Protein AF-A0A060T518-F1 (afdb_monomer)

Sequence (506 aa):
MVNSALVDRIVYPSQTVDPSTRLPIVIVDSTALPPPQAVGYEELVKAAIKRLPQTNYALLFFACGAPNKPSWSWVAQTYAMLERPVRKRVRKIYVVHESWWVRTITQMLRGVVSAKFKSKIVHVSSLSQLAQLIDMTVINVRPKVYVHNLKIESSITIPRHPTPVFGMRIDHRDGLFDVPSLWTDCLDFLRVTAPVTRGVFCRTDRTDLLAILRDCYDRSQVVDLDDYGAILTACLVKLYLYELPEPVLPTSKLPLPMKDSVDYTVAVFQGLPSWAQYLLYSLTEILASVVVHGSRTLHNATTIAQQVAPGLCGRASREQLAIGVRYTRNLVENWPSVSKAVRVRLPHTYSHSRHSSVNDNLMVSKQRQPNPPPSPLRNLSKKNVSSPELRKDPFADPIAPEQLQTRATSDPSLPFEEPKVMGPPPVPPKATVLKPIENTSRPEVKPKPKVKPLKPEKPEPRRFGPRAKSVSSTRRGKMVAELAKLYEDKSHAAQVLVDLERSRRA

Foldseek 3Di:
DDDLVLLCVQKDWFPWAFPPPRFTEIEGEPQSDDAPPPDPVVVSLVSNLVRDDLAAHEYEYEQFQDPRRPDVVRVLVSLVPDDPSSLVSHQAYEYEQDDPVVVVVLVVPVPSADPNSSVRYDYHNAQLSVLVRIPQQRPADFLSSVVSRCVVDVARDHPDQDAFLFLDAFDADPLATDHQVLLVVLLVQLLPALLQAAQQLHDDPPVVSLVVVSRSVSRNHDYDCVSVGRNSSSVNLLRRLQSHPDALQALVPQDPPDDLDLVSLLVSLVPTRLVSNVSLLSVLSSVLSNQVSCVRHVDHLLRNLLSRQCSRNHPDDPVSSVSSSSSSSSCNVCVVVSVVSDDGDDHDDPPPPDDDDDPPPPDDDDDDDDDDDDDDDDDDDDDDDDDDDDDDDDDDDDDDDDDDDDDDDDDDDDDDDDDDDDDDDDDDDDDDDDDDDDDDDDDDDDDDDDDDDDDDDDDDDDDDDDDDDDDDDDPVNVVVVVVVVVVVVVVVVVVVVVVVVVVVVD

Secondary structure (DSSP, 8-state):
---HHHHHHHEEEEEEE-TTT-PEEEEEEGGGPPPTTTS-HHHHHHHHHHTS-SS-EEEEEE----TTPPPHHHHHHHHHHS-HHHHHHEEEEEEES--HHHHHHHHH-BTTB-HHHHTTEEEE-SHHHHHHHS--TTS---HHHHHHHTTT-SS---SS-PPPSTT----EETTEE---HHHHHHHHHHHHHGGGSTTTTSPPS-HHHHHHHHHHHHTT----GGGT-HHHHHHHHHHHHHH-SS-SS-GGGS-SS---SHHHHHHHHHHS-HHHHHHHHHHHHHHHHHHHTHHHH---HHHHHHHHHHHHH-S--HHHHHHHHHHHHHHHHTHHHHHHH---PPPP------SS--SSSSS------PPPPP-----------------------------------------PPPP---PPPPPPPPPPPPPPPPP---------------PPPPPPPPPPPPPPPPPPPPHHHHHHHHHHHHHHHHHHHHHHHHHHHHHTT-

pLDDT: mean 74.65, std 24.81, range [25.52, 98.44]

Organism: Blastobotrys adeninivorans (NCBI:txid409370)

Mean predicted aligned error: 17.62 Å

Nearest PDB structures (foldseek):
  2ngr-assembly1_B  TM=8.377E-01  e=9.742E-09  Homo sapiens
  1ow3-assembly1_A  TM=8.704E-01  e=1.409E-08  Homo sapiens
  7qtm-assembly1_H  TM=8.760E-01  e=2.039E-08  Homo sapiens
  5m6x-assembly1_A  TM=8.441E-01  e=3.278E-08  Homo sapiens
  3eap-assembly3_C  TM=7.233E-01  e=5.465E-06  Homo sapiens

Radius of gyration: 37.11 Å; Cα contacts (8 Å, |Δi|>4): 510; chains: 1; bounding box: 89×82×119 Å

InterPro domains:
  IPR000198 Rho GTPase-activating protein domain [PF00620] (180-313)
  IPR000198 Rho GTPase-activating protein domain [PS50238] (168-339)
  IPR000198 Rho GTPase-activating protein domain [SM00324] (177-336)
  IPR001251 CRAL-TRIO lipid binding domain [PF13716] (24-136)
  IPR001251 CRAL-TRIO lipid binding domain [cd00170] (26-139)
  IPR008936 Rho GTPase activation protein [G3DSA:1.10.555.10] (159-338)
  IPR008936 Rho GTPase activation protein [SSF48350] (163-335)
  IPR036865 CRAL-TRIO lipid binding domain superfamily [G3DSA:3.40.525.10] (7-139)
  IPR036865 CRAL-TRIO lipid binding domain superfamily [SSF52087] (68-139)

Solvent-accessible surface area (backbone atoms only — not comparable to full-atom values): 31790 Å² total; per-residue (Å²): 132,80,58,63,70,54,38,53,61,25,40,39,76,47,86,45,52,39,76,89,77,69,24,48,27,36,37,36,37,45,58,59,59,69,55,85,90,76,55,68,58,69,59,48,49,54,53,37,58,69,68,53,75,95,54,65,27,27,37,39,32,41,58,36,63,38,101,54,62,76,49,68,70,51,55,53,48,53,54,68,69,51,51,72,69,61,64,65,28,51,65,35,31,41,37,34,43,60,59,76,66,53,64,54,42,69,64,66,44,72,83,82,58,54,72,80,56,58,75,26,58,43,83,26,71,44,65,33,57,42,30,73,66,37,75,50,40,62,38,75,74,57,68,56,52,54,64,48,35,54,78,78,43,92,72,77,57,53,89,71,80,58,77,55,58,68,56,43,71,70,61,66,58,99,88,43,31,55,75,61,66,69,59,55,57,44,47,61,52,36,63,70,40,34,39,72,29,64,51,47,45,43,89,76,90,57,56,69,59,48,50,51,52,53,52,36,49,26,56,67,31,47,76,66,61,83,82,65,34,53,44,48,47,37,41,48,54,36,48,47,38,35,39,27,76,65,37,61,42,55,50,90,75,56,75,80,81,80,61,97,43,67,68,53,49,45,54,54,49,69,71,43,57,57,68,35,37,33,53,50,52,65,48,41,57,43,52,33,47,24,35,76,29,20,93,58,14,73,26,45,45,62,60,47,14,64,53,44,26,57,15,34,33,26,94,51,53,76,69,42,43,52,53,36,23,53,50,43,17,49,48,38,70,40,33,84,61,41,63,74,74,55,85,72,62,78,60,60,78,76,80,73,84,74,90,77,88,87,79,83,88,81,79,86,91,78,82,90,80,86,84,83,87,90,87,80,90,84,89,87,85,91,84,89,90,84,87,84,87,88,90,79,88,91,86,86,88,88,85,85,90,84,87,88,83,89,87,85,89,82,87,90,83,89,84,86,82,81,82,82,82,82,76,83,83,85,82,82,85,88,79,87,86,83,79,86,86,84,88,85,84,86,84,91,83,87,87,88,84,91,83,85,93,82,84,91,79,85,83,77,88,81,81,84,75,84,83,82,77,84,80,76,79,52,76,67,55,53,53,51,52,51,52,51,50,56,50,51,54,51,52,50,54,52,50,52,51,54,53,50,54,49,65,74,73,107

Structure (mmCIF, N/CA/C/O backbone):
data_AF-A0A060T518-F1
#
_entry.id   AF-A0A060T518-F1
#
loop_
_atom_site.group_PDB
_atom_site.id
_atom_site.type_symbol
_atom_site.label_atom_id
_atom_site.label_alt_id
_atom_site.label_comp_id
_atom_site.label_asym_id
_atom_site.label_entity_id
_atom_site.label_seq_id
_atom_site.pdbx_PDB_ins_code
_atom_site.Cartn_x
_atom_site.Cartn_y
_atom_site.Cartn_z
_atom_site.occupancy
_atom_site.B_iso_or_equiv
_atom_site.auth_seq_id
_atom_site.auth_comp_id
_atom_site.auth_asym_id
_atom_site.auth_atom_id
_atom_site.pdbx_PDB_model_num
ATOM 1 N N . MET A 1 1 ? -3.568 25.411 18.974 1.00 51.72 1 MET A N 1
ATOM 2 C CA . MET A 1 1 ? -4.644 24.858 18.121 1.00 51.72 1 MET A CA 1
ATOM 3 C C . MET A 1 1 ? -4.277 23.440 17.725 1.00 51.72 1 MET A C 1
ATOM 5 O O . MET A 1 1 ? -3.223 23.235 17.136 1.00 51.72 1 MET A O 1
ATOM 9 N N . VAL A 1 2 ? -5.115 22.465 18.074 1.00 64.62 2 VAL A N 1
ATOM 10 C CA . VAL A 1 2 ? -4.930 21.066 17.663 1.00 64.62 2 VAL A CA 1
ATOM 11 C C . VAL A 1 2 ? -5.116 20.951 16.149 1.00 64.62 2 VAL A C 1
ATOM 13 O O . VAL A 1 2 ? -6.122 21.407 15.612 1.00 64.62 2 VAL A O 1
ATOM 16 N N . ASN A 1 3 ? -4.148 20.339 15.465 1.00 78.06 3 ASN A N 1
ATOM 17 C CA . ASN A 1 3 ? -4.206 20.100 14.025 1.00 78.06 3 ASN A CA 1
ATOM 18 C C . ASN A 1 3 ? -5.385 19.164 13.691 1.00 78.06 3 ASN A C 1
ATOM 20 O O . ASN A 1 3 ? -5.411 18.024 14.157 1.00 78.06 3 ASN A O 1
ATOM 24 N N . SER A 1 4 ? -6.345 19.624 12.879 1.00 82.62 4 SER A N 1
ATOM 25 C CA . SER A 1 4 ? -7.504 18.812 12.474 1.00 82.62 4 SER A CA 1
ATOM 26 C C . SER A 1 4 ? -7.082 17.496 11.821 1.00 82.62 4 SER A C 1
ATOM 28 O O . SER A 1 4 ? -7.637 16.456 12.161 1.00 82.62 4 SER A O 1
ATOM 30 N N . ALA A 1 5 ? -6.039 17.515 10.984 1.00 84.75 5 ALA A N 1
ATOM 31 C CA . ALA A 1 5 ? -5.540 16.321 10.305 1.00 84.75 5 ALA A CA 1
ATOM 32 C C . ALA A 1 5 ? -5.037 15.253 11.293 1.00 84.75 5 ALA A C 1
ATOM 34 O O . ALA A 1 5 ? -5.175 14.057 11.049 1.00 84.75 5 ALA A O 1
ATOM 35 N N . LEU A 1 6 ? -4.496 15.663 12.447 1.00 86.38 6 LEU A N 1
ATOM 36 C CA . LEU A 1 6 ? -4.106 14.727 13.505 1.00 86.38 6 LEU A CA 1
ATOM 37 C C . LEU A 1 6 ? -5.335 14.056 14.132 1.00 86.38 6 LEU A C 1
ATOM 39 O O . LEU A 1 6 ? -5.316 12.857 14.398 1.00 86.38 6 LEU A O 1
ATOM 43 N N . VAL A 1 7 ? -6.409 14.816 14.355 1.00 87.88 7 VAL A N 1
ATOM 44 C CA . VAL A 1 7 ? -7.662 14.292 14.920 1.00 87.88 7 VAL A CA 1
ATOM 45 C C . VAL A 1 7 ? -8.324 13.321 13.949 1.00 87.88 7 VAL A C 1
ATOM 47 O O . VAL A 1 7 ? -8.746 12.252 14.382 1.00 87.88 7 VAL A O 1
ATOM 50 N N . ASP A 1 8 ? -8.344 13.653 12.657 1.00 89.44 8 ASP A N 1
ATOM 51 C CA . ASP A 1 8 ? -8.868 12.795 11.585 1.00 89.44 8 ASP A CA 1
ATOM 52 C C . ASP A 1 8 ? -8.092 11.476 11.487 1.00 89.44 8 ASP A C 1
ATOM 54 O O . ASP A 1 8 ? -8.661 10.414 11.247 1.00 89.44 8 ASP A O 1
ATOM 58 N N . ARG A 1 9 ? -6.787 11.511 11.778 1.00 88.44 9 ARG A N 1
ATOM 59 C CA . ARG A 1 9 ? -5.977 10.300 11.900 1.00 88.44 9 ARG A CA 1
ATOM 60 C C . ARG A 1 9 ? -6.334 9.490 13.144 1.00 88.44 9 ARG A C 1
ATOM 62 O O . ARG A 1 9 ? -6.252 8.271 13.075 1.00 88.44 9 ARG A O 1
ATOM 69 N N . ILE A 1 10 ? -6.689 10.100 14.271 1.00 88.75 10 ILE A N 1
ATOM 70 C CA . ILE A 1 10 ? -6.976 9.369 15.519 1.00 88.75 10 ILE A CA 1
ATOM 71 C C . ILE A 1 10 ? -8.388 8.785 15.516 1.00 88.75 10 ILE A C 1
ATOM 73 O O . ILE A 1 10 ? -8.549 7.647 15.948 1.00 88.75 10 ILE A O 1
ATOM 77 N N . VAL A 1 11 ? -9.391 9.547 15.068 1.00 91.44 11 VAL A N 1
ATOM 78 C CA . VAL A 1 11 ? -10.804 9.149 15.075 1.00 91.44 11 VAL A CA 1
ATOM 79 C C . VAL A 1 11 ? -11.408 9.322 13.693 1.00 91.44 11 VAL A C 1
ATOM 81 O O . VAL A 1 11 ? -11.557 10.445 13.218 1.00 91.44 11 VAL A O 1
ATOM 84 N N . TYR A 1 12 ? -11.827 8.215 13.088 1.00 92.25 12 TYR A N 1
ATOM 85 C CA . TYR A 1 12 ? -12.433 8.211 11.760 1.00 92.25 12 TYR A CA 1
ATOM 86 C C . TYR A 1 12 ? -13.545 7.159 11.656 1.00 92.25 12 TYR A C 1
ATOM 88 O O . TYR A 1 12 ? -13.513 6.138 12.354 1.00 92.25 12 TYR A O 1
ATOM 96 N N . PRO A 1 13 ? -14.575 7.398 10.828 1.00 91.31 13 PRO A N 1
ATOM 97 C CA . PRO A 1 13 ? -15.615 6.409 10.584 1.00 91.31 13 PRO A CA 1
ATOM 98 C C . PRO A 1 13 ? -15.068 5.246 9.747 1.00 91.31 13 PRO A C 1
ATOM 100 O O . PRO A 1 13 ? -14.247 5.434 8.852 1.00 91.31 13 PRO A O 1
ATOM 103 N N . SER A 1 14 ? -15.553 4.038 10.020 1.00 90.12 14 SER A N 1
ATOM 104 C CA . SER A 1 14 ? -15.388 2.899 9.120 1.00 90.12 14 SER A CA 1
ATOM 105 C C . SER A 1 14 ? -16.509 2.873 8.080 1.00 90.12 14 SER A C 1
ATOM 107 O O . SER A 1 14 ? -17.609 3.364 8.330 1.00 90.12 14 SER A O 1
ATOM 109 N N . GLN A 1 15 ? -16.251 2.233 6.939 1.00 86.75 15 GLN A N 1
ATOM 110 C CA . GLN A 1 15 ? -17.276 1.920 5.939 1.00 86.75 15 GLN A CA 1
ATOM 111 C C . GLN A 1 15 ? -18.125 0.693 6.322 1.00 86.75 15 GLN A C 1
ATOM 113 O O . GLN A 1 15 ? -19.103 0.386 5.646 1.00 86.75 15 GLN A O 1
ATOM 118 N N . THR A 1 16 ? -17.770 -0.012 7.403 1.00 90.62 16 THR A N 1
ATOM 119 C CA . THR A 1 16 ? -18.489 -1.204 7.862 1.00 90.62 16 THR A CA 1
ATOM 120 C C . THR A 1 16 ? -19.400 -0.938 9.055 1.00 90.62 16 THR A C 1
ATOM 122 O O . THR A 1 16 ? -19.310 0.076 9.757 1.00 90.62 16 THR A O 1
ATOM 125 N N . VAL A 1 17 ? -20.274 -1.907 9.308 1.00 93.88 17 VAL A N 1
ATOM 126 C CA . VAL A 1 17 ? -21.175 -1.934 10.459 1.00 93.88 17 VAL A CA 1
ATOM 127 C C . VAL A 1 17 ? -20.876 -3.142 11.331 1.00 93.88 17 VAL A C 1
ATOM 129 O O . VAL A 1 17 ? -20.439 -4.189 10.860 1.00 93.88 17 VAL A O 1
ATOM 132 N N . ASP A 1 18 ? -21.154 -3.017 12.622 1.00 94.62 18 ASP A N 1
ATOM 133 C CA . ASP A 1 18 ? -21.064 -4.143 13.540 1.00 94.62 18 ASP A CA 1
ATOM 134 C C . ASP A 1 18 ? -22.129 -5.201 13.186 1.00 94.62 18 ASP A C 1
ATOM 136 O O . ASP A 1 18 ? -23.322 -4.878 13.201 1.00 94.62 18 ASP A O 1
ATOM 140 N N . PRO A 1 19 ? -21.760 -6.470 12.922 1.00 93.38 19 PRO A N 1
ATOM 141 C CA . PRO A 1 19 ? -22.724 -7.481 12.484 1.00 93.38 19 PRO A CA 1
ATOM 142 C C . PRO A 1 19 ? -23.840 -7.748 13.499 1.00 93.38 19 PRO A C 1
ATOM 144 O O . PRO A 1 19 ? -24.978 -8.010 13.113 1.00 93.38 19 PRO A O 1
ATOM 147 N N . SER A 1 20 ? -23.528 -7.655 14.796 1.00 92.88 20 SER A N 1
ATOM 148 C CA . SER A 1 20 ? -24.474 -7.976 15.871 1.00 92.88 20 SER A CA 1
ATOM 149 C C . SER A 1 20 ? -25.479 -6.863 16.169 1.00 92.88 20 SER A C 1
ATOM 151 O O . SER A 1 20 ? -26.636 -7.137 16.462 1.00 92.88 20 SER A O 1
ATOM 153 N N . THR A 1 21 ? -25.049 -5.605 16.106 1.00 93.12 21 THR A N 1
ATOM 154 C CA . THR A 1 21 ? -25.857 -4.435 16.479 1.00 93.12 21 THR A CA 1
ATOM 155 C C . THR A 1 21 ? -26.348 -3.646 15.271 1.00 93.12 21 THR A C 1
ATOM 157 O O . THR A 1 21 ? -27.233 -2.811 15.430 1.00 93.12 21 THR A O 1
ATOM 160 N N . ARG A 1 22 ? -25.791 -3.903 14.077 1.00 94.75 22 ARG A N 1
ATOM 161 C CA . ARG A 1 22 ? -26.035 -3.158 12.828 1.00 94.75 22 ARG A CA 1
ATOM 162 C C . ARG A 1 22 ? -25.724 -1.662 12.935 1.00 94.75 22 ARG A C 1
ATOM 164 O O . ARG A 1 22 ? -26.256 -0.857 12.178 1.00 94.75 22 ARG A O 1
ATOM 171 N N . LEU A 1 23 ? -24.868 -1.284 13.883 1.00 95.12 23 LEU A N 1
ATOM 172 C CA . LEU A 1 23 ? -24.464 0.100 14.105 1.00 95.12 23 LEU A CA 1
ATOM 173 C C . LEU A 1 23 ? -23.178 0.426 13.341 1.00 95.12 23 LEU A C 1
ATOM 175 O O . LEU A 1 23 ? -22.331 -0.459 13.191 1.00 95.12 23 LEU A O 1
ATOM 179 N N . PRO A 1 24 ? -22.990 1.688 12.914 1.00 95.00 24 PRO A N 1
ATOM 180 C CA . PRO A 1 24 ? -21.739 2.119 12.301 1.00 95.00 24 PRO A CA 1
ATOM 181 C C . PRO A 1 24 ? -20.570 1.920 13.268 1.00 95.00 24 PRO A C 1
ATOM 183 O O . PRO A 1 24 ? -20.709 2.135 14.481 1.00 95.00 24 PRO A O 1
ATOM 186 N N . ILE A 1 25 ? -19.423 1.517 12.722 1.00 95.69 25 ILE A N 1
ATOM 187 C CA . ILE A 1 25 ? -18.184 1.390 13.486 1.00 95.69 25 ILE A CA 1
ATOM 188 C C . ILE A 1 25 ? -17.381 2.684 13.364 1.00 95.69 25 ILE A C 1
ATOM 190 O O . ILE A 1 25 ? -17.117 3.174 12.270 1.00 95.69 25 ILE A O 1
ATOM 194 N N . VAL A 1 26 ? -16.963 3.222 14.504 1.00 95.25 26 VAL A N 1
ATOM 195 C CA . VAL A 1 26 ? -16.012 4.333 14.589 1.00 95.25 26 VAL A CA 1
ATOM 196 C C . VAL A 1 26 ? -14.684 3.781 15.056 1.00 95.25 26 VAL A C 1
ATOM 198 O O . VAL A 1 26 ? -14.639 3.027 16.028 1.00 95.25 26 VAL A O 1
ATOM 201 N N . ILE A 1 27 ? -13.611 4.166 14.383 1.00 93.75 27 ILE A N 1
ATOM 202 C CA . ILE A 1 27 ? -12.269 3.698 14.686 1.00 93.75 27 ILE A CA 1
ATOM 203 C C . ILE A 1 27 ? -11.565 4.747 15.533 1.00 93.75 27 ILE A C 1
ATOM 205 O O . ILE A 1 27 ? -11.636 5.940 15.248 1.00 93.75 27 ILE A O 1
ATOM 209 N N . VAL A 1 28 ? -10.897 4.286 16.584 1.00 90.06 28 VAL A N 1
ATOM 210 C CA . VAL A 1 28 ? -9.959 5.066 17.381 1.00 90.06 28 VAL A CA 1
ATOM 211 C C . VAL A 1 28 ? -8.616 4.358 17.323 1.00 90.06 28 VAL A C 1
ATOM 213 O O . VAL A 1 28 ? -8.480 3.226 17.785 1.00 90.06 28 VAL A O 1
ATOM 216 N N . ASP A 1 29 ? -7.618 5.015 16.754 1.00 88.81 29 ASP A N 1
ATOM 217 C CA . ASP A 1 29 ? -6.303 4.424 16.548 1.00 88.81 29 ASP A CA 1
ATOM 218 C C . ASP A 1 29 ? -5.252 5.105 17.429 1.00 88.81 29 ASP A C 1
ATOM 220 O O . ASP A 1 29 ? -4.886 6.266 17.219 1.00 88.81 29 ASP A O 1
ATOM 224 N N . SER A 1 30 ? -4.738 4.365 18.420 1.00 84.38 30 SER A N 1
ATOM 225 C CA . SER A 1 30 ? -3.727 4.890 19.340 1.00 84.38 30 SER A CA 1
ATOM 226 C C . SER A 1 30 ? -2.365 5.124 18.688 1.00 84.38 30 SER A C 1
ATOM 228 O O . SER A 1 30 ? -1.542 5.845 19.247 1.00 84.38 30 SER A O 1
ATOM 230 N N . THR A 1 31 ? -2.095 4.537 17.518 1.00 83.56 31 THR A N 1
ATOM 231 C CA . THR A 1 31 ? -0.791 4.642 16.841 1.00 83.56 31 THR A CA 1
ATOM 232 C C . THR A 1 31 ? -0.501 6.041 16.278 1.00 83.56 31 THR A C 1
ATOM 234 O O . THR A 1 31 ? 0.662 6.354 15.984 1.00 83.56 31 THR A O 1
ATOM 237 N N . ALA A 1 32 ? -1.539 6.877 16.151 1.00 83.75 32 ALA A N 1
ATOM 238 C CA . ALA A 1 32 ? -1.448 8.285 15.765 1.00 83.75 32 ALA A CA 1
ATOM 239 C C . ALA A 1 32 ? -1.436 9.256 16.955 1.00 83.75 32 ALA A C 1
ATOM 241 O O . ALA A 1 32 ? -1.374 10.465 16.740 1.00 83.75 32 ALA A O 1
ATOM 242 N N . LEU A 1 33 ? -1.483 8.769 18.201 1.00 79.50 33 LEU A N 1
ATOM 243 C CA . LEU A 1 33 ? -1.380 9.657 19.357 1.00 79.50 33 LEU A CA 1
ATOM 244 C C . LEU A 1 33 ? 0.033 10.276 19.440 1.00 79.50 33 LEU A C 1
ATOM 246 O O . LEU A 1 33 ? 1.028 9.551 19.315 1.00 79.50 33 LEU A O 1
ATOM 250 N N . PRO A 1 34 ? 0.145 11.601 19.663 1.00 77.88 34 PRO A N 1
ATOM 251 C CA . PRO A 1 34 ? 1.432 12.271 19.856 1.00 77.88 34 PRO A CA 1
ATOM 252 C C . PRO A 1 34 ? 2.093 11.828 21.174 1.00 77.88 34 PRO A C 1
ATOM 254 O O . PRO A 1 34 ? 1.447 11.180 21.988 1.00 77.88 34 PRO A O 1
ATOM 257 N N . PRO A 1 35 ? 3.363 12.160 21.449 1.00 71.81 35 PRO A N 1
ATOM 258 C CA . PRO A 1 35 ? 3.966 11.913 22.761 1.00 71.81 35 PRO A CA 1
ATOM 259 C C . PRO A 1 35 ? 3.286 12.694 23.895 1.00 71.81 35 PRO A C 1
ATOM 261 O O . PRO A 1 35 ? 2.908 13.839 23.643 1.00 71.81 35 PRO A O 1
ATOM 264 N N . PRO A 1 36 ? 3.188 12.147 25.133 1.00 65.31 36 PRO A N 1
ATOM 265 C CA . PRO A 1 36 ? 2.505 12.749 26.290 1.00 65.31 36 PRO A CA 1
ATOM 266 C C . PRO A 1 36 ? 2.910 14.196 26.571 1.00 65.31 36 PRO A C 1
ATOM 268 O O . PRO A 1 36 ? 2.099 14.991 27.029 1.00 65.31 36 PRO A O 1
ATOM 271 N N . GLN A 1 37 ? 4.165 14.532 26.269 1.00 63.50 37 GLN A N 1
ATOM 272 C CA . GLN A 1 37 ? 4.773 15.828 26.565 1.00 63.50 37 GLN A CA 1
ATOM 273 C C . GLN A 1 37 ? 4.623 16.868 25.437 1.00 63.50 37 GLN A C 1
ATOM 275 O O . GLN A 1 37 ? 5.005 18.014 25.633 1.00 63.50 37 GLN A O 1
ATOM 280 N N . ALA A 1 38 ? 4.109 16.496 24.256 1.00 62.06 38 ALA A N 1
ATOM 281 C CA . ALA A 1 38 ? 4.218 17.321 23.046 1.00 62.06 38 ALA A CA 1
ATOM 282 C C . ALA A 1 38 ? 2.959 18.134 22.683 1.00 62.06 38 ALA A C 1
ATOM 284 O O . ALA A 1 38 ? 3.042 19.045 21.864 1.00 62.06 38 ALA A O 1
ATOM 285 N N . VAL A 1 39 ? 1.782 17.806 23.230 1.00 63.34 39 VAL A N 1
ATOM 286 C CA . VAL A 1 39 ? 0.498 18.427 22.844 1.00 63.34 39 VAL A CA 1
ATOM 287 C C . VAL A 1 39 ? -0.394 18.594 24.073 1.00 63.34 39 VAL A C 1
ATOM 289 O O . VAL A 1 39 ? -0.374 17.755 24.969 1.00 63.34 39 VAL A O 1
ATOM 292 N N . GLY A 1 40 ? -1.233 19.636 24.095 1.00 72.50 40 GLY A N 1
ATOM 293 C CA . GLY A 1 40 ? -2.363 19.741 25.022 1.00 72.50 40 GLY A CA 1
ATOM 294 C C . GLY A 1 40 ? -3.352 18.590 24.811 1.00 72.50 40 GLY A C 1
ATOM 295 O O . GLY A 1 40 ? -4.313 18.706 24.054 1.00 72.50 40 GLY A O 1
ATOM 296 N N . TYR A 1 41 ? -3.102 17.451 25.456 1.00 74.19 41 TYR A N 1
ATOM 297 C CA . TYR A 1 41 ? -3.883 16.220 25.298 1.00 74.19 41 TYR A CA 1
ATOM 298 C C . TYR A 1 41 ? -5.362 16.392 25.604 1.00 74.19 41 TYR A C 1
ATOM 300 O O . TYR A 1 41 ? -6.201 15.748 24.980 1.00 74.19 41 TYR A O 1
ATOM 308 N N . GLU A 1 42 ? -5.688 17.266 26.547 1.00 77.38 42 GLU A N 1
ATOM 309 C CA . GLU A 1 42 ? -7.068 17.602 26.858 1.00 77.38 42 GLU A CA 1
ATOM 310 C C . GLU A 1 42 ? -7.789 18.213 25.646 1.00 77.38 42 GLU A C 1
ATOM 312 O O . GLU A 1 42 ? -8.915 17.819 25.337 1.00 77.38 42 GLU A O 1
ATOM 317 N N . GLU A 1 43 ? -7.140 19.121 24.911 1.00 82.06 43 GLU A N 1
ATOM 318 C CA . GLU A 1 43 ? -7.696 19.688 23.679 1.00 82.06 43 GLU A CA 1
ATOM 319 C C . GLU A 1 43 ? -7.839 18.622 22.590 1.00 82.06 43 GLU A C 1
ATOM 321 O O . GLU A 1 43 ? -8.850 18.592 21.888 1.00 82.06 43 GLU A O 1
ATOM 326 N N . LEU A 1 44 ? -6.861 17.716 22.480 1.00 82.00 44 LEU A N 1
ATOM 327 C CA . LEU A 1 44 ? -6.887 16.607 21.525 1.00 82.00 44 LEU A CA 1
ATOM 328 C C . LEU A 1 44 ? -8.062 15.663 21.796 1.00 82.00 44 LEU A C 1
ATOM 330 O O . LEU A 1 44 ? -8.801 15.315 20.878 1.00 82.00 44 LEU A O 1
ATOM 334 N N . VAL A 1 45 ? -8.269 15.288 23.060 1.00 80.25 45 VAL A N 1
ATOM 335 C CA . VAL A 1 45 ? -9.397 14.456 23.493 1.00 80.25 45 VAL A CA 1
ATOM 336 C C . VAL A 1 45 ? -10.719 15.179 23.239 1.00 80.25 45 VAL A C 1
ATOM 338 O O . VAL A 1 45 ? -11.631 14.582 22.673 1.00 80.25 45 VAL A O 1
ATOM 341 N N . LYS A 1 46 ? -10.830 16.473 23.572 1.00 84.38 46 LYS A N 1
ATOM 342 C CA . LYS A 1 46 ? -12.029 17.275 23.269 1.00 84.38 46 LYS A CA 1
ATOM 343 C C . LYS A 1 46 ? -12.317 17.312 21.765 1.00 84.38 46 LYS A C 1
ATOM 345 O O . LYS A 1 46 ? -13.468 17.148 21.363 1.00 84.38 46 LYS A O 1
ATOM 350 N N . ALA A 1 47 ? -11.295 17.488 20.931 1.00 87.62 47 ALA A N 1
ATOM 351 C CA . ALA A 1 47 ? -11.438 17.485 19.479 1.00 87.62 47 ALA A CA 1
ATOM 352 C C . ALA A 1 47 ? -11.845 16.102 18.939 1.00 87.62 47 ALA A C 1
ATOM 354 O O . ALA A 1 47 ? -12.760 16.014 18.123 1.00 87.62 47 ALA A O 1
ATOM 355 N N . ALA A 1 48 ? -11.246 15.024 19.449 1.00 87.31 48 ALA A N 1
ATOM 356 C CA . ALA A 1 48 ? -11.597 13.646 19.108 1.00 87.31 48 ALA A CA 1
ATOM 357 C C . ALA A 1 48 ? -13.047 13.303 19.492 1.00 87.31 48 ALA A C 1
ATOM 359 O O . ALA A 1 48 ? -13.779 12.720 18.696 1.00 87.31 48 ALA A O 1
ATOM 360 N N . ILE A 1 49 ? -13.502 13.729 20.677 1.00 86.44 49 ILE A N 1
ATOM 361 C CA . ILE A 1 49 ? -14.888 13.535 21.131 1.00 86.44 49 ILE A CA 1
ATOM 362 C C . ILE A 1 49 ? -15.877 14.240 20.199 1.00 86.44 49 ILE A C 1
ATOM 364 O O . ILE A 1 49 ? -16.928 13.677 19.896 1.00 86.44 49 ILE A O 1
ATOM 368 N N . LYS A 1 50 ? -15.541 15.439 19.703 1.00 88.62 50 LYS A N 1
ATOM 369 C CA . LYS A 1 50 ? -16.378 16.169 18.736 1.00 88.62 50 LYS A CA 1
ATOM 370 C C . LYS A 1 50 ? -16.539 15.434 17.401 1.00 88.62 50 LYS A C 1
ATOM 372 O O . LYS A 1 50 ? -17.527 15.680 16.716 1.00 88.62 50 LYS A O 1
ATOM 377 N N . ARG A 1 51 ? -15.615 14.535 17.036 1.00 89.38 51 ARG A N 1
ATOM 378 C CA . ARG A 1 51 ? -15.721 13.695 15.829 1.00 89.38 51 ARG A CA 1
ATOM 379 C C . ARG A 1 51 ? -16.562 12.432 16.031 1.00 89.38 51 ARG A C 1
ATOM 381 O O . ARG A 1 51 ? -16.873 11.752 15.058 1.00 89.38 51 ARG A O 1
ATOM 388 N N . LEU A 1 52 ? -16.955 12.110 17.265 1.00 90.44 52 LEU A N 1
ATOM 389 C CA . LEU A 1 52 ? -17.801 10.949 17.531 1.00 90.44 52 LEU A CA 1
ATOM 390 C C . LEU A 1 52 ? -19.242 11.193 17.043 1.00 90.44 52 LEU A C 1
ATOM 392 O O . LEU A 1 52 ? -19.774 12.293 17.222 1.00 90.44 52 LEU A O 1
ATOM 396 N N . PRO A 1 53 ? -19.924 10.166 16.505 1.00 90.31 53 PRO A N 1
ATOM 397 C CA . PRO A 1 53 ? -21.304 10.287 16.062 1.00 90.31 53 PRO A CA 1
ATOM 398 C C . PRO A 1 53 ? -22.260 10.731 17.174 1.00 90.31 53 PRO A C 1
ATOM 400 O O . PRO A 1 53 ? -22.134 10.361 18.350 1.00 90.31 53 PRO A O 1
ATOM 403 N N . GLN A 1 54 ? -23.286 11.482 16.769 1.00 91.00 54 GLN A N 1
ATOM 404 C CA . GLN A 1 54 ? -24.412 11.847 17.636 1.00 91.00 54 GLN A CA 1
ATOM 405 C C . GLN A 1 54 ? -25.475 10.738 17.728 1.00 91.00 54 GLN A C 1
ATOM 407 O O . GLN A 1 54 ? -26.382 10.818 18.555 1.00 91.00 54 GLN A O 1
ATOM 412 N N . THR A 1 55 ? -25.341 9.674 16.933 1.00 92.94 55 THR A N 1
ATOM 413 C CA . THR A 1 55 ? -26.185 8.470 16.940 1.00 92.94 55 THR A CA 1
ATOM 414 C C . THR A 1 55 ? -25.547 7.338 17.754 1.00 92.94 55 THR A C 1
ATOM 416 O O . THR A 1 55 ? -24.455 7.491 18.293 1.00 92.94 55 THR A O 1
ATOM 419 N N . ASN A 1 56 ? -26.231 6.198 17.911 1.00 95.56 56 ASN A N 1
ATOM 420 C CA . ASN A 1 56 ? -25.615 5.016 18.525 1.00 95.56 56 ASN A CA 1
ATOM 421 C C . ASN A 1 56 ? -24.547 4.428 17.586 1.00 95.56 56 ASN A C 1
ATOM 423 O O . ASN A 1 56 ? -24.783 4.330 16.386 1.00 95.56 56 ASN A O 1
ATOM 427 N N . TYR A 1 57 ? -23.414 3.991 18.134 1.00 95.31 57 TYR A N 1
ATOM 428 C CA . TYR A 1 57 ? -22.311 3.423 17.350 1.00 95.31 57 TYR A CA 1
ATOM 429 C C . TYR A 1 57 ? -21.585 2.302 18.102 1.00 95.31 57 TYR A C 1
ATOM 431 O O . TYR A 1 57 ? -21.686 2.171 19.332 1.00 95.31 57 TYR A O 1
ATOM 439 N N . ALA A 1 58 ? -20.843 1.495 17.348 1.00 95.75 58 ALA A N 1
ATOM 440 C CA . ALA A 1 58 ? -19.821 0.599 17.869 1.00 95.75 58 ALA A CA 1
ATOM 441 C C . ALA A 1 58 ? -18.440 1.260 17.731 1.00 95.75 58 ALA A C 1
ATOM 443 O O . ALA A 1 58 ? -18.191 2.021 16.800 1.00 95.75 58 ALA A O 1
ATOM 444 N N . LEU A 1 59 ? -17.548 1.001 18.680 1.00 94.00 59 LEU A N 1
ATOM 445 C CA . LEU A 1 59 ? -16.196 1.550 18.708 1.00 94.00 59 LEU A CA 1
ATOM 446 C C . LEU A 1 59 ? -15.192 0.437 18.411 1.00 94.00 59 LEU A C 1
ATOM 448 O O . LEU A 1 59 ? -15.256 -0.616 19.039 1.00 94.00 59 LEU A O 1
ATOM 452 N N . LEU A 1 60 ? -14.248 0.674 17.510 1.00 93.88 60 LEU A N 1
ATOM 453 C CA . LEU A 1 60 ? -13.075 -0.166 17.302 1.00 93.88 60 LEU A CA 1
ATOM 454 C C . LEU A 1 60 ? -11.842 0.600 17.772 1.00 93.88 60 LEU A C 1
ATOM 456 O O . LEU A 1 60 ? -11.501 1.629 17.204 1.00 93.88 60 LEU A O 1
ATOM 460 N N . PHE A 1 61 ? -11.187 0.116 18.820 1.00 90.62 61 PHE A N 1
ATOM 461 C CA . PHE A 1 61 ? -10.004 0.736 19.399 1.00 90.62 61 PHE A CA 1
ATOM 462 C C . PHE A 1 61 ? -8.766 -0.121 19.132 1.00 90.62 61 PHE A C 1
ATOM 464 O O . PHE A 1 61 ? -8.626 -1.207 19.700 1.00 90.62 61 PHE A O 1
ATOM 471 N N . PHE A 1 62 ? -7.852 0.372 18.295 1.00 90.12 62 PHE A N 1
ATOM 472 C CA . PHE A 1 62 ? -6.540 -0.245 18.107 1.00 90.12 62 PHE A CA 1
ATOM 473 C C . PHE A 1 62 ? -5.615 0.205 19.235 1.00 90.12 62 PHE A C 1
ATOM 475 O O . PHE A 1 62 ? -5.177 1.352 19.246 1.00 90.12 62 PHE A O 1
ATOM 482 N N . ALA A 1 63 ? -5.319 -0.694 20.177 1.00 81.06 63 ALA A N 1
ATOM 483 C CA . ALA A 1 63 ? -4.567 -0.407 21.401 1.00 81.06 63 ALA A CA 1
ATOM 484 C C . ALA A 1 63 ? -3.071 -0.756 21.280 1.00 81.06 63 ALA A C 1
ATOM 486 O O . ALA A 1 63 ? -2.459 -1.280 22.212 1.00 81.06 63 ALA A O 1
ATOM 487 N N . CYS A 1 64 ? -2.470 -0.498 20.119 1.00 75.38 64 CYS A N 1
ATOM 488 C CA . CYS A 1 64 ? -1.111 -0.929 19.802 1.00 75.38 64 CYS A CA 1
ATOM 489 C C . CYS A 1 64 ? -0.186 0.229 19.406 1.00 75.38 64 CYS A C 1
ATOM 491 O O . CYS A 1 64 ? -0.610 1.348 19.121 1.00 75.38 64 CYS A O 1
ATOM 493 N N . GLY A 1 65 ? 1.117 -0.068 19.387 1.00 57.50 65 GLY A N 1
ATOM 494 C CA . GLY A 1 65 ? 2.073 0.650 18.538 1.00 57.50 65 GLY A CA 1
ATOM 495 C C . GLY A 1 65 ? 2.484 2.069 18.942 1.00 57.50 65 GLY A C 1
ATOM 496 O O . GLY A 1 65 ? 3.080 2.758 18.118 1.00 57.50 65 GLY A O 1
ATOM 497 N N . ALA A 1 66 ? 2.251 2.509 20.178 1.00 52.41 66 ALA A N 1
ATOM 498 C CA . ALA A 1 66 ? 2.858 3.741 20.674 1.00 52.41 66 ALA A CA 1
ATOM 499 C C . ALA A 1 66 ? 4.082 3.417 21.566 1.00 52.41 66 ALA A C 1
ATOM 501 O O . ALA A 1 66 ? 3.923 2.657 22.523 1.00 52.41 66 ALA A O 1
ATOM 502 N N . PRO A 1 67 ? 5.279 4.012 21.346 1.00 50.12 67 PRO A N 1
ATOM 503 C CA . PRO A 1 67 ? 6.254 4.174 22.442 1.00 50.12 67 PRO A CA 1
ATOM 504 C C . PRO A 1 67 ? 5.624 4.962 23.609 1.00 50.12 67 PRO A C 1
ATOM 506 O O . PRO A 1 67 ? 6.011 4.825 24.762 1.00 50.12 67 PRO A O 1
ATOM 509 N N . ASN A 1 68 ? 4.563 5.702 23.283 1.00 54.38 68 ASN A N 1
ATOM 510 C CA . ASN A 1 68 ? 3.698 6.505 24.125 1.00 54.38 68 ASN A CA 1
ATOM 511 C C . ASN A 1 68 ? 2.377 5.787 24.416 1.00 54.38 68 ASN A C 1
ATOM 513 O O . ASN A 1 68 ? 1.310 6.329 24.124 1.00 54.38 68 ASN A O 1
ATOM 517 N N . LYS A 1 69 ? 2.413 4.535 24.894 1.00 56.59 69 LYS A N 1
ATOM 518 C CA . LYS A 1 69 ? 1.171 3.877 25.327 1.00 56.59 69 LYS A CA 1
ATOM 519 C C . LYS A 1 69 ? 0.473 4.834 26.295 1.00 56.59 69 LYS A C 1
ATOM 521 O O . LYS A 1 69 ? 1.113 5.209 27.281 1.00 56.59 69 LYS A O 1
ATOM 526 N N . PRO A 1 70 ? -0.776 5.260 26.034 1.00 54.97 70 PRO A N 1
ATOM 527 C CA . PRO A 1 70 ? -1.459 6.101 26.993 1.00 54.97 70 PRO A CA 1
ATOM 528 C C . PRO A 1 70 ? -1.464 5.370 28.333 1.00 54.97 70 PRO A C 1
ATOM 530 O O . PRO A 1 70 ? -1.853 4.200 28.410 1.00 54.97 70 PRO A O 1
ATOM 533 N N . SER A 1 71 ? -0.970 6.030 29.379 1.00 61.09 71 SER A N 1
ATOM 534 C CA . SER A 1 71 ? -1.020 5.472 30.725 1.00 61.09 71 SER A CA 1
ATOM 535 C C . SER A 1 71 ? -2.480 5.192 31.093 1.00 61.09 71 SER A C 1
ATOM 537 O O . SER A 1 71 ? -3.403 5.844 30.602 1.00 61.09 71 SER A O 1
ATOM 539 N N . TRP A 1 72 ? -2.743 4.248 31.997 1.00 61.50 72 TRP A N 1
ATOM 540 C CA . TRP A 1 72 ? -4.123 4.068 32.466 1.00 61.50 72 TRP A CA 1
ATOM 541 C C . TRP A 1 72 ? -4.651 5.324 33.166 1.00 61.50 72 TRP A C 1
ATOM 543 O O . TRP A 1 72 ? -5.838 5.609 33.072 1.00 61.50 72 TRP A O 1
ATOM 553 N N . SER A 1 73 ? -3.794 6.135 33.796 1.00 61.91 73 SER A N 1
ATOM 554 C CA . SER A 1 73 ? -4.219 7.451 34.289 1.00 61.91 73 SER A CA 1
ATOM 555 C C . SER A 1 73 ? -4.823 8.296 33.165 1.00 61.91 73 SER A C 1
ATOM 557 O O . SER A 1 73 ? -5.900 8.856 33.344 1.00 61.91 73 SER A O 1
ATOM 559 N N . TRP A 1 74 ? -4.224 8.276 31.974 1.00 67.12 74 TRP A N 1
ATOM 560 C CA . TRP A 1 74 ? -4.752 8.955 30.797 1.00 67.12 74 TRP A CA 1
ATOM 561 C C . TRP A 1 74 ? -6.060 8.349 30.283 1.00 67.12 74 TRP A C 1
ATOM 563 O O . TRP A 1 74 ? -6.992 9.085 29.969 1.00 67.12 74 TRP A O 1
ATOM 573 N N . VAL A 1 75 ? -6.178 7.020 30.206 1.00 67.81 75 VAL A N 1
ATOM 574 C CA . VAL A 1 75 ? -7.419 6.385 29.719 1.00 67.81 75 VAL A CA 1
ATOM 575 C C . VAL A 1 75 ? -8.565 6.626 30.711 1.00 67.81 75 VAL A C 1
ATOM 577 O O . VAL A 1 75 ? -9.692 6.904 30.300 1.00 67.81 75 VAL A O 1
ATOM 580 N N . ALA A 1 76 ? -8.287 6.587 32.018 1.00 65.25 76 ALA A N 1
ATOM 581 C CA . ALA A 1 76 ? -9.254 6.915 33.061 1.00 65.25 76 ALA A CA 1
ATOM 582 C C . ALA A 1 76 ? -9.650 8.399 33.023 1.00 65.25 76 ALA A C 1
ATOM 584 O O . ALA A 1 76 ? -10.839 8.704 33.107 1.00 65.25 76 ALA A O 1
ATOM 585 N N . GLN A 1 77 ? -8.686 9.306 32.829 1.00 67.25 77 GLN A N 1
ATOM 586 C CA . GLN A 1 77 ? -8.923 10.743 32.675 1.00 67.25 77 GLN A CA 1
ATOM 587 C C . GLN A 1 77 ? -9.753 11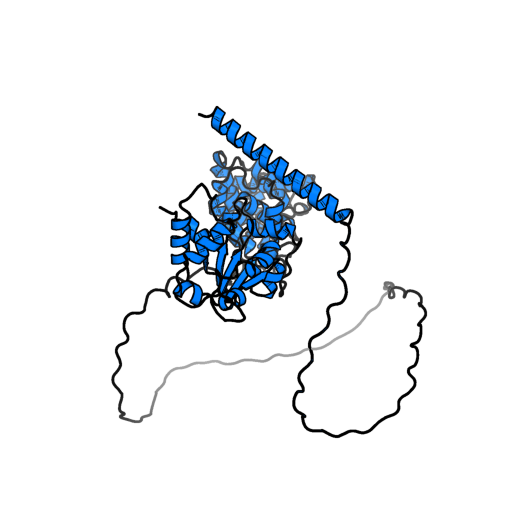.038 31.421 1.00 67.25 77 GLN A C 1
ATOM 589 O O . GLN A 1 77 ? -10.766 11.726 31.496 1.00 67.25 77 GLN A O 1
ATOM 594 N N . THR A 1 78 ? -9.411 10.424 30.290 1.00 72.12 78 THR A N 1
ATOM 595 C CA . THR A 1 78 ? -10.161 10.535 29.033 1.00 72.12 78 THR A CA 1
ATOM 596 C C . THR A 1 78 ? -11.583 10.007 29.196 1.00 72.12 78 THR A C 1
ATOM 598 O O . THR A 1 78 ? -12.541 10.665 28.797 1.00 72.12 78 THR A O 1
ATOM 601 N N . TYR A 1 79 ? -11.756 8.855 29.851 1.00 72.62 79 TYR A N 1
ATOM 602 C CA . TYR A 1 79 ? -13.084 8.341 30.167 1.00 72.62 79 TYR A CA 1
ATOM 603 C C . TYR A 1 79 ? -13.860 9.303 31.073 1.00 72.62 79 TYR A C 1
ATOM 605 O O . TYR A 1 79 ? -15.037 9.548 30.809 1.00 72.62 79 TYR A O 1
ATOM 613 N N . ALA A 1 80 ? -13.222 9.879 32.098 1.00 74.38 80 ALA A N 1
ATOM 614 C CA . ALA A 1 80 ? -13.833 10.865 32.986 1.00 74.38 80 ALA A CA 1
ATOM 615 C C . ALA A 1 80 ? -14.300 12.119 32.226 1.00 74.38 80 ALA A C 1
ATOM 617 O O . ALA A 1 80 ? -15.394 12.605 32.505 1.00 74.38 80 ALA A O 1
ATOM 618 N N . MET A 1 81 ? -13.546 12.552 31.210 1.00 76.25 81 MET A N 1
ATOM 619 C CA . MET A 1 81 ? -13.897 13.668 30.323 1.00 76.25 81 MET A CA 1
ATOM 620 C C . MET A 1 81 ? -15.057 13.365 29.363 1.00 76.25 81 MET A C 1
ATOM 622 O O . MET A 1 81 ? -15.713 14.291 28.891 1.00 76.25 81 MET A O 1
ATOM 626 N N . LEU A 1 82 ? -15.345 12.093 29.058 1.00 80.81 82 LEU A N 1
ATOM 627 C CA . LEU A 1 82 ? -16.496 11.743 28.220 1.00 80.81 82 LEU A CA 1
ATOM 628 C C . LEU A 1 82 ? -17.800 12.080 28.944 1.00 80.81 82 LEU A C 1
ATOM 630 O O . LEU A 1 82 ? -18.115 11.479 29.971 1.00 80.81 82 LEU A O 1
ATOM 634 N N . GLU A 1 83 ? -18.616 12.957 28.373 1.00 83.00 83 GLU A N 1
ATOM 635 C CA . GLU A 1 83 ? -19.933 13.254 28.929 1.00 83.00 83 GLU A CA 1
ATOM 636 C C . GLU A 1 83 ? -20.854 12.017 28.932 1.00 83.00 83 GLU A C 1
ATOM 638 O O . GLU A 1 83 ? -20.734 11.093 28.114 1.00 83.00 83 GLU A O 1
ATOM 643 N N . ARG A 1 84 ? -21.841 12.004 29.841 1.00 82.62 84 ARG A N 1
ATOM 644 C CA . ARG A 1 84 ? -22.817 10.904 29.957 1.00 82.62 84 ARG A CA 1
ATOM 645 C C . ARG A 1 84 ? -23.513 10.546 28.628 1.00 82.62 84 ARG A C 1
ATOM 647 O O . ARG A 1 84 ? -23.677 9.344 28.397 1.00 82.62 84 ARG A O 1
ATOM 654 N N . PRO A 1 85 ? -23.915 11.498 27.757 1.00 86.56 85 PRO A N 1
ATOM 655 C CA . PRO A 1 85 ? -24.518 11.174 26.464 1.00 86.56 85 PRO A CA 1
ATOM 656 C C . PRO A 1 85 ? -23.585 10.357 25.564 1.00 86.56 85 PRO A C 1
ATOM 658 O O . PRO A 1 85 ? -24.008 9.329 25.039 1.00 86.56 85 PRO A O 1
ATOM 661 N N . VAL A 1 86 ? -22.303 10.730 25.472 1.00 85.69 86 VAL A N 1
ATOM 662 C CA . VAL A 1 86 ? -21.302 10.027 24.648 1.00 85.69 86 VAL A CA 1
ATOM 663 C C . VAL A 1 86 ? -21.168 8.569 25.098 1.00 85.69 86 VAL A C 1
ATOM 665 O O . VAL A 1 86 ? -21.301 7.643 24.299 1.00 85.69 86 VAL A O 1
ATOM 668 N N . ARG A 1 87 ? -21.027 8.335 26.411 1.00 86.00 87 ARG A N 1
ATOM 669 C CA . ARG A 1 87 ? -20.907 6.976 26.981 1.00 86.00 87 ARG A CA 1
ATOM 670 C C . ARG A 1 87 ? -22.157 6.108 26.759 1.00 86.00 87 ARG A C 1
ATOM 672 O O . ARG A 1 87 ? -22.056 4.877 26.714 1.00 86.00 87 ARG A O 1
ATOM 679 N N . LYS A 1 88 ? -23.344 6.723 26.663 1.00 88.19 88 LYS A N 1
ATOM 680 C CA . LYS A 1 88 ? -24.611 6.023 26.380 1.00 88.19 88 LYS A CA 1
ATOM 681 C C . LYS A 1 88 ? -24.756 5.648 24.901 1.00 88.19 88 LYS A C 1
ATOM 683 O O . LYS A 1 88 ? -25.348 4.603 24.632 1.00 88.19 88 LYS A O 1
ATOM 688 N N . ARG A 1 89 ? -24.212 6.453 23.980 1.00 92.75 89 ARG A N 1
ATOM 689 C CA . ARG A 1 89 ? -24.249 6.204 22.527 1.00 92.75 89 ARG A CA 1
ATOM 690 C C . ARG A 1 89 ? -23.375 5.029 22.094 1.00 92.75 89 ARG A C 1
ATOM 692 O O . ARG A 1 89 ? -23.766 4.288 21.198 1.00 92.75 89 ARG A O 1
ATOM 699 N N . VAL A 1 90 ? -22.252 4.802 22.776 1.00 92.44 90 VAL A N 1
ATOM 700 C CA . VAL A 1 90 ? -21.415 3.614 22.555 1.00 92.44 90 VAL A CA 1
ATOM 701 C C . VAL A 1 90 ? -22.179 2.359 22.975 1.00 92.44 90 VAL A C 1
ATOM 703 O O . VAL A 1 90 ? -22.530 2.212 24.152 1.00 92.44 90 VAL A O 1
ATOM 706 N N . ARG A 1 91 ? -22.430 1.434 22.045 1.00 94.00 91 ARG A N 1
ATOM 707 C CA . ARG A 1 91 ? -23.138 0.170 22.330 1.00 94.00 91 ARG A CA 1
ATOM 708 C C . ARG A 1 91 ? -22.223 -1.039 22.430 1.00 94.00 91 ARG A C 1
ATOM 710 O O . ARG A 1 91 ? -22.531 -1.937 23.206 1.00 94.00 91 ARG A O 1
ATOM 717 N N . LYS A 1 92 ? -21.091 -1.018 21.732 1.00 94.06 92 LYS A N 1
ATOM 718 C CA . LYS A 1 92 ? -20.087 -2.086 21.722 1.00 94.06 92 LYS A CA 1
ATOM 719 C C . LYS A 1 92 ? -18.698 -1.486 21.525 1.00 94.06 92 LYS A C 1
ATOM 721 O O . LYS A 1 92 ? -18.589 -0.446 20.881 1.00 94.06 92 LYS A O 1
ATOM 726 N N . ILE A 1 93 ? -17.667 -2.098 22.101 1.00 91.88 93 ILE A N 1
ATOM 727 C CA . ILE A 1 93 ? -16.274 -1.653 21.982 1.00 91.88 93 ILE A CA 1
ATOM 728 C C . ILE A 1 93 ? -15.398 -2.863 21.689 1.00 91.88 93 ILE A C 1
ATOM 730 O O . ILE A 1 93 ? -15.286 -3.731 22.541 1.00 91.88 93 ILE A O 1
ATOM 734 N N . TYR A 1 94 ? -14.753 -2.905 20.534 1.00 93.06 94 TYR A N 1
ATOM 735 C CA . TYR A 1 94 ? -13.684 -3.850 20.237 1.00 93.06 94 TYR A CA 1
ATOM 736 C C . TYR A 1 94 ? -12.353 -3.231 20.648 1.00 93.06 94 TYR A C 1
ATOM 738 O O . TYR A 1 94 ? -12.025 -2.142 20.189 1.00 93.06 94 TYR A O 1
ATOM 746 N N . VAL A 1 95 ? -11.594 -3.896 21.514 1.00 90.12 95 VAL A N 1
ATOM 747 C CA . VAL A 1 95 ? -10.240 -3.474 21.896 1.00 90.12 95 VAL A CA 1
ATOM 748 C C . VAL A 1 95 ? -9.256 -4.461 21.290 1.00 90.12 95 VAL A C 1
ATOM 750 O O . VAL A 1 95 ? -9.242 -5.621 21.681 1.00 90.12 95 VAL A O 1
ATOM 753 N N . VAL A 1 96 ? -8.464 -4.004 20.324 1.00 90.56 96 VAL A N 1
ATOM 754 C CA . VAL A 1 96 ? -7.541 -4.846 19.551 1.00 90.56 96 VAL A CA 1
ATOM 755 C C . VAL A 1 96 ? -6.121 -4.711 20.085 1.00 90.56 96 VAL A C 1
ATOM 757 O O . VAL A 1 96 ? -5.658 -3.594 20.325 1.00 90.56 96 VAL A O 1
ATOM 760 N N . HIS A 1 97 ? -5.426 -5.842 20.227 1.00 85.31 97 HIS A N 1
ATOM 761 C CA . HIS A 1 97 ? -4.064 -5.961 20.767 1.00 85.31 97 HIS A CA 1
ATOM 762 C C . HIS A 1 97 ? -3.920 -5.471 22.208 1.00 85.31 97 HIS A C 1
ATOM 764 O O . HIS A 1 97 ? -2.924 -4.859 22.600 1.00 85.31 97 HIS A O 1
ATOM 770 N N . GLU A 1 98 ? -4.923 -5.740 23.033 1.00 73.38 98 GLU A N 1
ATOM 771 C CA . GLU A 1 98 ? -4.809 -5.475 24.460 1.00 73.38 98 GLU A CA 1
ATOM 772 C C . GLU A 1 98 ? -3.642 -6.257 25.098 1.00 73.38 98 GLU A C 1
ATOM 774 O O . GLU A 1 98 ? -3.401 -7.430 24.811 1.00 73.38 98 GLU A O 1
ATOM 779 N N . SER A 1 99 ? -2.923 -5.629 26.029 1.00 66.31 99 SER A N 1
ATOM 780 C CA . SER A 1 99 ? -2.022 -6.380 26.910 1.00 66.31 99 SER A CA 1
ATOM 781 C C . SER A 1 99 ? -2.834 -7.161 27.949 1.00 66.31 99 SER A C 1
ATOM 783 O O . SER A 1 99 ? -3.864 -6.676 28.412 1.00 66.31 99 SER A O 1
ATOM 785 N N . TRP A 1 100 ? -2.337 -8.324 28.389 1.00 57.81 100 TRP A N 1
ATOM 786 C CA . TRP A 1 100 ? -2.945 -9.151 29.451 1.00 57.81 100 TRP A CA 1
ATOM 787 C C . TRP A 1 100 ? -3.352 -8.337 30.700 1.00 57.81 100 TRP A C 1
ATOM 789 O O . TRP A 1 100 ? -4.427 -8.537 31.261 1.00 57.81 100 TRP A O 1
ATOM 799 N N . TRP A 1 101 ? -2.566 -7.314 31.051 1.00 50.09 101 TRP A N 1
ATOM 800 C CA . TRP A 1 101 ? -2.849 -6.364 32.132 1.00 50.09 101 TRP A CA 1
ATOM 801 C C . TRP A 1 101 ? -4.153 -5.549 31.971 1.00 50.09 101 TRP A C 1
ATOM 803 O O . TRP A 1 101 ? -4.738 -5.127 32.966 1.00 50.09 101 TRP A O 1
ATOM 813 N N . VAL A 1 102 ? -4.669 -5.354 30.751 1.00 56.53 102 VAL A N 1
ATOM 814 C CA . VAL A 1 102 ? -5.937 -4.641 30.476 1.00 56.53 102 VAL A CA 1
ATOM 815 C C . VAL A 1 102 ? -7.151 -5.442 30.963 1.00 56.53 102 VAL A C 1
ATOM 817 O O . VAL A 1 102 ? -8.111 -4.855 31.472 1.00 56.53 102 VAL A O 1
ATOM 820 N N . ARG A 1 103 ? -7.097 -6.780 30.890 1.00 57.97 103 ARG A N 1
ATOM 821 C CA . ARG A 1 103 ? -8.135 -7.666 31.454 1.00 57.97 103 ARG A CA 1
ATOM 822 C C . ARG A 1 103 ? -8.165 -7.579 32.977 1.00 57.97 103 ARG A C 1
ATOM 824 O O . ARG A 1 103 ? -9.233 -7.515 33.578 1.00 57.97 103 ARG A O 1
ATOM 831 N N . THR A 1 104 ? -6.993 -7.481 33.594 1.00 53.69 104 THR A N 1
ATOM 832 C CA . THR A 1 104 ? -6.853 -7.317 35.044 1.00 53.69 104 THR A CA 1
ATOM 833 C C . THR A 1 104 ? -7.357 -5.943 35.503 1.00 53.69 104 THR A C 1
ATOM 835 O O . THR A 1 104 ? -8.063 -5.838 36.502 1.00 53.69 104 THR A O 1
ATOM 838 N N . ILE A 1 105 ? -7.097 -4.872 34.745 1.00 51.72 105 ILE A N 1
ATOM 839 C CA . ILE A 1 105 ? -7.470 -3.509 35.159 1.00 51.72 105 ILE A CA 1
ATOM 840 C C . ILE A 1 105 ? -8.935 -3.162 34.860 1.00 51.72 105 ILE A C 1
ATOM 842 O O . ILE A 1 105 ? -9.571 -2.471 35.654 1.00 51.72 105 ILE A O 1
ATOM 846 N N . THR A 1 106 ? -9.543 -3.693 33.796 1.00 56.81 106 THR A N 1
ATOM 847 C CA . THR A 1 106 ? -11.010 -3.601 33.631 1.00 56.81 106 THR A CA 1
ATOM 848 C C . THR A 1 106 ? -11.745 -4.253 34.805 1.00 56.81 106 THR A C 1
ATOM 850 O O . THR A 1 106 ? -12.805 -3.766 35.209 1.00 56.81 106 THR A O 1
ATOM 853 N N . GLN A 1 107 ? -11.162 -5.278 35.431 1.00 56.66 107 GLN A N 1
ATOM 854 C CA . GLN A 1 107 ? -11.660 -5.842 36.686 1.00 56.66 107 GLN A CA 1
ATOM 855 C C . GLN A 1 107 ? -11.352 -4.939 37.898 1.00 56.66 107 GLN A C 1
ATOM 857 O O . GLN A 1 107 ? -12.251 -4.723 38.713 1.00 56.66 107 GLN A O 1
ATOM 862 N N . MET A 1 108 ? -10.152 -4.342 37.980 1.00 48.00 108 MET A N 1
ATOM 863 C CA . MET A 1 108 ? -9.705 -3.508 39.115 1.00 48.00 108 MET A CA 1
ATOM 864 C C . MET A 1 108 ? -10.255 -2.071 39.148 1.00 48.00 108 MET A C 1
ATOM 866 O O . MET A 1 108 ? -10.401 -1.517 40.232 1.00 48.00 108 MET A O 1
ATOM 870 N N . LEU A 1 109 ? -10.665 -1.474 38.021 1.00 52.72 109 LEU A N 1
ATOM 871 C CA . LEU A 1 109 ? -11.387 -0.188 37.971 1.00 52.72 109 LEU A CA 1
ATOM 872 C C . LEU A 1 109 ? -12.848 -0.355 38.433 1.00 52.72 109 LEU A C 1
ATOM 874 O O . LEU A 1 109 ? -13.802 -0.026 37.716 1.00 52.72 109 LEU A O 1
ATOM 878 N N . ARG A 1 110 ? -13.069 -0.953 39.607 1.00 53.91 110 ARG A N 1
ATOM 879 C CA . ARG A 1 110 ? -14.359 -0.899 40.306 1.00 53.91 110 ARG A CA 1
ATOM 880 C C . ARG A 1 110 ? -14.560 0.544 40.780 1.00 53.91 110 ARG A C 1
ATOM 882 O O . ARG A 1 110 ? -13.787 1.031 41.587 1.00 53.91 110 ARG A O 1
ATOM 889 N N . GLY A 1 111 ? -15.568 1.233 40.239 1.00 60.44 111 GLY A N 1
ATOM 890 C CA . GLY A 1 111 ? -15.953 2.594 40.648 1.00 60.44 111 GLY A CA 1
ATOM 891 C C . GLY A 1 111 ? -15.881 3.646 39.537 1.00 60.44 111 GLY A C 1
ATOM 892 O O . GLY A 1 111 ? -16.769 4.485 39.447 1.00 60.44 111 GLY A O 1
ATOM 893 N N . VA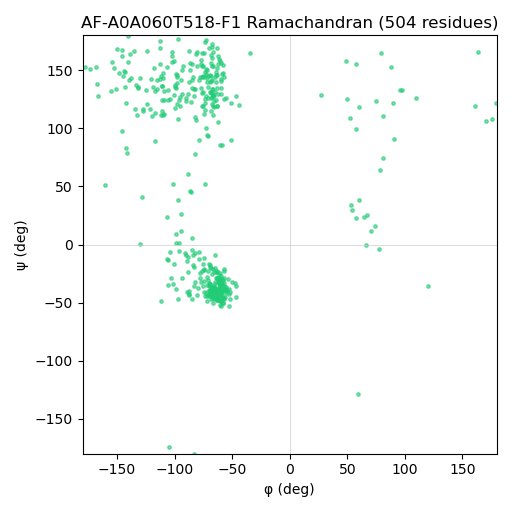L A 1 112 ? -14.905 3.560 38.626 1.00 62.19 112 VAL A N 1
ATOM 894 C CA . VAL A 1 112 ? -14.768 4.520 37.508 1.00 62.19 112 VAL A CA 1
ATOM 895 C C . VAL A 1 112 ? -15.648 4.119 36.320 1.00 62.19 112 VAL A C 1
ATOM 897 O O . VAL A 1 112 ? -16.399 4.928 35.776 1.00 62.19 112 VAL A O 1
ATOM 900 N N . VAL A 1 113 ? -15.610 2.841 35.932 1.00 68.06 113 VAL A N 1
ATOM 901 C CA . VAL A 1 113 ? -16.367 2.317 34.787 1.00 68.06 113 VAL A CA 1
ATOM 902 C C . VAL A 1 113 ? -17.553 1.493 35.284 1.00 68.06 113 VAL A C 1
ATOM 904 O O . VAL A 1 113 ? -17.384 0.533 36.037 1.00 68.06 113 VAL A O 1
ATOM 907 N N . SER A 1 114 ? -18.767 1.846 34.852 1.00 74.38 114 SER A N 1
ATOM 908 C CA . SER A 1 114 ? -19.983 1.119 35.247 1.00 74.38 114 SER A CA 1
ATOM 909 C C . SER A 1 114 ? -19.971 -0.328 34.738 1.00 74.38 114 SER A C 1
ATOM 911 O O . SER A 1 114 ? -19.476 -0.592 33.641 1.00 74.38 114 SER A O 1
ATOM 913 N N . ALA A 1 115 ? -20.583 -1.261 35.477 1.00 78.50 115 ALA A N 1
ATOM 914 C CA . ALA A 1 115 ? -20.713 -2.659 35.044 1.00 78.50 115 ALA A CA 1
ATOM 915 C C . ALA A 1 115 ? -21.373 -2.782 33.654 1.00 78.50 115 ALA A C 1
ATOM 917 O O . ALA A 1 115 ? -20.896 -3.531 32.807 1.00 78.50 115 ALA A O 1
ATOM 918 N N . LYS A 1 116 ? -22.389 -1.948 33.383 1.00 81.44 116 LYS A N 1
ATOM 919 C CA . LYS A 1 116 ? -23.076 -1.848 32.081 1.00 81.44 116 LYS A CA 1
ATOM 920 C C . LYS A 1 116 ? -22.182 -1.359 30.940 1.00 81.44 116 LYS A C 1
ATOM 922 O O . LYS A 1 116 ? -22.527 -1.548 29.782 1.00 81.44 116 LYS A O 1
ATOM 927 N N . PHE A 1 117 ? -21.099 -0.643 31.238 1.00 80.56 117 PHE A N 1
ATOM 928 C CA . PHE A 1 117 ? -20.131 -0.216 30.228 1.00 80.56 117 PHE A CA 1
ATOM 929 C C . PHE A 1 117 ? -19.067 -1.290 30.012 1.00 80.56 117 PHE A C 1
ATOM 931 O O . PHE A 1 117 ? -18.728 -1.572 28.870 1.00 80.56 117 PHE A O 1
ATOM 938 N N . LYS A 1 118 ? -18.606 -1.950 31.085 1.00 79.56 118 LYS A N 1
ATOM 939 C CA . LYS A 1 118 ? -17.682 -3.093 30.987 1.00 79.56 118 LYS A CA 1
ATOM 940 C C . LYS A 1 118 ? -18.263 -4.219 30.133 1.00 79.56 118 LYS A C 1
ATOM 942 O O . LYS A 1 118 ? -17.555 -4.760 29.297 1.00 79.56 118 LYS A O 1
ATOM 947 N N . SER A 1 119 ? -19.563 -4.497 30.259 1.00 85.38 119 SER A N 1
ATOM 948 C CA . SER A 1 119 ? -20.252 -5.510 29.446 1.00 85.38 119 SER A CA 1
ATOM 949 C C . SER A 1 119 ? -20.318 -5.191 27.945 1.00 85.38 119 SER A C 1
ATOM 951 O O . SER A 1 119 ? -20.755 -6.037 27.175 1.00 85.38 119 SER A O 1
ATOM 953 N N . LYS A 1 120 ? -19.928 -3.982 27.516 1.00 89.12 120 LYS A N 1
ATOM 954 C CA . LYS A 1 120 ? -19.861 -3.595 26.096 1.00 89.12 120 LYS A CA 1
ATOM 955 C C . LYS A 1 120 ? -18.507 -3.911 25.460 1.00 89.12 120 LYS A C 1
ATOM 957 O O . LY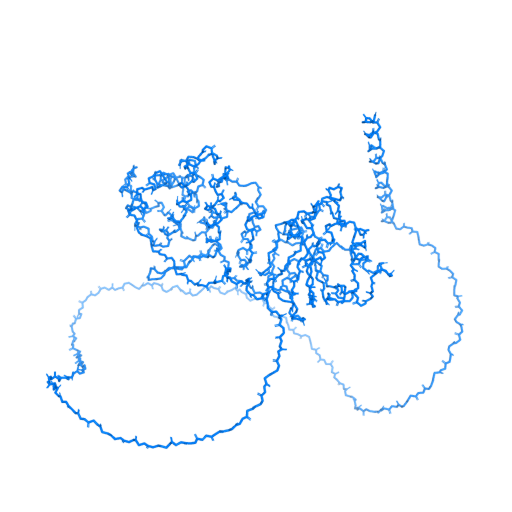S A 1 120 ? -18.392 -3.807 24.241 1.00 89.12 120 LYS A O 1
ATOM 962 N N . ILE A 1 121 ? -17.487 -4.203 26.269 1.00 88.06 121 ILE A N 1
ATOM 963 C CA . ILE A 1 121 ? -16.106 -4.366 25.817 1.00 88.06 121 ILE A CA 1
ATOM 964 C C . ILE A 1 121 ? -15.895 -5.808 25.358 1.00 88.06 121 ILE A C 1
ATOM 966 O O . ILE A 1 121 ? -16.096 -6.754 26.115 1.00 88.06 121 ILE A O 1
ATOM 970 N N . VAL A 1 122 ? -15.474 -5.948 24.108 1.00 90.31 122 VAL A N 1
ATOM 971 C CA . VAL A 1 122 ? -15.024 -7.179 23.476 1.00 90.31 122 VAL A CA 1
ATOM 972 C C . VAL A 1 122 ? -13.526 -7.067 23.265 1.00 90.31 122 VAL A C 1
ATOM 974 O O . VAL A 1 122 ? -13.014 -6.123 22.667 1.00 90.31 122 VAL A O 1
ATOM 977 N N . HIS A 1 123 ? -12.843 -8.055 23.802 1.00 88.50 123 HIS A N 1
ATOM 978 C CA . HIS A 1 123 ? -11.407 -8.119 23.939 1.00 88.50 123 HIS A CA 1
ATOM 979 C C . HIS A 1 123 ? -10.820 -8.954 22.795 1.00 88.50 123 HIS A C 1
ATOM 981 O O . HIS A 1 123 ? -11.217 -10.109 22.627 1.00 88.50 123 HIS A O 1
ATOM 987 N N . VAL A 1 124 ? -9.930 -8.368 21.990 1.00 91.94 124 VAL A N 1
ATOM 988 C CA . VAL A 1 124 ? -9.439 -8.945 20.729 1.00 91.94 124 VAL A CA 1
ATOM 989 C C . VAL A 1 124 ? -7.909 -8.968 20.727 1.00 91.94 124 VAL A C 1
ATOM 991 O O . VAL A 1 124 ? -7.254 -7.928 20.746 1.00 91.94 124 VAL A O 1
ATOM 994 N N . SER A 1 125 ? -7.307 -10.156 20.715 1.00 88.94 125 SER A N 1
ATOM 995 C CA . SER A 1 125 ? -5.853 -10.315 20.830 1.00 88.94 125 SER A CA 1
ATOM 996 C C . SER A 1 125 ? -5.108 -10.147 19.507 1.00 88.94 125 SER A C 1
ATOM 998 O O . SER A 1 125 ? -4.012 -9.588 19.511 1.00 88.94 125 SER A O 1
ATOM 1000 N N . SER A 1 126 ? -5.683 -10.589 18.386 1.00 93.25 126 SER A N 1
ATOM 1001 C CA . SER A 1 126 ? -5.037 -10.559 17.065 1.00 93.25 126 SER A CA 1
ATOM 1002 C C . SER A 1 126 ? -5.968 -10.054 15.962 1.00 93.25 126 SER A C 1
ATOM 1004 O O . SER A 1 126 ? -7.185 -9.959 16.157 1.00 93.25 126 SER A O 1
ATOM 1006 N N . LEU A 1 127 ? -5.405 -9.722 14.798 1.00 95.31 127 LEU A N 1
ATOM 1007 C CA . LEU A 1 127 ? -6.195 -9.283 13.647 1.00 95.31 127 LEU A CA 1
ATOM 1008 C C . LEU A 1 127 ? -7.000 -10.435 13.031 1.00 95.31 127 LEU A C 1
ATOM 1010 O O . LEU A 1 127 ? -8.122 -10.195 12.591 1.00 95.31 127 LEU A O 1
ATOM 1014 N N . SER A 1 128 ? -6.525 -11.685 13.102 1.00 95.75 128 SER A N 1
ATOM 1015 C CA . SER A 1 128 ? -7.347 -12.851 12.729 1.00 95.75 128 SER A CA 1
ATOM 1016 C C . SER A 1 128 ? -8.614 -12.953 13.583 1.00 95.75 128 SER A C 1
ATOM 1018 O O . SER A 1 128 ? -9.705 -13.196 13.070 1.00 95.75 128 SER A O 1
ATOM 1020 N N . GLN A 1 129 ? -8.502 -12.718 14.896 1.00 94.94 129 GLN A N 1
ATOM 1021 C CA . GLN A 1 129 ? -9.673 -12.717 15.775 1.00 94.94 129 GLN A CA 1
ATOM 1022 C C . GLN A 1 129 ? -10.611 -11.544 15.459 1.00 94.94 129 GLN A C 1
ATOM 1024 O O . GLN A 1 129 ? -11.829 -11.708 15.495 1.00 94.94 129 GLN A O 1
ATOM 1029 N N . LEU A 1 130 ? -10.068 -10.370 15.118 1.00 95.19 130 LEU A N 1
ATOM 1030 C CA . LEU A 1 130 ? -10.882 -9.235 14.680 1.00 95.19 130 LEU A CA 1
ATOM 1031 C C . LEU A 1 130 ? -11.677 -9.574 13.415 1.00 95.19 130 LEU A C 1
ATOM 1033 O O . LEU A 1 130 ? -12.875 -9.302 13.362 1.00 95.19 130 LEU A O 1
ATOM 1037 N N . ALA A 1 131 ? -11.027 -10.210 12.438 1.00 95.12 131 ALA A N 1
ATOM 1038 C CA . ALA A 1 131 ? -11.631 -10.594 11.168 1.00 95.12 131 ALA A CA 1
ATOM 1039 C C . ALA A 1 131 ? -12.777 -11.612 11.312 1.00 95.12 131 ALA A C 1
ATOM 1041 O O . ALA A 1 131 ? -13.642 -11.689 10.444 1.00 95.12 131 ALA A O 1
ATOM 1042 N N . GLN A 1 132 ? -12.819 -12.378 12.407 1.00 94.75 132 GLN A N 1
ATOM 1043 C CA . GLN A 1 132 ? -13.952 -13.255 12.730 1.00 94.75 132 GLN A CA 1
ATOM 1044 C C . GLN A 1 132 ? -15.168 -12.490 13.275 1.00 94.75 132 GLN A C 1
ATOM 1046 O O . GLN A 1 132 ? -16.288 -12.995 13.226 1.00 94.75 132 GLN A O 1
ATOM 1051 N N . LEU A 1 133 ? -14.957 -11.293 13.829 1.00 94.56 133 LEU A N 1
ATOM 1052 C CA . LEU A 1 133 ? -15.988 -10.511 14.515 1.00 94.56 133 LEU A CA 1
ATOM 1053 C C . LEU A 1 133 ? -16.585 -9.419 13.625 1.00 94.56 133 LEU A C 1
ATOM 1055 O O . LEU A 1 133 ? -17.783 -9.148 13.717 1.00 94.56 133 LEU A O 1
ATOM 1059 N N . ILE A 1 134 ? -15.755 -8.780 12.801 1.00 94.50 134 ILE A N 1
ATOM 1060 C CA . ILE A 1 134 ? -16.137 -7.709 11.877 1.00 94.50 134 ILE A CA 1
ATOM 1061 C C . ILE A 1 134 ? -15.384 -7.869 10.555 1.00 94.50 134 ILE A C 1
ATOM 1063 O O . ILE A 1 134 ? -14.306 -8.460 10.514 1.00 94.50 134 ILE A O 1
ATOM 1067 N N . ASP A 1 135 ? -15.924 -7.297 9.480 1.00 91.75 135 ASP A N 1
ATOM 1068 C CA . ASP A 1 135 ? -15.226 -7.274 8.197 1.00 91.75 135 ASP A CA 1
ATOM 1069 C C . ASP A 1 135 ? -14.050 -6.287 8.239 1.00 91.75 135 ASP A C 1
ATOM 1071 O O . ASP A 1 135 ? -14.224 -5.072 8.126 1.00 91.75 135 ASP A O 1
ATOM 1075 N N . MET A 1 136 ? -12.844 -6.825 8.433 1.00 91.88 136 MET A N 1
ATOM 1076 C CA . MET A 1 136 ? -11.605 -6.047 8.455 1.00 91.88 136 MET A CA 1
ATOM 1077 C C . MET A 1 136 ? -11.164 -5.600 7.054 1.00 91.88 136 MET A C 1
ATOM 1079 O O . MET A 1 136 ? -10.422 -4.628 6.944 1.00 91.88 136 MET A O 1
ATOM 1083 N N . THR A 1 137 ? -11.625 -6.255 5.981 1.00 91.38 137 THR A N 1
ATOM 1084 C CA . THR A 1 137 ? -11.156 -5.973 4.610 1.00 91.38 137 THR A CA 1
ATOM 1085 C C . THR A 1 137 ? -11.546 -4.570 4.133 1.00 91.38 137 THR A C 1
ATOM 1087 O O . THR A 1 137 ? -10.857 -3.966 3.319 1.00 91.38 137 THR A O 1
ATOM 1090 N N . VAL A 1 138 ? -12.598 -3.991 4.706 1.00 91.81 138 VAL A N 1
ATOM 1091 C CA . VAL A 1 138 ? -13.067 -2.626 4.413 1.00 91.81 138 VAL A CA 1
ATOM 1092 C C . VAL A 1 138 ? -12.599 -1.588 5.445 1.00 91.81 138 VAL A C 1
ATOM 1094 O O . VAL A 1 138 ? -13.055 -0.444 5.445 1.00 91.81 138 VAL A O 1
ATOM 1097 N N . ILE A 1 139 ? -11.704 -1.978 6.356 1.00 92.25 139 ILE A N 1
ATOM 1098 C CA . ILE A 1 139 ? -11.114 -1.101 7.368 1.00 92.25 139 ILE A CA 1
ATOM 1099 C C . ILE A 1 139 ? -9.686 -0.746 6.952 1.00 92.25 139 ILE A C 1
ATOM 1101 O O . ILE A 1 139 ? -8.849 -1.634 6.779 1.00 92.25 139 ILE A O 1
ATOM 1105 N N . ASN A 1 140 ? -9.394 0.557 6.879 1.00 90.69 140 ASN A N 1
ATOM 1106 C CA . ASN A 1 140 ? -8.027 1.052 6.743 1.00 90.69 140 ASN A CA 1
ATOM 1107 C C . ASN A 1 140 ? -7.266 0.833 8.062 1.00 90.69 140 ASN A C 1
ATOM 1109 O O . ASN A 1 140 ? -7.358 1.631 8.994 1.00 90.69 140 ASN A O 1
ATOM 1113 N N . VAL A 1 141 ? -6.562 -0.291 8.166 1.00 92.94 141 VAL A N 1
ATOM 1114 C CA . VAL A 1 141 ? -5.702 -0.608 9.310 1.00 92.94 141 VAL A CA 1
ATOM 1115 C C . VAL A 1 141 ? -4.303 -0.078 9.019 1.00 92.94 141 VAL A C 1
ATOM 1117 O O . VAL A 1 141 ? -3.702 -0.426 8.008 1.00 92.94 141 VAL A O 1
ATOM 1120 N N . ARG A 1 142 ? -3.747 0.731 9.922 1.00 91.81 142 ARG A N 1
ATOM 1121 C CA . ARG A 1 142 ? -2.442 1.358 9.688 1.00 91.81 142 ARG A CA 1
ATOM 1122 C C . ARG A 1 142 ? -1.257 0.405 9.860 1.00 91.81 142 ARG A C 1
ATOM 1124 O O . ARG A 1 142 ? -1.317 -0.500 10.700 1.00 91.81 142 ARG A O 1
ATOM 1131 N N . PRO A 1 143 ? -0.114 0.661 9.189 1.00 93.56 143 PRO A N 1
ATOM 1132 C CA . PRO A 1 143 ? 1.059 -0.219 9.214 1.00 93.56 143 PRO A CA 1
ATOM 1133 C C . PRO A 1 143 ? 1.555 -0.569 10.620 1.00 93.56 143 PRO A C 1
ATOM 1135 O O . PRO A 1 143 ? 1.931 -1.705 10.897 1.00 93.56 143 PRO A O 1
ATOM 1138 N N . LYS A 1 144 ? 1.517 0.391 11.553 1.00 91.44 144 LYS A N 1
ATOM 1139 C CA . LYS A 1 144 ? 1.953 0.181 12.943 1.00 91.44 144 LYS A CA 1
ATOM 1140 C C . LYS A 1 144 ? 1.134 -0.887 13.677 1.00 91.44 144 LYS A C 1
ATOM 1142 O O . LYS A 1 144 ? 1.681 -1.559 14.552 1.00 91.44 144 LYS A O 1
ATOM 1147 N N . VAL A 1 145 ? -0.145 -1.044 13.330 1.00 92.50 145 VAL A N 1
ATOM 1148 C CA . VAL A 1 145 ? -1.016 -2.086 13.888 1.00 92.50 145 VAL A CA 1
ATOM 1149 C C . VAL A 1 145 ? -0.556 -3.455 13.397 1.00 92.50 145 VAL A C 1
ATOM 1151 O O . VAL A 1 145 ? -0.326 -4.346 14.209 1.00 92.50 145 VAL A O 1
ATOM 1154 N N . TYR A 1 146 ? -0.301 -3.595 12.095 1.00 94.44 146 TYR A N 1
ATOM 1155 C CA . TYR A 1 146 ? 0.231 -4.829 11.515 1.00 94.44 146 TYR A CA 1
ATOM 1156 C C . TYR A 1 146 ? 1.596 -5.214 12.077 1.00 94.44 146 TYR A C 1
ATOM 1158 O O . TYR A 1 146 ? 1.789 -6.355 12.481 1.00 94.44 146 TYR A O 1
ATOM 1166 N N . VAL A 1 147 ? 2.523 -4.258 12.186 1.00 93.25 147 VAL A N 1
ATOM 1167 C CA . VAL A 1 147 ? 3.848 -4.492 12.786 1.00 93.25 147 VAL A CA 1
ATOM 1168 C C . VAL A 1 147 ? 3.727 -4.977 14.233 1.00 93.25 147 VAL A C 1
ATOM 1170 O O . VAL A 1 147 ? 4.540 -5.774 14.701 1.00 93.25 147 VAL A O 1
ATOM 1173 N N . HIS A 1 148 ? 2.718 -4.509 14.970 1.00 90.69 148 HIS A N 1
ATOM 1174 C CA . HIS A 1 148 ? 2.440 -5.035 16.300 1.00 90.69 148 HIS A CA 1
ATOM 1175 C C . HIS A 1 148 ? 1.850 -6.447 16.246 1.00 90.69 148 HIS A C 1
ATOM 1177 O O . HIS A 1 148 ? 2.298 -7.311 16.998 1.00 90.69 148 HIS A O 1
ATOM 1183 N N . ASN A 1 149 ? 0.894 -6.687 15.348 1.00 93.38 149 ASN A N 1
ATOM 1184 C CA . ASN A 1 149 ? 0.269 -7.991 15.157 1.00 93.38 149 ASN A CA 1
ATOM 1185 C C . ASN A 1 149 ? 1.280 -9.078 14.768 1.00 93.38 149 ASN A C 1
ATOM 1187 O O . ASN A 1 149 ? 1.165 -10.188 15.269 1.00 93.38 149 ASN A O 1
ATOM 1191 N N . LEU A 1 150 ? 2.318 -8.749 13.988 1.00 92.69 150 LEU A N 1
ATOM 1192 C CA . LEU A 1 150 ? 3.413 -9.670 13.641 1.00 92.69 150 LEU A CA 1
ATOM 1193 C C . LEU A 1 150 ? 4.141 -10.253 14.865 1.00 92.69 150 LEU A C 1
ATOM 1195 O O . LEU A 1 150 ? 4.758 -11.310 14.777 1.00 92.69 150 LEU A O 1
ATOM 1199 N N . LYS A 1 151 ? 4.076 -9.583 16.024 1.00 90.69 151 LYS A N 1
ATOM 1200 C CA . LYS A 1 151 ? 4.636 -10.091 17.290 1.00 90.69 151 LYS A CA 1
ATOM 1201 C C . LYS A 1 151 ? 3.739 -11.139 17.958 1.00 90.69 151 LYS A C 1
ATOM 1203 O O . LYS A 1 151 ? 4.157 -11.749 18.937 1.00 90.69 151 LYS A O 1
ATOM 1208 N N . ILE A 1 152 ? 2.502 -11.279 17.485 1.00 90.69 152 ILE A N 1
ATOM 1209 C CA . ILE A 1 152 ? 1.436 -12.110 18.055 1.00 90.69 152 ILE A CA 1
ATOM 1210 C C . ILE A 1 152 ? 1.127 -13.281 17.116 1.00 90.69 152 ILE A C 1
ATOM 1212 O O . ILE A 1 152 ? 1.074 -14.420 17.568 1.00 90.69 152 ILE A O 1
ATOM 1216 N N . GLU A 1 153 ? 0.944 -13.010 15.823 1.00 93.25 153 GLU A N 1
ATOM 1217 C CA . GLU A 1 153 ? 0.692 -14.006 14.778 1.00 93.25 153 GLU A CA 1
ATOM 1218 C C . GLU A 1 153 ? 1.498 -13.674 13.513 1.00 93.25 153 GLU A C 1
ATOM 1220 O O . GLU A 1 153 ? 1.673 -12.508 13.166 1.00 93.25 153 GLU A O 1
ATOM 1225 N N . SER A 1 154 ? 1.992 -14.699 12.814 1.00 91.06 154 SER A N 1
ATOM 1226 C CA . SER A 1 154 ? 2.790 -14.535 11.588 1.00 91.06 154 SER A CA 1
ATOM 1227 C C . SER A 1 154 ? 1.949 -14.338 10.326 1.00 91.06 154 SER A C 1
ATOM 1229 O O . SER A 1 154 ? 2.463 -13.846 9.328 1.00 91.06 154 SER A O 1
ATOM 1231 N N . SER A 1 155 ? 0.672 -14.722 10.354 1.00 92.25 155 SER A N 1
ATOM 1232 C CA . SER A 1 155 ? -0.256 -14.596 9.231 1.00 92.25 155 SER A CA 1
ATOM 1233 C C . SER A 1 155 ? -1.662 -14.290 9.738 1.00 92.25 155 SER A C 1
ATOM 1235 O O . SER A 1 155 ? -2.062 -14.762 10.804 1.00 92.25 155 SER A O 1
ATOM 1237 N N . ILE A 1 156 ? -2.404 -13.487 8.973 1.00 94.50 156 ILE A N 1
ATOM 1238 C CA . ILE A 1 156 ? -3.766 -13.063 9.304 1.00 94.50 156 ILE A CA 1
ATOM 1239 C C . ILE A 1 156 ? -4.752 -13.920 8.520 1.00 94.50 156 ILE A C 1
ATOM 1241 O O . ILE A 1 156 ? -4.799 -13.865 7.291 1.00 94.50 156 ILE A O 1
ATOM 1245 N N . THR A 1 157 ? -5.579 -14.672 9.240 1.00 92.12 157 THR A N 1
ATOM 1246 C CA . THR A 1 157 ? -6.632 -15.508 8.654 1.00 92.12 157 THR A CA 1
ATOM 1247 C C . THR A 1 157 ? -7.952 -14.747 8.650 1.00 92.12 157 THR A C 1
ATOM 1249 O O . THR A 1 157 ? -8.400 -14.268 9.692 1.00 92.12 157 THR A O 1
ATOM 1252 N N . ILE A 1 158 ? -8.593 -14.659 7.485 1.00 93.06 158 ILE A N 1
ATOM 1253 C CA . ILE A 1 158 ? -9.911 -14.039 7.317 1.00 93.06 158 ILE A CA 1
ATOM 1254 C C . ILE A 1 158 ? -10.958 -15.110 6.969 1.00 93.06 158 ILE A C 1
ATOM 1256 O O . ILE A 1 158 ? -10.624 -16.052 6.257 1.00 93.06 158 ILE A O 1
ATOM 1260 N N . PRO A 1 159 ? -12.222 -15.001 7.430 1.00 89.44 159 PRO A N 1
ATOM 1261 C CA . PRO A 1 159 ? -13.227 -16.052 7.217 1.00 89.44 159 PRO A CA 1
ATOM 1262 C C . PRO A 1 159 ? -13.527 -16.375 5.748 1.00 89.44 159 PRO A C 1
ATOM 1264 O O . PRO A 1 159 ? -13.965 -17.478 5.432 1.00 89.44 159 PRO A O 1
ATOM 1267 N N . ARG A 1 160 ? -13.332 -15.405 4.851 1.00 86.12 160 ARG A N 1
ATOM 1268 C CA . ARG A 1 160 ? -13.445 -15.576 3.402 1.00 86.12 160 ARG A CA 1
ATOM 1269 C C . ARG A 1 160 ? -12.099 -15.250 2.788 1.00 86.12 160 ARG A C 1
ATOM 1271 O O . ARG A 1 160 ? -11.708 -14.090 2.808 1.00 86.12 160 ARG A O 1
ATOM 1278 N N . HIS A 1 161 ? -11.416 -16.256 2.261 1.00 82.19 161 HIS A N 1
ATOM 1279 C CA . HIS A 1 161 ? -10.143 -16.072 1.577 1.00 82.19 161 HIS A CA 1
ATOM 1280 C C . HIS A 1 161 ? -10.408 -15.646 0.126 1.00 82.19 161 HIS A C 1
ATOM 1282 O O . HIS A 1 161 ? -10.924 -16.462 -0.640 1.00 82.19 161 HIS A O 1
ATOM 1288 N N . PRO A 1 162 ? -10.127 -14.386 -0.256 1.00 87.00 162 PRO A N 1
ATOM 1289 C CA . PRO A 1 162 ? -10.155 -13.994 -1.654 1.00 87.00 162 PRO A CA 1
ATOM 1290 C C . PRO A 1 162 ? -9.005 -14.676 -2.397 1.00 87.00 162 PRO A C 1
ATOM 1292 O O . PRO A 1 162 ? -8.042 -15.158 -1.794 1.00 87.00 162 PRO A O 1
ATOM 1295 N N . THR A 1 163 ? -9.109 -14.699 -3.721 1.00 88.56 163 THR A N 1
ATOM 1296 C CA . THR A 1 163 ? -7.990 -15.097 -4.569 1.00 88.56 163 THR A CA 1
ATOM 1297 C C . THR A 1 163 ? -6.849 -14.095 -4.355 1.00 88.56 163 THR A C 1
ATOM 1299 O O . THR A 1 163 ? -7.110 -12.890 -4.421 1.00 88.56 163 THR A O 1
ATOM 1302 N N . PRO A 1 164 ? -5.613 -14.554 -4.082 1.00 91.62 164 PRO A N 1
ATOM 1303 C CA . PRO A 1 164 ? -4.472 -13.657 -3.940 1.00 91.62 164 PRO A CA 1
ATOM 1304 C C . PRO A 1 164 ? -4.261 -12.859 -5.231 1.00 91.62 164 PRO A C 1
ATOM 1306 O O . PRO A 1 164 ? -4.669 -13.283 -6.307 1.00 91.62 164 PRO A O 1
ATOM 1309 N N . VAL A 1 165 ? -3.628 -11.696 -5.131 1.00 93.81 165 VAL A N 1
ATOM 1310 C CA . VAL A 1 165 ? -3.300 -10.854 -6.289 1.00 93.81 165 VAL A CA 1
ATOM 1311 C C . VAL A 1 165 ? -1.937 -11.249 -6.845 1.00 93.81 165 VAL A C 1
ATOM 1313 O O . VAL A 1 165 ? -1.729 -11.312 -8.056 1.00 93.81 165 VAL A O 1
ATOM 1316 N N . PHE A 1 166 ? -0.995 -11.518 -5.949 1.00 96.12 166 PHE A N 1
ATOM 1317 C CA . PHE A 1 166 ? 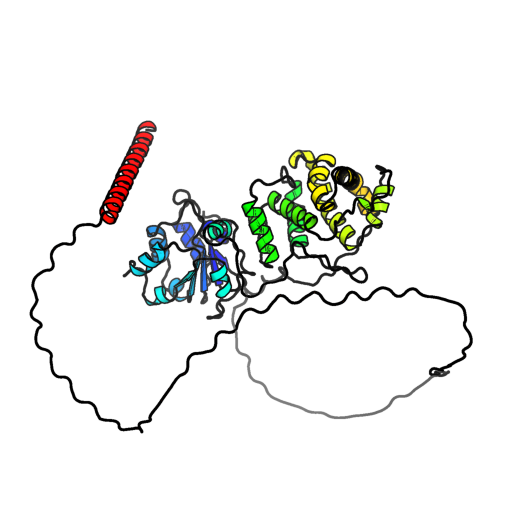0.373 -11.850 -6.298 1.00 96.12 166 PHE A CA 1
ATOM 1318 C C . PHE A 1 166 ? 0.507 -13.304 -6.756 1.00 96.12 166 PHE A C 1
ATOM 1320 O O . PHE A 1 166 ? -0.127 -14.205 -6.209 1.00 96.12 166 PHE A O 1
ATOM 1327 N N . GLY A 1 167 ? 1.348 -13.542 -7.765 1.00 94.88 167 GLY A N 1
ATOM 1328 C CA . GLY A 1 167 ? 1.536 -14.878 -8.341 1.00 94.88 167 GLY A CA 1
ATOM 1329 C C . GLY A 1 167 ? 0.419 -15.328 -9.286 1.00 94.88 167 GLY A C 1
ATOM 1330 O O . GLY A 1 167 ? 0.526 -16.396 -9.887 1.00 94.88 167 GLY A O 1
ATOM 1331 N N . MET A 1 168 ? -0.641 -14.532 -9.444 1.00 93.44 168 MET A N 1
ATOM 1332 C CA . MET A 1 168 ? -1.743 -14.859 -10.340 1.00 93.44 168 MET A CA 1
ATOM 1333 C C . MET A 1 168 ? -1.443 -14.442 -11.775 1.00 93.44 168 MET A C 1
ATOM 1335 O O . MET A 1 168 ? -0.823 -13.413 -12.046 1.00 93.44 168 MET A O 1
ATOM 1339 N N . ARG A 1 169 ? -1.913 -15.257 -12.718 1.00 91.56 169 ARG A N 1
ATOM 1340 C CA . ARG A 1 169 ? -1.885 -14.918 -14.138 1.00 91.56 169 ARG A CA 1
ATOM 1341 C C . ARG A 1 169 ? -2.922 -13.830 -14.417 1.00 91.56 169 ARG A C 1
ATOM 1343 O O . ARG A 1 169 ? -4.035 -13.892 -13.906 1.00 91.56 169 ARG A O 1
ATOM 1350 N N . ILE A 1 170 ? -2.567 -12.874 -15.272 1.00 90.31 170 ILE A N 1
ATOM 1351 C CA . ILE A 1 170 ? -3.536 -11.933 -15.838 1.00 90.31 170 ILE A CA 1
ATOM 1352 C C . ILE A 1 170 ? -4.354 -12.685 -16.882 1.00 90.31 170 ILE A C 1
ATOM 1354 O O . ILE A 1 170 ? -3.823 -13.093 -17.925 1.00 90.31 170 ILE A O 1
ATOM 1358 N N . ASP A 1 171 ? -5.633 -12.884 -16.584 1.00 84.94 171 ASP A N 1
ATOM 1359 C CA . ASP A 1 171 ? -6.568 -13.488 -17.518 1.00 84.94 171 ASP A CA 1
ATOM 1360 C C . ASP A 1 171 ? -6.711 -12.584 -18.737 1.00 84.94 171 ASP A C 1
ATOM 1362 O O . ASP A 1 171 ? -7.095 -11.419 -18.645 1.00 84.94 171 ASP A O 1
ATOM 1366 N N . HIS A 1 172 ? -6.347 -13.135 -19.890 1.00 83.12 172 HIS A N 1
ATOM 1367 C CA . HIS A 1 172 ? -6.457 -12.466 -21.170 1.00 83.12 172 HIS A CA 1
ATOM 1368 C C . HIS A 1 172 ? -7.110 -13.417 -22.173 1.00 83.12 172 HIS A C 1
ATOM 1370 O O . HIS A 1 172 ? -6.528 -14.437 -22.545 1.00 83.12 172 HIS A O 1
ATOM 1376 N N . ARG A 1 173 ? -8.339 -13.114 -22.594 1.00 79.31 173 ARG A N 1
ATOM 1377 C CA . ARG A 1 173 ? -9.085 -13.893 -23.596 1.00 79.31 173 ARG A CA 1
ATOM 1378 C C . ARG A 1 173 ? -9.654 -12.947 -24.635 1.00 79.31 173 ARG A C 1
ATOM 1380 O O . ARG A 1 173 ? -10.121 -11.872 -24.286 1.00 79.31 173 ARG A O 1
ATOM 1387 N N . ASP A 1 174 ? -9.539 -13.303 -25.911 1.00 73.94 174 ASP A N 1
ATOM 1388 C CA . ASP A 1 174 ? -10.056 -12.504 -27.037 1.00 73.94 174 ASP A CA 1
ATOM 1389 C C . ASP A 1 174 ? -9.557 -11.038 -27.042 1.00 73.94 174 ASP A C 1
ATOM 1391 O O . ASP A 1 174 ? -10.200 -10.090 -27.501 1.00 73.94 174 ASP A O 1
ATOM 1395 N N . GLY A 1 175 ? -8.345 -10.849 -26.505 1.00 70.50 175 GLY A N 1
ATOM 1396 C CA . GLY A 1 175 ? -7.676 -9.560 -26.339 1.00 70.50 175 GLY A CA 1
ATOM 1397 C C . GLY A 1 175 ? -8.286 -8.651 -25.264 1.00 70.50 175 GLY A C 1
ATOM 1398 O O . GLY A 1 175 ? -7.939 -7.471 -25.209 1.00 70.50 175 GLY A O 1
ATOM 1399 N N . LEU A 1 176 ? -9.182 -9.177 -24.441 1.00 83.06 176 LEU A N 1
ATOM 1400 C CA . LEU A 1 176 ? -9.734 -8.557 -23.246 1.00 83.06 176 LEU A CA 1
ATOM 1401 C C . LEU A 1 176 ? -8.919 -9.011 -22.038 1.00 83.06 176 LEU A C 1
ATOM 1403 O O . LEU A 1 176 ? -8.495 -10.164 -22.007 1.00 83.06 176 LEU A O 1
ATOM 1407 N N . PHE A 1 177 ? -8.670 -8.124 -21.076 1.00 87.62 177 PHE A N 1
ATOM 1408 C CA . PHE A 1 177 ? -7.915 -8.451 -19.867 1.00 87.62 177 PHE A CA 1
ATOM 1409 C C . PHE A 1 177 ? -8.316 -7.553 -18.697 1.00 87.62 177 PHE A C 1
ATOM 1411 O O . PHE A 1 177 ? -8.690 -6.394 -18.902 1.00 87.62 177 PHE A O 1
ATOM 1418 N N . ASP A 1 178 ? -8.173 -8.087 -17.486 1.00 87.00 178 ASP A N 1
ATOM 1419 C CA . ASP A 1 178 ? -8.433 -7.384 -16.231 1.00 87.00 178 ASP A CA 1
ATOM 1420 C C . ASP A 1 178 ? -7.128 -7.171 -15.460 1.00 87.00 178 ASP A C 1
ATOM 1422 O O . ASP A 1 178 ? -6.242 -8.027 -15.444 1.00 87.00 178 ASP A O 1
ATOM 1426 N N . VAL A 1 179 ? -7.000 -6.019 -14.804 1.00 90.12 179 VAL A N 1
ATOM 1427 C CA . VAL A 1 179 ? -5.875 -5.719 -13.909 1.00 90.12 179 VAL A CA 1
ATOM 1428 C C . VAL A 1 179 ? -6.384 -5.561 -12.477 1.00 90.12 179 VAL A C 1
ATOM 1430 O O . VAL A 1 179 ? -7.465 -5.005 -12.274 1.00 90.12 179 VAL A O 1
ATOM 1433 N N . PRO A 1 180 ? -5.638 -6.039 -11.466 1.00 92.31 180 PRO A N 1
ATOM 1434 C CA . PRO A 1 180 ? -6.059 -5.913 -10.077 1.00 92.31 180 PRO A CA 1
ATOM 1435 C C . PRO A 1 180 ? -6.070 -4.444 -9.645 1.00 92.31 180 PRO A C 1
ATOM 1437 O O . PRO A 1 180 ? -5.264 -3.648 -10.134 1.00 92.31 180 PRO A O 1
ATOM 1440 N N . SER A 1 181 ? -6.905 -4.099 -8.657 1.00 91.19 181 SER A N 1
ATOM 1441 C CA . SER A 1 181 ? -6.949 -2.734 -8.102 1.00 91.19 181 SER A CA 1
ATOM 1442 C C . SER A 1 181 ? -5.590 -2.279 -7.563 1.00 91.19 181 SER A C 1
ATOM 1444 O O . SER A 1 181 ? -5.258 -1.105 -7.649 1.00 91.19 181 SER A O 1
ATOM 1446 N N . LEU A 1 182 ? -4.748 -3.221 -7.109 1.00 95.31 182 LEU A N 1
ATOM 1447 C CA . LEU A 1 182 ? -3.345 -2.963 -6.772 1.00 95.31 182 LEU A CA 1
ATOM 1448 C C . LEU A 1 182 ? -2.637 -2.145 -7.853 1.00 95.31 182 LEU A C 1
ATOM 1450 O O . LEU A 1 182 ? -1.911 -1.208 -7.531 1.00 95.31 182 LEU A O 1
ATOM 1454 N N . TRP A 1 183 ? -2.833 -2.502 -9.124 1.00 95.75 183 TRP A N 1
ATOM 1455 C CA . TRP A 1 183 ? -2.150 -1.857 -10.236 1.00 95.75 183 TRP A CA 1
ATOM 1456 C C . TRP A 1 183 ? -2.599 -0.404 -10.398 1.00 95.75 183 TRP A C 1
ATOM 1458 O O . TRP A 1 183 ? -1.757 0.487 -10.502 1.00 95.75 183 TRP A O 1
ATOM 1468 N N . THR A 1 184 ? -3.910 -0.159 -10.373 1.00 94.00 184 THR A N 1
ATOM 1469 C CA . THR A 1 184 ? -4.479 1.187 -10.510 1.00 94.00 184 THR A CA 1
ATOM 1470 C C . THR A 1 184 ? -4.129 2.061 -9.312 1.00 94.00 184 THR A C 1
ATOM 1472 O O . THR A 1 184 ? -3.550 3.128 -9.498 1.00 94.00 184 THR A O 1
ATOM 1475 N N . ASP A 1 185 ? -4.356 1.565 -8.094 1.00 95.69 185 ASP A N 1
ATOM 1476 C CA . ASP A 1 185 ? -4.115 2.301 -6.850 1.00 95.69 185 ASP A CA 1
ATOM 1477 C C . ASP A 1 185 ? -2.643 2.735 -6.749 1.00 95.69 185 ASP A C 1
ATOM 1479 O O . ASP A 1 185 ? -2.330 3.893 -6.460 1.00 95.69 185 ASP A O 1
ATOM 1483 N N . CYS A 1 186 ? -1.718 1.811 -7.038 1.00 98.00 186 CYS A N 1
ATOM 1484 C CA . CYS A 1 186 ? -0.289 2.089 -6.959 1.00 98.00 186 CYS A CA 1
ATOM 1485 C C . CYS A 1 186 ? 0.176 3.064 -8.041 1.00 98.00 186 CYS A C 1
ATOM 1487 O O . CYS A 1 186 ? 0.987 3.942 -7.748 1.00 98.00 186 CYS A O 1
ATOM 1489 N N . LEU A 1 187 ? -0.291 2.921 -9.286 1.00 97.19 187 LEU A N 1
ATOM 1490 C CA . LEU A 1 187 ? 0.113 3.825 -10.362 1.00 97.19 187 LEU A CA 1
ATOM 1491 C C . LEU A 1 187 ? -0.451 5.229 -10.166 1.00 97.19 187 LEU A C 1
ATOM 1493 O O . LEU A 1 187 ? 0.291 6.189 -10.355 1.00 97.19 187 LEU A O 1
ATOM 1497 N N . ASP A 1 188 ? -1.708 5.367 -9.749 1.00 97.06 188 ASP A N 1
ATOM 1498 C CA . ASP A 1 188 ? -2.312 6.676 -9.486 1.00 97.06 188 ASP A CA 1
ATOM 1499 C C . ASP A 1 188 ? -1.566 7.410 -8.371 1.00 97.06 188 ASP A C 1
ATOM 1501 O O . ASP A 1 188 ? -1.216 8.585 -8.514 1.00 97.06 188 ASP A O 1
ATOM 1505 N N . PHE A 1 189 ? -1.192 6.690 -7.314 1.00 98.12 189 PHE A N 1
ATOM 1506 C CA . PHE A 1 189 ? -0.344 7.231 -6.261 1.00 98.12 189 PHE A CA 1
ATOM 1507 C C . PHE A 1 189 ? 1.061 7.611 -6.762 1.00 98.12 189 PHE A C 1
ATOM 1509 O O . PHE A 1 189 ? 1.577 8.691 -6.454 1.00 98.12 189 PHE A O 1
ATOM 1516 N N . LEU A 1 190 ? 1.708 6.746 -7.549 1.00 98.38 190 LEU A N 1
ATOM 1517 C CA . LEU A 1 190 ? 3.068 6.973 -8.047 1.00 98.38 190 LEU A CA 1
ATOM 1518 C C . LEU A 1 190 ? 3.138 8.065 -9.118 1.00 98.38 190 LEU A C 1
ATOM 1520 O O . LEU A 1 190 ? 4.156 8.749 -9.191 1.00 98.38 190 LEU A O 1
ATOM 1524 N N . ARG A 1 191 ? 2.078 8.297 -9.900 1.00 97.62 191 ARG A N 1
ATOM 1525 C CA . ARG A 1 191 ? 2.009 9.408 -10.866 1.00 97.62 191 ARG A CA 1
ATOM 1526 C C . ARG A 1 191 ? 2.271 10.753 -10.197 1.00 97.62 191 ARG A C 1
ATOM 1528 O O . ARG A 1 191 ? 2.972 11.590 -10.760 1.00 97.62 191 ARG A O 1
ATOM 1535 N N . VAL A 1 192 ? 1.752 10.935 -8.983 1.00 97.38 192 VAL A N 1
ATOM 1536 C CA . VAL A 1 192 ? 1.922 12.168 -8.206 1.00 97.38 192 VAL A CA 1
ATOM 1537 C C . VAL A 1 192 ? 3.206 12.142 -7.373 1.00 97.38 192 VAL A C 1
ATOM 1539 O O . VAL A 1 192 ? 3.927 13.136 -7.303 1.00 97.38 192 VAL A O 1
ATOM 1542 N N . THR A 1 193 ? 3.514 11.010 -6.736 1.00 97.88 193 THR A N 1
ATOM 1543 C CA . THR A 1 193 ? 4.557 10.947 -5.699 1.00 97.88 193 THR A CA 1
ATOM 1544 C C . THR A 1 193 ? 5.939 10.542 -6.212 1.00 97.88 193 THR A C 1
ATOM 1546 O O . THR A 1 193 ? 6.949 10.967 -5.646 1.00 97.88 193 THR A O 1
ATOM 1549 N N . ALA A 1 194 ? 6.037 9.761 -7.291 1.00 97.38 194 ALA A N 1
ATOM 1550 C CA . ALA A 1 194 ? 7.322 9.291 -7.810 1.00 97.38 194 ALA A CA 1
ATOM 1551 C C . ALA A 1 194 ? 8.240 10.424 -8.314 1.00 97.38 194 ALA A C 1
ATOM 1553 O O . ALA A 1 194 ? 9.419 10.400 -7.956 1.00 97.38 194 ALA A O 1
ATOM 1554 N N . PRO A 1 195 ? 7.763 11.454 -9.049 1.00 96.81 195 PRO A N 1
ATOM 1555 C CA . PRO A 1 195 ? 8.635 12.516 -9.574 1.00 96.81 195 PRO A CA 1
ATOM 1556 C C . PRO A 1 195 ? 9.292 13.385 -8.491 1.00 96.81 195 PRO A C 1
ATOM 1558 O O . PRO A 1 195 ? 10.295 14.053 -8.742 1.00 96.81 195 PRO A O 1
ATOM 1561 N N . VAL A 1 196 ? 8.733 13.389 -7.278 1.00 97.00 196 VAL A N 1
ATOM 1562 C CA . VAL A 1 196 ? 9.237 14.169 -6.136 1.00 97.00 196 VAL A CA 1
ATOM 1563 C C . VAL A 1 196 ? 9.982 13.318 -5.107 1.00 97.00 196 VAL A C 1
ATOM 1565 O O . VAL A 1 196 ? 10.577 13.863 -4.179 1.00 97.00 196 VAL A O 1
ATOM 1568 N N . THR A 1 197 ? 9.986 11.992 -5.263 1.00 97.25 197 THR A N 1
ATOM 1569 C CA . THR A 1 197 ? 10.585 11.072 -4.292 1.00 97.25 197 THR A CA 1
ATOM 1570 C C . THR A 1 197 ? 12.009 10.702 -4.692 1.00 97.25 197 THR A C 1
ATOM 1572 O O . THR A 1 197 ? 12.255 10.082 -5.727 1.00 97.25 197 THR A O 1
ATOM 1575 N N . ARG A 1 198 ? 12.968 11.028 -3.823 1.00 96.94 198 ARG A N 1
ATOM 1576 C CA . ARG A 1 198 ? 14.372 10.628 -3.970 1.00 96.94 198 ARG A CA 1
ATOM 1577 C C . ARG A 1 198 ? 14.517 9.108 -3.855 1.00 96.94 198 ARG A C 1
ATOM 1579 O O . ARG A 1 198 ? 14.084 8.526 -2.865 1.00 96.94 198 ARG A O 1
ATOM 1586 N N . GLY A 1 199 ? 15.173 8.476 -4.829 1.00 94.94 199 GLY A N 1
ATOM 1587 C CA . GLY A 1 199 ? 15.430 7.033 -4.826 1.00 94.94 199 GLY A CA 1
ATOM 1588 C C . GLY A 1 199 ? 14.173 6.170 -4.973 1.00 94.94 199 GLY A C 1
ATOM 1589 O O . GLY A 1 199 ? 14.151 5.032 -4.503 1.00 94.94 199 GLY A O 1
ATOM 1590 N N . VAL A 1 200 ? 13.104 6.695 -5.579 1.00 96.94 200 VAL A N 1
ATOM 1591 C CA . VAL A 1 200 ? 11.925 5.890 -5.927 1.00 96.94 200 VAL A CA 1
ATOM 1592 C C . VAL A 1 200 ? 12.325 4.714 -6.831 1.00 96.94 200 VAL A C 1
ATOM 1594 O O . VAL A 1 200 ? 13.218 4.838 -7.653 1.00 96.94 200 VAL A O 1
ATOM 1597 N N . PHE A 1 201 ? 11.690 3.551 -6.678 1.00 97.44 201 PHE A N 1
ATOM 1598 C CA . PHE A 1 201 ? 12.098 2.279 -7.303 1.00 97.44 201 PHE A CA 1
ATOM 1599 C C . PHE A 1 201 ? 13.440 1.692 -6.835 1.00 97.44 201 PHE A C 1
ATOM 1601 O O . PHE A 1 201 ? 13.759 0.581 -7.256 1.00 97.44 201 PHE A O 1
ATOM 1608 N N . CYS A 1 202 ? 14.198 2.310 -5.926 1.00 95.06 202 CYS A N 1
ATOM 1609 C CA . CYS A 1 202 ? 15.317 1.623 -5.267 1.00 95.06 202 CYS A CA 1
ATOM 1610 C C . CYS A 1 202 ? 14.827 0.488 -4.348 1.00 95.06 202 CYS A C 1
ATOM 1612 O O . CYS A 1 202 ? 13.629 0.281 -4.150 1.00 95.06 202 CYS A O 1
ATOM 1614 N N . ARG A 1 203 ? 15.755 -0.309 -3.808 1.00 92.44 203 ARG A N 1
ATOM 1615 C CA . ARG A 1 203 ? 15.436 -1.318 -2.784 1.00 92.44 203 ARG A CA 1
ATOM 1616 C C . ARG A 1 203 ? 15.055 -0.644 -1.463 1.00 92.44 203 ARG A C 1
ATOM 1618 O O . ARG A 1 203 ? 15.624 0.383 -1.110 1.00 92.44 203 ARG A O 1
ATOM 1625 N N . THR A 1 204 ? 14.129 -1.261 -0.734 1.00 93.25 204 THR A N 1
ATOM 1626 C CA . THR A 1 204 ? 13.757 -0.868 0.631 1.00 93.25 204 THR A CA 1
ATOM 1627 C C . THR A 1 204 ? 14.455 -1.757 1.660 1.00 93.25 204 THR A C 1
ATOM 1629 O O . THR A 1 204 ? 14.669 -2.945 1.421 1.00 93.25 204 THR A O 1
ATOM 1632 N N . ASP A 1 205 ? 14.790 -1.180 2.807 1.00 92.44 205 ASP A N 1
ATOM 1633 C CA . ASP A 1 205 ? 15.228 -1.862 4.027 1.00 92.44 205 ASP A CA 1
ATOM 1634 C C . ASP A 1 205 ? 14.043 -2.353 4.884 1.00 92.44 205 ASP A C 1
ATOM 1636 O O . ASP A 1 205 ? 14.194 -3.249 5.714 1.00 92.44 205 ASP A O 1
ATOM 1640 N N . ARG A 1 206 ? 12.840 -1.814 4.653 1.00 94.31 206 ARG A N 1
ATOM 1641 C CA . ARG A 1 206 ? 11.595 -2.153 5.357 1.00 94.31 206 ARG A CA 1
ATOM 1642 C C . ARG A 1 206 ? 10.856 -3.312 4.693 1.00 94.31 206 ARG A C 1
ATOM 1644 O O . ARG A 1 206 ? 9.718 -3.180 4.238 1.00 94.31 206 ARG A O 1
ATOM 1651 N N . THR A 1 207 ? 11.520 -4.465 4.631 1.00 94.75 207 THR A N 1
ATOM 1652 C CA . THR A 1 207 ? 10.952 -5.703 4.066 1.00 94.75 207 THR A CA 1
ATOM 1653 C C . THR A 1 207 ? 9.721 -6.185 4.836 1.00 94.75 207 THR A C 1
ATOM 1655 O O . THR A 1 207 ? 8.812 -6.753 4.235 1.00 94.75 207 THR A O 1
ATOM 1658 N N . ASP A 1 208 ? 9.651 -5.882 6.135 1.00 94.44 208 ASP A N 1
ATOM 1659 C CA . ASP A 1 208 ? 8.491 -6.101 7.000 1.00 94.44 208 ASP A CA 1
ATOM 1660 C C . ASP A 1 208 ? 7.242 -5.381 6.473 1.00 94.44 208 ASP A C 1
ATOM 1662 O O . ASP A 1 208 ? 6.184 -5.990 6.312 1.00 94.44 208 ASP A O 1
ATOM 1666 N N . LEU A 1 209 ? 7.368 -4.090 6.155 1.00 96.38 209 LEU A N 1
ATOM 1667 C CA . LEU A 1 209 ? 6.255 -3.286 5.652 1.00 96.38 209 LEU A CA 1
ATOM 1668 C C . LEU A 1 209 ? 5.868 -3.656 4.223 1.00 96.38 209 LEU A C 1
ATOM 1670 O O . LEU A 1 209 ? 4.681 -3.631 3.904 1.00 96.38 209 LEU A O 1
ATOM 1674 N N . LEU A 1 210 ? 6.840 -4.018 3.382 1.00 97.56 210 LEU A N 1
ATOM 1675 C CA . LEU A 1 210 ? 6.563 -4.503 2.031 1.00 97.56 210 LEU A CA 1
ATOM 1676 C C . LEU A 1 210 ? 5.753 -5.808 2.065 1.00 97.56 210 LEU A C 1
ATOM 1678 O O . LEU A 1 210 ? 4.777 -5.931 1.328 1.00 97.56 210 LEU A O 1
ATOM 1682 N N . ALA A 1 211 ?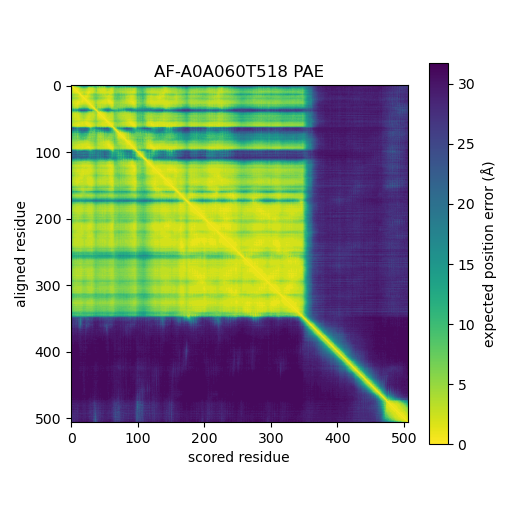 6.116 -6.746 2.946 1.00 96.75 211 ALA A N 1
ATOM 1683 C CA . ALA A 1 211 ? 5.371 -7.988 3.139 1.00 96.75 211 ALA A CA 1
ATOM 1684 C C . ALA A 1 211 ? 3.952 -7.720 3.661 1.00 96.75 211 ALA A C 1
ATOM 1686 O O . ALA A 1 211 ? 2.995 -8.242 3.102 1.00 96.75 211 ALA A O 1
ATOM 1687 N N . ILE A 1 212 ? 3.796 -6.836 4.657 1.00 96.50 212 ILE A N 1
ATOM 1688 C CA . ILE A 1 212 ? 2.474 -6.416 5.152 1.00 96.50 212 ILE A CA 1
ATOM 1689 C C . ILE A 1 212 ? 1.619 -5.830 4.021 1.00 96.50 212 ILE A C 1
ATOM 1691 O O . ILE A 1 212 ? 0.441 -6.160 3.910 1.00 96.50 212 ILE A O 1
ATOM 1695 N N . LEU A 1 213 ? 2.193 -4.943 3.205 1.00 97.25 213 LEU A N 1
ATOM 1696 C CA . LEU A 1 213 ? 1.482 -4.274 2.118 1.00 97.25 213 LEU A CA 1
ATOM 1697 C C . LEU A 1 213 ? 1.026 -5.269 1.041 1.00 97.25 213 LEU A C 1
ATOM 1699 O O . LEU A 1 213 ? -0.135 -5.235 0.637 1.00 97.25 213 LEU A O 1
ATOM 1703 N N . ARG A 1 214 ? 1.913 -6.189 0.634 1.00 96.88 214 ARG A N 1
ATOM 1704 C CA . ARG A 1 214 ? 1.600 -7.322 -0.257 1.00 96.88 214 ARG A CA 1
ATOM 1705 C C . ARG A 1 214 ? 0.413 -8.121 0.276 1.00 96.88 214 ARG A C 1
ATOM 1707 O O . ARG A 1 214 ? -0.590 -8.293 -0.409 1.00 96.88 214 ARG A O 1
ATOM 1714 N N . ASP A 1 215 ? 0.513 -8.524 1.532 1.00 95.75 215 ASP A N 1
ATOM 1715 C CA . ASP A 1 215 ? -0.485 -9.310 2.242 1.00 95.75 215 ASP A CA 1
ATOM 1716 C C . ASP A 1 215 ? -1.851 -8.605 2.348 1.00 95.75 215 ASP A C 1
ATOM 1718 O O . ASP A 1 215 ? -2.893 -9.259 2.310 1.00 95.75 215 ASP A O 1
ATOM 1722 N N . CYS A 1 216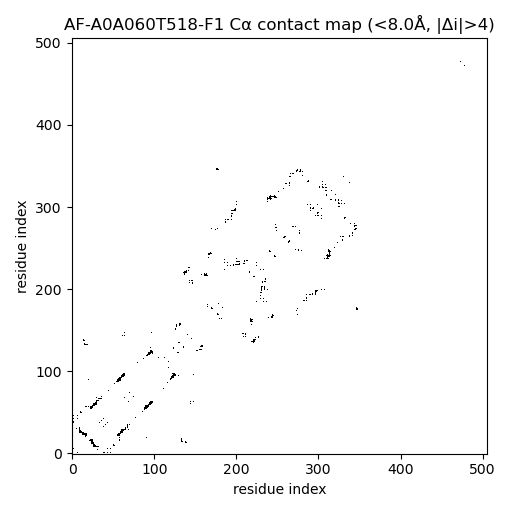 ? -1.880 -7.275 2.488 1.00 95.50 216 CYS A N 1
ATOM 1723 C CA . CYS A 1 216 ? -3.127 -6.506 2.481 1.00 95.50 216 CYS A CA 1
ATOM 1724 C C . CYS A 1 216 ? -3.847 -6.603 1.131 1.00 95.50 216 CYS A C 1
ATOM 1726 O O . CYS A 1 216 ? -5.058 -6.834 1.106 1.00 95.50 216 CYS A O 1
ATOM 1728 N N . TYR A 1 217 ? -3.116 -6.479 0.023 1.00 96.00 217 TYR A N 1
ATOM 1729 C CA . TYR A 1 217 ? -3.697 -6.619 -1.311 1.00 96.00 217 TYR A CA 1
ATOM 1730 C C . TYR A 1 217 ? -4.125 -8.056 -1.616 1.00 96.00 217 TYR A C 1
ATOM 1732 O O . TYR A 1 217 ? -5.215 -8.248 -2.148 1.00 96.00 217 TYR A O 1
ATOM 1740 N N . ASP A 1 218 ? -3.352 -9.062 -1.193 1.00 95.25 218 ASP A N 1
ATOM 1741 C CA . ASP A 1 218 ? -3.767 -10.471 -1.295 1.00 95.25 218 ASP A CA 1
ATOM 1742 C C . ASP A 1 218 ? -5.060 -10.752 -0.518 1.00 95.25 218 ASP A C 1
ATOM 1744 O O . ASP A 1 218 ? -5.853 -11.593 -0.926 1.00 95.25 218 ASP A O 1
ATOM 1748 N N . ARG A 1 219 ? -5.326 -10.017 0.570 1.00 93.38 219 ARG A N 1
ATOM 1749 C CA . ARG A 1 219 ? -6.593 -10.070 1.321 1.00 93.38 219 ARG A CA 1
ATOM 1750 C C . ARG A 1 219 ? -7.698 -9.168 0.759 1.00 93.38 219 ARG A C 1
ATOM 1752 O O . ARG A 1 219 ? -8.751 -9.064 1.387 1.00 93.38 219 ARG A O 1
ATOM 1759 N N . SER A 1 220 ? -7.492 -8.521 -0.391 1.00 92.44 220 SER A N 1
ATOM 1760 C CA . SER A 1 220 ? -8.434 -7.550 -0.980 1.00 92.44 220 SER A CA 1
ATOM 1761 C C . SER A 1 220 ? -8.837 -6.427 -0.013 1.00 92.44 220 SER A C 1
ATOM 1763 O O . SER A 1 220 ? -9.979 -5.954 -0.015 1.00 92.44 220 SER A O 1
ATOM 1765 N N . GLN A 1 221 ? -7.902 -6.024 0.849 1.00 91.94 221 GLN A N 1
ATOM 1766 C CA . GLN A 1 221 ? -8.145 -5.049 1.897 1.00 91.94 221 GLN A CA 1
ATOM 1767 C C . GLN A 1 221 ? -7.959 -3.611 1.397 1.00 91.94 221 GLN A C 1
ATOM 1769 O O . GLN A 1 221 ? -7.149 -3.347 0.513 1.00 91.94 221 GLN A O 1
ATOM 1774 N N . VAL A 1 222 ? -8.695 -2.668 1.989 1.00 91.25 222 VAL A N 1
ATOM 1775 C CA . VAL A 1 222 ? -8.489 -1.232 1.773 1.00 91.25 222 VAL A CA 1
ATOM 1776 C C . VAL A 1 222 ? -7.147 -0.808 2.367 1.00 91.25 222 VAL A C 1
ATOM 1778 O O . VAL A 1 222 ? -6.877 -1.042 3.547 1.00 91.25 222 VAL A O 1
ATOM 1781 N N . VAL A 1 223 ? -6.329 -0.157 1.544 1.00 93.94 223 VAL A N 1
ATOM 1782 C CA . VAL A 1 223 ? -4.990 0.314 1.895 1.00 93.94 223 VAL A CA 1
ATOM 1783 C C . VAL A 1 223 ? -4.892 1.804 1.609 1.00 93.94 223 VAL A C 1
ATOM 1785 O O . VAL A 1 223 ? -5.265 2.260 0.533 1.00 93.94 223 VAL A O 1
ATOM 1788 N N . ASP A 1 224 ? -4.350 2.549 2.566 1.00 93.62 224 ASP A N 1
ATOM 1789 C CA . ASP A 1 224 ? -3.936 3.934 2.370 1.00 93.62 224 ASP A CA 1
ATOM 1790 C C . ASP A 1 224 ? -2.431 3.987 2.073 1.00 93.62 224 ASP A C 1
ATOM 1792 O O . ASP A 1 224 ? -1.598 3.722 2.945 1.00 93.62 224 ASP A O 1
ATOM 1796 N N . LEU A 1 225 ? -2.078 4.289 0.821 1.00 96.25 225 LEU A N 1
ATOM 1797 C CA . LEU A 1 225 ? -0.690 4.307 0.356 1.00 96.25 225 LEU A CA 1
ATOM 1798 C C . LEU A 1 225 ? 0.125 5.466 0.953 1.00 96.25 225 LEU A C 1
ATOM 1800 O O . LEU A 1 225 ? 1.353 5.352 1.014 1.00 96.25 225 LEU A O 1
ATOM 1804 N N . ASP A 1 226 ? -0.514 6.520 1.475 1.00 94.06 226 ASP A N 1
ATOM 1805 C CA . ASP A 1 226 ? 0.186 7.609 2.171 1.00 94.06 226 ASP A CA 1
ATOM 1806 C C . ASP A 1 226 ? 0.883 7.116 3.448 1.00 94.06 226 ASP A C 1
ATOM 1808 O O . ASP A 1 226 ? 1.930 7.637 3.839 1.00 94.06 226 ASP A O 1
ATOM 1812 N N . ASP A 1 227 ? 0.354 6.069 4.089 1.00 92.62 227 ASP A N 1
ATOM 1813 C CA . ASP A 1 227 ? 0.960 5.482 5.286 1.00 92.62 227 ASP A CA 1
ATOM 1814 C C . ASP A 1 227 ? 2.214 4.633 4.985 1.00 92.62 227 ASP A C 1
ATOM 1816 O O . ASP A 1 227 ? 2.999 4.359 5.899 1.00 92.62 227 ASP A O 1
ATOM 1820 N N . TYR A 1 228 ? 2.420 4.230 3.726 1.00 95.56 228 TYR A N 1
ATOM 1821 C CA . TYR A 1 228 ? 3.566 3.423 3.277 1.00 95.56 228 TYR A CA 1
ATOM 1822 C C . TYR A 1 228 ? 4.591 4.251 2.485 1.00 95.56 228 TYR A C 1
ATOM 1824 O O . TYR A 1 228 ? 5.798 4.030 2.605 1.00 95.56 228 TYR A O 1
ATOM 1832 N N . GLY A 1 229 ? 4.131 5.230 1.706 1.00 95.38 229 GLY A N 1
ATOM 1833 C CA . GLY A 1 229 ? 4.969 6.121 0.912 1.00 95.38 229 GLY A CA 1
ATOM 1834 C C . GLY A 1 229 ? 5.474 5.518 -0.406 1.00 95.38 229 GLY A C 1
ATOM 1835 O O . GLY A 1 229 ? 5.467 4.309 -0.638 1.00 95.38 229 GLY A O 1
ATOM 1836 N N . ALA A 1 230 ? 5.964 6.394 -1.287 1.00 97.12 230 ALA A N 1
ATOM 1837 C CA . ALA A 1 230 ? 6.271 6.074 -2.685 1.00 97.12 230 ALA A CA 1
ATOM 1838 C C . ALA A 1 230 ? 7.330 4.982 -2.887 1.00 97.12 230 ALA A C 1
ATOM 1840 O O . ALA A 1 230 ? 7.225 4.202 -3.830 1.00 97.12 230 ALA A O 1
ATOM 1841 N N . ILE A 1 231 ? 8.338 4.884 -2.013 1.00 97.56 231 ILE A N 1
ATOM 1842 C CA . ILE A 1 231 ? 9.391 3.863 -2.147 1.00 97.56 231 ILE A CA 1
ATOM 1843 C C . ILE A 1 231 ? 8.811 2.455 -1.951 1.00 97.56 231 ILE A C 1
ATOM 1845 O O . ILE A 1 231 ? 9.107 1.560 -2.746 1.00 97.56 231 ILE A O 1
ATOM 1849 N N . LEU A 1 232 ? 7.971 2.256 -0.926 1.00 97.88 232 LEU A N 1
ATOM 1850 C CA . LEU A 1 232 ? 7.332 0.964 -0.667 1.00 97.88 232 LEU A CA 1
ATOM 1851 C C . LEU A 1 232 ? 6.323 0.618 -1.762 1.00 97.88 232 LEU A C 1
ATOM 1853 O O . LEU A 1 232 ? 6.359 -0.504 -2.264 1.00 97.88 232 LEU A O 1
ATOM 1857 N N . THR A 1 233 ? 5.512 1.581 -2.205 1.00 98.25 233 THR A N 1
ATOM 1858 C CA . THR A 1 233 ? 4.573 1.389 -3.322 1.00 98.25 233 THR A CA 1
ATOM 1859 C C . THR A 1 233 ? 5.301 1.013 -4.617 1.00 98.25 233 THR A C 1
ATOM 1861 O O . THR A 1 233 ? 4.923 0.059 -5.293 1.00 98.25 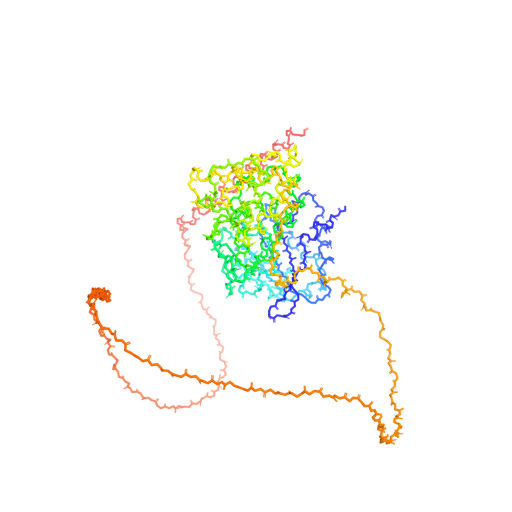233 THR A O 1
ATOM 1864 N N . ALA A 1 234 ? 6.411 1.682 -4.945 1.00 98.38 234 ALA A N 1
ATOM 1865 C CA . ALA A 1 234 ? 7.229 1.339 -6.108 1.00 98.38 234 ALA A CA 1
ATOM 1866 C C . ALA A 1 234 ? 7.859 -0.061 -5.988 1.00 98.38 234 ALA A C 1
ATOM 1868 O O . ALA A 1 234 ? 7.925 -0.805 -6.968 1.00 98.38 234 ALA A O 1
ATOM 1869 N N . CYS A 1 235 ? 8.305 -0.454 -4.789 1.00 98.38 235 CYS A N 1
ATOM 1870 C CA . CYS A 1 235 ? 8.775 -1.817 -4.534 1.00 98.38 235 CYS A CA 1
ATOM 1871 C C . CYS A 1 235 ? 7.663 -2.855 -4.707 1.00 98.38 235 CYS A C 1
ATOM 1873 O O . CYS A 1 235 ? 7.927 -3.916 -5.268 1.00 98.38 235 CYS A O 1
ATOM 1875 N N . LEU A 1 236 ? 6.440 -2.541 -4.277 1.00 98.44 236 LEU A N 1
ATOM 1876 C CA . LEU A 1 236 ? 5.273 -3.404 -4.429 1.00 98.44 236 LEU A CA 1
ATOM 1877 C C . LEU A 1 236 ? 4.937 -3.644 -5.905 1.00 98.44 236 LEU A C 1
ATOM 1879 O O . LEU A 1 236 ? 4.756 -4.788 -6.306 1.00 98.44 236 LEU A O 1
ATOM 1883 N N . VAL A 1 237 ? 4.938 -2.589 -6.727 1.00 98.31 237 VAL A N 1
ATOM 1884 C CA . VAL A 1 237 ? 4.722 -2.697 -8.182 1.00 98.31 237 VAL A CA 1
ATOM 1885 C C . VAL A 1 237 ? 5.789 -3.581 -8.829 1.00 98.31 237 VAL A C 1
ATOM 1887 O O . VAL A 1 237 ? 5.462 -4.475 -9.608 1.00 98.31 237 VAL A O 1
ATOM 1890 N N . LYS A 1 238 ? 7.069 -3.390 -8.478 1.00 97.94 238 LYS A N 1
ATOM 1891 C CA . LYS A 1 238 ? 8.153 -4.256 -8.971 1.00 97.94 238 LYS A CA 1
ATOM 1892 C C . LYS A 1 238 ? 7.966 -5.713 -8.551 1.00 97.94 238 LYS A C 1
ATOM 1894 O O . LYS A 1 238 ? 8.235 -6.601 -9.353 1.00 97.94 238 LYS A O 1
ATOM 1899 N N . LEU A 1 239 ? 7.541 -5.949 -7.309 1.00 98.00 239 LEU A N 1
ATOM 1900 C CA . LEU A 1 239 ? 7.288 -7.290 -6.790 1.00 98.00 239 LEU A CA 1
ATOM 1901 C C . LEU A 1 239 ? 6.123 -7.957 -7.525 1.00 98.00 239 LEU A C 1
ATOM 1903 O O . LEU A 1 239 ? 6.245 -9.109 -7.919 1.00 98.00 239 LEU A O 1
ATOM 1907 N N . TYR A 1 240 ? 5.038 -7.217 -7.764 1.00 98.06 240 TYR A N 1
ATOM 1908 C CA . TYR A 1 240 ? 3.886 -7.706 -8.515 1.00 98.06 240 TYR A CA 1
ATOM 1909 C C . TYR A 1 240 ? 4.307 -8.162 -9.913 1.00 98.06 240 TYR A C 1
ATOM 1911 O O . TYR A 1 240 ? 4.049 -9.301 -10.282 1.00 98.06 240 TYR A O 1
ATOM 1919 N N . LEU A 1 241 ? 5.044 -7.317 -10.643 1.00 97.88 241 LEU A N 1
ATOM 1920 C CA . LEU A 1 241 ? 5.561 -7.641 -11.978 1.00 97.88 241 LEU A CA 1
ATOM 1921 C C . LEU A 1 241 ? 6.481 -8.868 -11.966 1.00 97.88 241 LEU A C 1
ATOM 1923 O O . LEU A 1 241 ? 6.392 -9.710 -12.854 1.00 97.88 241 LEU A O 1
ATOM 1927 N N . TYR A 1 242 ? 7.335 -8.977 -10.945 1.00 97.44 242 TYR A N 1
ATOM 1928 C CA . TYR A 1 242 ? 8.273 -10.086 -10.791 1.00 97.44 242 TYR A CA 1
ATOM 1929 C C . TYR A 1 242 ? 7.591 -11.433 -10.522 1.00 97.44 242 TYR A C 1
ATOM 1931 O O . TYR A 1 242 ? 8.091 -12.471 -10.957 1.00 97.44 242 TYR A O 1
ATOM 1939 N N . GLU A 1 243 ? 6.491 -11.423 -9.765 1.00 96.88 243 GLU A N 1
ATOM 1940 C CA . GLU A 1 243 ? 5.743 -12.627 -9.392 1.00 96.88 243 GLU A CA 1
ATOM 1941 C C . GLU A 1 243 ? 4.728 -13.061 -10.459 1.00 96.88 243 GLU A C 1
ATOM 1943 O O . GLU A 1 243 ? 4.145 -14.133 -10.315 1.00 96.88 243 GLU A O 1
ATOM 1948 N N . LEU A 1 244 ? 4.533 -12.297 -11.543 1.00 96.06 244 LEU A N 1
ATOM 1949 C CA . LEU A 1 244 ? 3.675 -12.738 -12.644 1.00 96.06 244 LEU A CA 1
ATOM 1950 C C . LEU A 1 244 ? 4.199 -14.059 -13.241 1.00 96.06 244 LEU A C 1
ATOM 1952 O O . LEU A 1 244 ? 5.395 -14.167 -13.531 1.00 96.06 244 LEU A O 1
ATOM 1956 N N . PRO A 1 245 ? 3.321 -15.053 -13.490 1.00 94.69 245 PRO A N 1
ATOM 1957 C CA . PRO A 1 245 ? 3.721 -16.313 -14.120 1.00 94.69 245 PRO A CA 1
ATOM 1958 C C . PRO A 1 245 ? 4.358 -16.129 -15.502 1.00 94.69 245 PRO A C 1
ATOM 1960 O O . PRO A 1 245 ? 5.266 -16.869 -15.878 1.00 94.69 245 PRO A O 1
ATOM 1963 N N . GLU A 1 246 ? 3.888 -15.130 -16.252 1.00 93.06 246 GLU A N 1
ATOM 1964 C CA . GLU A 1 246 ? 4.442 -14.725 -17.540 1.00 93.06 246 GLU A CA 1
ATOM 1965 C C . GLU A 1 246 ? 5.101 -13.344 -17.388 1.00 93.06 246 GLU A C 1
ATOM 1967 O O . GLU A 1 246 ? 4.431 -12.402 -16.955 1.00 93.06 246 GLU A O 1
ATOM 1972 N N . PRO A 1 247 ? 6.394 -13.186 -17.734 1.00 95.88 247 PRO A N 1
ATOM 1973 C CA . PRO A 1 247 ? 7.062 -11.899 -17.617 1.00 95.88 247 PRO A CA 1
ATOM 1974 C C . PRO A 1 247 ? 6.476 -10.903 -18.617 1.00 95.88 247 PRO A C 1
ATOM 1976 O O . PRO A 1 247 ? 6.219 -11.239 -19.774 1.00 95.88 247 PRO A O 1
ATOM 1979 N N . VAL A 1 248 ? 6.337 -9.651 -18.185 1.00 96.06 248 VAL A N 1
ATOM 1980 C CA . VAL A 1 248 ? 5.857 -8.553 -19.038 1.00 96.06 248 VAL A CA 1
ATOM 1981 C C . VAL A 1 248 ? 6.780 -8.343 -20.241 1.00 96.06 248 VAL A C 1
ATOM 1983 O O . VAL A 1 248 ? 6.319 -8.065 -21.347 1.00 96.06 248 VAL A O 1
ATOM 1986 N N . LEU A 1 249 ? 8.088 -8.505 -20.029 1.00 96.12 249 LEU A N 1
ATOM 1987 C CA . LEU A 1 249 ? 9.115 -8.431 -21.059 1.00 96.12 249 LEU A CA 1
ATOM 1988 C C . LEU A 1 249 ? 9.829 -9.790 -21.194 1.00 96.12 249 LEU A C 1
ATOM 1990 O O . LEU A 1 249 ? 10.847 -10.021 -20.536 1.00 96.12 249 LEU A O 1
ATOM 1994 N N . PRO A 1 250 ? 9.330 -10.704 -22.045 1.00 94.38 250 PRO A N 1
ATO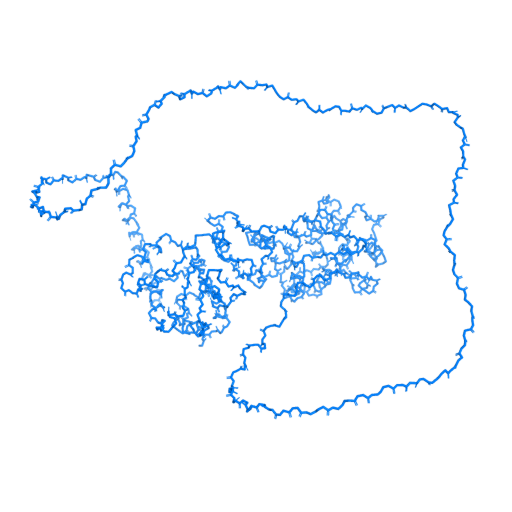M 1995 C CA . PRO A 1 250 ? 9.978 -11.984 -22.304 1.00 94.38 250 PRO A CA 1
ATOM 1996 C C . PRO A 1 250 ? 11.247 -11.779 -23.143 1.00 94.38 250 PRO A C 1
ATOM 1998 O O . PRO A 1 250 ? 11.211 -11.737 -24.371 1.00 94.38 250 PRO A O 1
ATOM 2001 N N . THR A 1 251 ? 12.393 -11.669 -22.475 1.00 91.44 251 THR A N 1
ATOM 2002 C CA . THR A 1 251 ? 13.698 -11.362 -23.090 1.00 91.44 251 THR A CA 1
ATOM 2003 C C . THR A 1 251 ? 14.164 -12.396 -24.114 1.00 91.44 251 THR A C 1
ATOM 2005 O O . THR A 1 251 ? 14.869 -12.042 -25.052 1.00 91.44 251 THR A O 1
ATOM 2008 N N . SER A 1 252 ? 13.725 -13.651 -23.991 1.00 88.44 252 SER A N 1
ATOM 2009 C CA . SER A 1 252 ? 13.984 -14.717 -24.969 1.00 88.44 252 SER A CA 1
ATOM 2010 C C . SER A 1 252 ? 13.277 -14.517 -26.312 1.00 88.44 252 SER A C 1
ATOM 2012 O O . SER A 1 252 ? 13.689 -15.110 -27.303 1.00 88.44 252 SER A O 1
ATOM 2014 N N . LYS A 1 253 ? 12.222 -13.694 -26.354 1.00 88.44 253 LYS A N 1
ATOM 2015 C CA . LYS A 1 253 ? 11.446 -13.393 -27.567 1.00 88.44 253 LYS A CA 1
ATOM 2016 C C . LYS A 1 253 ? 11.858 -12.071 -28.220 1.00 88.44 253 LYS A C 1
ATOM 2018 O O . LYS A 1 253 ? 11.251 -11.669 -29.209 1.00 88.44 253 LYS A O 1
ATOM 2023 N N . LEU A 1 254 ? 12.853 -11.374 -27.665 1.00 91.25 254 LEU A N 1
ATOM 2024 C CA . LEU A 1 254 ? 13.311 -10.102 -28.211 1.00 91.25 254 LEU A CA 1
ATOM 2025 C C . LEU A 1 254 ? 14.162 -10.328 -29.473 1.00 91.25 254 LEU A C 1
ATOM 2027 O O . LEU A 1 254 ? 15.092 -11.134 -29.433 1.00 91.25 254 LEU A O 1
ATOM 2031 N N . PRO A 1 255 ? 13.881 -9.619 -30.582 1.00 89.00 255 PRO A N 1
ATOM 2032 C CA . PRO A 1 255 ? 14.643 -9.756 -31.816 1.00 89.00 255 PRO A CA 1
ATOM 2033 C C . PRO A 1 255 ? 16.081 -9.252 -31.635 1.00 89.00 255 PRO A C 1
ATOM 2035 O O . PRO A 1 255 ? 16.313 -8.131 -31.195 1.00 89.00 255 PRO A O 1
ATOM 2038 N N . LEU A 1 256 ? 17.065 -10.071 -32.003 1.00 88.19 256 LEU A N 1
ATOM 2039 C CA . LEU A 1 256 ? 18.486 -9.719 -31.952 1.00 88.19 256 LEU A CA 1
ATOM 2040 C C . LEU A 1 256 ? 19.046 -9.552 -33.380 1.00 88.19 256 LEU A C 1
ATOM 2042 O O . LEU A 1 256 ? 18.593 -10.257 -34.281 1.00 88.19 256 LEU A O 1
ATOM 2046 N N . PRO A 1 257 ? 20.030 -8.659 -33.613 1.00 88.81 257 PRO A N 1
ATOM 2047 C CA . PRO A 1 257 ? 20.689 -7.785 -32.641 1.00 88.81 257 PRO A CA 1
ATOM 2048 C C . PRO A 1 257 ? 19.810 -6.601 -32.214 1.00 88.81 257 PRO A C 1
ATOM 2050 O O . PRO A 1 257 ? 19.092 -6.015 -33.024 1.00 88.81 257 PRO A O 1
ATOM 2053 N N . MET A 1 258 ? 19.908 -6.216 -30.937 1.00 90.75 258 MET A N 1
ATOM 2054 C CA . MET A 1 258 ? 19.188 -5.049 -30.425 1.00 90.75 258 MET A CA 1
ATOM 2055 C C . MET A 1 258 ? 19.656 -3.766 -31.113 1.00 90.75 258 MET A C 1
ATOM 2057 O O . MET A 1 258 ? 20.860 -3.509 -31.197 1.00 90.75 258 MET A O 1
ATOM 2061 N N . LYS A 1 259 ? 18.698 -2.929 -31.518 1.00 91.00 259 LYS A N 1
ATOM 2062 C CA . LYS A 1 259 ? 18.954 -1.581 -32.035 1.00 91.00 259 LYS A CA 1
ATOM 2063 C C . LYS A 1 259 ? 18.450 -0.542 -31.039 1.00 91.00 259 LYS A C 1
ATOM 2065 O O . LYS A 1 259 ? 17.343 -0.657 -30.521 1.00 91.00 259 LYS A O 1
ATOM 2070 N N . ASP A 1 260 ? 19.241 0.500 -30.811 1.00 89.88 260 ASP A N 1
ATOM 2071 C CA . ASP A 1 260 ? 18.864 1.629 -29.952 1.00 89.88 260 ASP A CA 1
ATOM 2072 C C . ASP A 1 260 ? 18.076 2.682 -30.761 1.00 89.88 260 ASP A C 1
ATOM 2074 O O . ASP A 1 260 ? 18.374 3.870 -30.717 1.00 89.88 260 ASP A O 1
ATOM 2078 N N . SER A 1 261 ? 17.098 2.231 -31.559 1.00 94.06 261 SER A N 1
ATOM 2079 C CA . SER A 1 261 ? 16.243 3.089 -32.388 1.00 94.06 261 SER A CA 1
ATOM 2080 C C . SER A 1 261 ? 14.794 3.092 -31.903 1.00 94.06 261 SER A C 1
ATOM 2082 O O . SER A 1 261 ? 14.313 2.133 -31.285 1.00 94.06 261 SER A O 1
ATOM 2084 N N . VAL A 1 262 ? 14.079 4.175 -32.220 1.00 94.81 262 VAL A N 1
ATOM 2085 C CA . VAL A 1 262 ? 12.643 4.302 -31.935 1.00 94.81 262 VAL A CA 1
ATOM 2086 C C . VAL A 1 262 ? 11.866 3.190 -32.639 1.00 94.81 262 VAL A C 1
ATOM 2088 O O . VAL A 1 262 ? 11.083 2.510 -31.986 1.00 94.81 262 VAL A O 1
ATOM 2091 N N . ASP A 1 263 ? 12.149 2.929 -33.918 1.00 95.44 263 ASP A N 1
ATOM 2092 C CA . ASP A 1 263 ? 11.437 1.917 -34.712 1.00 95.44 263 ASP A CA 1
ATOM 2093 C C . ASP A 1 263 ? 11.568 0.511 -34.128 1.00 95.44 263 ASP A C 1
ATOM 2095 O O . ASP A 1 263 ? 10.581 -0.213 -34.016 1.00 95.44 263 ASP A O 1
ATOM 2099 N N . TYR A 1 264 ? 12.776 0.131 -33.696 1.00 95.12 264 TYR A N 1
ATOM 2100 C CA . TYR A 1 264 ? 12.997 -1.153 -33.035 1.00 95.12 264 TYR A CA 1
ATOM 2101 C C . TYR A 1 264 ? 12.207 -1.232 -31.725 1.00 95.12 264 TYR A C 1
ATOM 2103 O O . TYR A 1 264 ? 11.552 -2.234 -31.447 1.00 95.12 264 TYR A O 1
ATOM 2111 N N . THR A 1 265 ? 12.237 -0.157 -30.935 1.00 95.94 265 THR A N 1
ATOM 2112 C CA . THR A 1 265 ? 11.536 -0.092 -29.649 1.00 95.94 265 THR A CA 1
ATOM 2113 C C . THR A 1 265 ? 10.020 -0.205 -29.833 1.00 95.94 265 THR A C 1
ATOM 2115 O O . THR A 1 265 ? 9.373 -0.972 -29.124 1.00 95.94 265 THR A O 1
ATOM 2118 N N . VAL A 1 266 ? 9.458 0.498 -30.821 1.00 96.25 266 VAL A N 1
ATOM 2119 C CA . VAL A 1 266 ? 8.033 0.440 -31.177 1.00 96.25 266 VAL A CA 1
ATOM 2120 C C . VAL A 1 266 ? 7.649 -0.948 -31.687 1.00 96.25 266 VAL A C 1
ATOM 2122 O O . VAL A 1 266 ? 6.649 -1.495 -31.229 1.00 96.25 266 VAL A O 1
ATOM 2125 N N . ALA A 1 267 ? 8.447 -1.546 -32.577 1.00 95.50 267 ALA A N 1
ATOM 2126 C CA . ALA A 1 267 ? 8.170 -2.872 -33.125 1.00 95.50 267 ALA A CA 1
ATOM 2127 C C . ALA A 1 267 ? 8.143 -3.952 -32.032 1.00 95.50 267 ALA A C 1
ATOM 2129 O O . ALA A 1 267 ? 7.225 -4.770 -31.987 1.00 95.50 267 ALA A O 1
ATOM 2130 N N . VAL A 1 268 ? 9.110 -3.923 -31.108 1.00 95.25 268 VAL A N 1
ATOM 2131 C CA . VAL A 1 268 ? 9.119 -4.828 -29.951 1.00 95.25 268 VAL A CA 1
ATOM 2132 C C . VAL A 1 268 ? 7.905 -4.584 -29.062 1.00 95.25 268 VAL A C 1
ATOM 2134 O O . VAL A 1 268 ? 7.235 -5.544 -28.691 1.00 95.25 268 VAL A O 1
ATOM 2137 N N . PHE A 1 269 ? 7.598 -3.324 -28.740 1.00 95.94 269 PHE A N 1
ATOM 2138 C CA . PHE A 1 269 ? 6.451 -2.978 -27.905 1.00 95.94 269 PHE A CA 1
ATOM 2139 C C . PHE A 1 269 ? 5.142 -3.508 -28.506 1.00 95.94 269 PHE A C 1
ATOM 2141 O O . PHE A 1 269 ? 4.360 -4.149 -27.810 1.00 95.94 269 PHE A O 1
ATOM 2148 N N . GLN A 1 270 ? 4.921 -3.295 -29.804 1.00 94.75 270 GLN A N 1
ATOM 2149 C CA . GLN A 1 270 ? 3.721 -3.746 -30.517 1.00 94.75 270 GLN A CA 1
ATOM 2150 C C . GLN A 1 270 ? 3.634 -5.274 -30.643 1.00 94.75 270 GLN A C 1
ATOM 2152 O O . GLN A 1 270 ? 2.533 -5.811 -30.735 1.00 94.75 270 GLN A O 1
ATOM 2157 N N . GLY A 1 271 ? 4.771 -5.976 -30.615 1.00 93.44 271 GLY A N 1
ATOM 2158 C CA . GLY A 1 271 ? 4.824 -7.439 -30.624 1.00 93.44 271 GLY A CA 1
ATOM 2159 C C . GLY A 1 271 ? 4.445 -8.102 -29.293 1.00 93.44 271 GLY A C 1
ATOM 2160 O O . GLY A 1 271 ? 4.251 -9.317 -29.252 1.00 93.44 271 GLY A O 1
ATOM 2161 N N . LEU A 1 272 ? 4.340 -7.342 -28.197 1.00 93.94 272 LEU A N 1
ATOM 2162 C CA . LEU A 1 272 ? 3.936 -7.866 -26.888 1.00 93.94 272 LEU A CA 1
ATOM 2163 C C . LEU A 1 272 ? 2.417 -8.096 -26.817 1.00 93.94 272 LEU A C 1
ATOM 2165 O O . LEU A 1 272 ? 1.662 -7.430 -27.522 1.00 93.94 272 LEU A O 1
ATOM 2169 N N . PRO A 1 273 ? 1.922 -8.993 -25.946 1.00 92.69 273 PRO A N 1
ATOM 2170 C CA . PRO A 1 273 ? 0.483 -9.148 -25.749 1.00 92.69 273 PRO A CA 1
ATOM 2171 C C . PRO A 1 273 ? -0.144 -7.867 -25.175 1.00 92.69 273 PRO A C 1
ATOM 2173 O O . PRO A 1 273 ? 0.506 -7.121 -24.441 1.00 92.69 273 PRO A O 1
ATOM 2176 N N . SER A 1 274 ? -1.427 -7.618 -25.467 1.00 92.75 274 SER A N 1
ATOM 2177 C CA . SER A 1 274 ? -2.106 -6.356 -25.117 1.00 92.75 274 SER A CA 1
ATOM 2178 C C . SER A 1 274 ? -2.053 -6.012 -23.625 1.00 92.75 274 SER A C 1
ATOM 2180 O O . SER A 1 274 ? -1.880 -4.846 -23.277 1.00 92.75 274 SER A O 1
ATOM 2182 N N . TRP A 1 275 ? -2.138 -7.015 -22.745 1.00 93.31 275 TRP A N 1
ATOM 2183 C CA . TRP A 1 275 ? -2.012 -6.805 -21.302 1.00 93.31 275 TRP A CA 1
ATOM 2184 C C . TRP A 1 275 ? -0.607 -6.301 -20.928 1.00 93.31 275 TRP A C 1
ATOM 2186 O O . TRP A 1 275 ? -0.480 -5.346 -20.168 1.00 93.31 275 TRP A O 1
ATOM 2196 N N . ALA A 1 276 ? 0.453 -6.869 -21.514 1.00 94.94 276 ALA A N 1
ATOM 2197 C CA . ALA A 1 276 ? 1.832 -6.465 -21.246 1.00 94.94 276 ALA A CA 1
ATOM 2198 C C . ALA A 1 276 ? 2.125 -5.071 -21.808 1.00 94.94 276 ALA A C 1
ATOM 2200 O O . ALA A 1 276 ? 2.768 -4.263 -21.137 1.00 94.94 276 ALA A O 1
ATOM 2201 N N . GLN A 1 277 ? 1.592 -4.760 -22.996 1.00 95.38 277 GLN A N 1
ATOM 2202 C CA . GLN A 1 277 ? 1.632 -3.409 -23.558 1.00 95.38 277 GLN A CA 1
ATOM 2203 C C . GLN A 1 277 ? 0.996 -2.394 -22.604 1.00 95.38 277 GLN A C 1
ATOM 2205 O O . GLN A 1 277 ? 1.577 -1.341 -22.358 1.00 95.38 277 GLN A O 1
ATOM 2210 N N . TYR A 1 278 ? -0.163 -2.714 -22.022 1.00 95.06 278 TYR A N 1
ATOM 2211 C CA . TYR A 1 278 ? -0.836 -1.830 -21.072 1.00 95.06 278 TYR A CA 1
ATOM 2212 C C . TYR A 1 278 ? -0.037 -1.597 -19.791 1.00 95.06 278 TYR A C 1
ATOM 2214 O O . TYR A 1 278 ? 0.132 -0.444 -19.376 1.00 95.06 278 TYR A O 1
ATOM 2222 N N . LEU A 1 279 ? 0.496 -2.664 -19.188 1.00 96.19 279 LEU A N 1
ATOM 2223 C CA . LEU A 1 279 ? 1.340 -2.534 -18.000 1.00 96.19 279 LEU A CA 1
ATOM 2224 C C . LEU A 1 279 ? 2.597 -1.706 -18.303 1.00 96.19 279 LEU A C 1
ATOM 2226 O O . LEU A 1 279 ? 2.912 -0.774 -17.562 1.00 96.19 279 LEU A O 1
ATOM 2230 N N . LEU A 1 280 ? 3.290 -1.995 -19.411 1.00 96.81 280 LEU A N 1
ATOM 2231 C CA . LEU A 1 280 ? 4.477 -1.240 -19.815 1.00 96.81 280 LEU A CA 1
ATOM 2232 C C . LEU A 1 280 ? 4.153 0.215 -20.102 1.00 96.81 280 LEU A C 1
ATOM 2234 O O . LEU A 1 280 ? 4.895 1.081 -19.656 1.00 96.81 280 LEU A O 1
ATOM 2238 N N . TYR A 1 281 ? 3.067 0.498 -20.815 1.00 97.12 281 TYR A N 1
ATOM 2239 C CA . TYR A 1 281 ? 2.691 1.865 -21.152 1.00 97.12 281 TYR A CA 1
ATOM 2240 C C . TYR A 1 281 ? 2.445 2.700 -19.901 1.00 97.12 281 TYR A C 1
ATOM 2242 O O . TYR A 1 281 ? 3.050 3.755 -19.714 1.00 97.12 281 TYR A O 1
ATOM 2250 N N . SER A 1 282 ? 1.599 2.175 -19.014 1.00 96.12 282 SER A N 1
ATOM 2251 C CA . SER A 1 282 ? 1.181 2.870 -17.798 1.00 96.12 282 SER A CA 1
ATOM 2252 C C . SER A 1 282 ? 2.351 3.078 -16.835 1.00 96.12 282 SER A C 1
ATOM 2254 O O . SER A 1 282 ? 2.456 4.121 -16.196 1.00 96.12 282 SER A O 1
ATOM 2256 N N . LEU A 1 283 ? 3.266 2.107 -16.749 1.00 98.06 283 LEU A N 1
ATOM 2257 C CA . LEU A 1 283 ? 4.466 2.238 -15.930 1.00 98.06 283 LEU A CA 1
ATOM 2258 C C . LEU A 1 283 ? 5.489 3.193 -16.560 1.00 98.06 283 LEU A C 1
ATOM 2260 O O . LEU A 1 283 ? 6.043 4.034 -15.855 1.00 98.06 283 LEU A O 1
ATOM 2264 N N . THR A 1 284 ? 5.743 3.090 -17.868 1.00 97.94 284 THR A N 1
ATOM 2265 C CA . THR A 1 284 ? 6.779 3.886 -18.553 1.00 97.94 284 THR A CA 1
ATOM 2266 C C . THR A 1 284 ? 6.458 5.374 -18.528 1.00 97.94 284 THR A C 1
ATOM 2268 O O . THR A 1 284 ? 7.373 6.178 -18.380 1.00 97.94 284 THR A O 1
ATOM 2271 N N . GLU A 1 285 ? 5.178 5.749 -18.561 1.00 96.69 285 GLU A N 1
ATOM 2272 C CA . GLU A 1 285 ? 4.734 7.126 -18.320 1.00 96.69 285 GLU A CA 1
ATOM 2273 C C . GLU A 1 285 ? 5.310 7.695 -17.009 1.00 96.69 285 GLU A C 1
ATOM 2275 O O . GLU A 1 285 ? 5.896 8.782 -16.989 1.00 96.69 285 GLU A O 1
ATOM 2280 N N . ILE A 1 286 ? 5.229 6.923 -15.922 1.00 98.12 286 ILE A N 1
ATOM 2281 C CA . ILE A 1 286 ? 5.776 7.308 -14.617 1.00 98.12 286 ILE A CA 1
ATOM 2282 C C . ILE A 1 286 ? 7.306 7.303 -14.649 1.00 98.12 286 ILE A C 1
ATOM 2284 O O . ILE A 1 286 ? 7.928 8.242 -14.154 1.00 98.12 286 ILE A O 1
ATOM 2288 N N . LEU A 1 287 ? 7.930 6.278 -15.241 1.00 98.38 287 LEU A N 1
ATOM 2289 C CA . LEU A 1 287 ? 9.395 6.186 -15.315 1.00 98.38 287 LEU A CA 1
ATOM 2290 C C . LEU A 1 287 ? 10.003 7.360 -16.092 1.00 98.38 287 LEU A C 1
ATOM 2292 O O . LEU A 1 287 ? 10.999 7.933 -15.653 1.00 98.38 287 LEU A O 1
ATOM 2296 N N . ALA A 1 288 ? 9.390 7.757 -17.207 1.00 97.62 288 ALA A N 1
ATOM 2297 C CA . ALA A 1 288 ? 9.804 8.918 -17.983 1.00 97.62 288 ALA A CA 1
ATOM 2298 C C . ALA A 1 288 ? 9.684 10.204 -17.153 1.00 97.62 288 ALA A C 1
ATOM 2300 O O . ALA A 1 288 ? 10.628 10.991 -17.104 1.00 97.62 288 ALA A O 1
ATOM 2301 N N . SER A 1 289 ? 8.577 10.381 -16.421 1.00 97.38 289 SER A N 1
ATOM 2302 C CA . SER A 1 289 ? 8.410 11.512 -15.498 1.00 97.38 289 SER A CA 1
ATOM 2303 C C . SER A 1 289 ? 9.483 11.533 -14.397 1.00 97.38 289 SER A C 1
ATOM 2305 O O . SER A 1 289 ? 10.050 12.586 -14.098 1.00 97.38 289 SER A O 1
ATOM 2307 N N . VAL A 1 290 ? 9.845 10.372 -13.842 1.00 97.81 290 VAL A N 1
ATOM 2308 C CA . VAL A 1 290 ? 10.922 10.232 -12.845 1.00 97.81 290 VAL A CA 1
ATOM 2309 C C . VAL A 1 290 ? 12.283 10.648 -13.411 1.00 97.81 290 VAL A C 1
ATOM 2311 O O . VAL A 1 290 ? 13.043 11.319 -12.709 1.00 97.81 290 VAL A O 1
ATOM 2314 N N . VAL A 1 291 ? 12.585 10.285 -14.662 1.00 97.38 291 VAL A N 1
ATOM 2315 C CA . VAL A 1 291 ? 13.845 10.639 -15.342 1.00 97.38 291 VAL A CA 1
ATOM 2316 C C . VAL A 1 291 ? 13.905 12.125 -15.691 1.00 97.38 291 VAL A C 1
ATOM 2318 O O . VAL A 1 291 ? 14.946 12.748 -15.494 1.00 97.38 291 VAL A O 1
ATOM 2321 N N . VAL A 1 292 ? 12.793 12.723 -16.133 1.00 97.12 292 VAL A N 1
ATOM 2322 C CA . VAL A 1 292 ? 12.693 14.179 -16.354 1.00 97.12 292 VAL A CA 1
ATOM 2323 C C . VAL A 1 292 ? 13.032 14.951 -15.073 1.00 97.12 292 VAL A C 1
ATOM 2325 O O . VAL A 1 292 ? 13.703 15.979 -15.121 1.00 97.12 292 VAL A O 1
ATOM 2328 N N . HIS A 1 293 ? 12.647 14.417 -13.912 1.00 97.06 293 HIS A N 1
ATOM 2329 C CA . HIS A 1 293 ? 12.946 14.988 -12.596 1.00 97.06 293 HIS A CA 1
ATOM 2330 C C . HIS A 1 293 ? 14.211 14.394 -11.946 1.00 97.06 293 HIS A C 1
ATOM 2332 O O . HIS A 1 293 ? 14.350 14.410 -10.719 1.00 97.06 293 HIS A O 1
ATOM 2338 N N . GLY A 1 294 ? 15.159 13.902 -12.753 1.00 95.25 294 GLY A N 1
ATOM 2339 C CA . GLY A 1 294 ? 16.361 13.187 -12.309 1.00 95.25 294 GLY A CA 1
ATOM 2340 C C . GLY A 1 294 ? 17.219 13.917 -11.270 1.00 95.25 294 GLY A C 1
ATOM 2341 O O . GLY A 1 294 ? 17.819 13.276 -10.408 1.00 95.25 294 GLY A O 1
ATOM 2342 N N . SER A 1 295 ? 17.227 15.254 -11.271 1.00 95.75 295 SER A N 1
ATOM 2343 C CA . SER A 1 295 ? 17.927 16.065 -10.260 1.00 95.75 295 SER A CA 1
ATOM 2344 C C . SER A 1 295 ? 17.377 15.878 -8.840 1.00 95.75 295 SER A C 1
ATOM 2346 O O . SER A 1 295 ? 18.121 16.004 -7.868 1.00 95.75 295 SER A O 1
ATOM 2348 N N . ARG A 1 296 ? 16.086 15.547 -8.708 1.00 95.50 296 ARG A N 1
ATOM 2349 C CA . ARG A 1 296 ? 15.411 15.281 -7.428 1.00 95.50 296 ARG A CA 1
ATOM 2350 C C . ARG A 1 296 ? 15.333 13.789 -7.127 1.00 95.50 296 ARG A C 1
ATOM 2352 O O . ARG A 1 296 ? 15.640 13.367 -6.012 1.00 95.50 296 ARG A O 1
ATOM 2359 N N . THR A 1 297 ? 14.930 12.993 -8.116 1.00 96.56 297 THR A N 1
ATOM 2360 C CA . THR A 1 297 ? 14.709 11.547 -7.955 1.00 96.56 297 THR A CA 1
ATOM 2361 C C . THR A 1 297 ? 16.016 10.760 -7.871 1.00 96.56 297 THR A C 1
ATOM 2363 O O . THR A 1 297 ? 16.025 9.674 -7.297 1.00 96.56 297 THR A O 1
ATOM 2366 N N . LEU A 1 298 ? 17.121 11.327 -8.374 1.00 96.00 298 LEU A N 1
ATOM 2367 C CA . LEU A 1 298 ? 18.425 10.683 -8.572 1.00 96.00 298 LEU A CA 1
ATOM 2368 C C . LEU A 1 298 ? 18.420 9.547 -9.598 1.00 96.00 298 LEU A C 1
ATOM 2370 O O . LEU A 1 298 ? 19.290 8.672 -9.579 1.00 96.00 298 LEU A O 1
ATOM 2374 N N . HIS A 1 299 ? 17.455 9.571 -10.513 1.00 97.69 299 HIS A N 1
ATOM 2375 C CA . HIS A 1 299 ? 17.365 8.607 -11.593 1.00 97.69 299 HIS A CA 1
ATOM 2376 C C . HIS A 1 299 ? 17.659 9.236 -12.952 1.00 97.69 299 HIS A C 1
ATOM 2378 O O . HIS A 1 299 ? 17.167 10.307 -13.286 1.00 97.69 299 HIS A O 1
ATOM 2384 N N . ASN A 1 300 ? 18.440 8.518 -13.754 1.00 97.31 300 ASN A N 1
ATOM 2385 C CA . ASN A 1 300 ? 18.486 8.681 -15.201 1.00 97.31 300 ASN A CA 1
ATOM 2386 C C . ASN A 1 300 ? 17.899 7.414 -15.843 1.00 97.31 300 ASN A C 1
ATOM 2388 O O . ASN A 1 300 ? 17.580 6.448 -15.141 1.00 97.31 300 ASN A O 1
ATOM 2392 N N . ALA A 1 301 ? 17.762 7.392 -17.168 1.00 97.50 301 ALA A N 1
ATOM 2393 C CA . ALA A 1 301 ? 17.154 6.255 -17.856 1.00 97.50 301 ALA A CA 1
ATOM 2394 C C . ALA A 1 301 ? 17.891 4.924 -17.620 1.00 97.50 301 ALA A C 1
ATOM 2396 O O . ALA A 1 301 ? 17.263 3.870 -17.538 1.00 97.50 301 ALA A O 1
ATOM 2397 N N . THR A 1 302 ? 19.213 4.959 -17.444 1.00 97.44 302 THR A N 1
ATOM 2398 C CA . THR A 1 302 ? 20.002 3.753 -17.164 1.00 97.44 302 THR A CA 1
ATOM 2399 C C . THR A 1 302 ? 19.758 3.248 -15.745 1.00 97.44 302 THR A C 1
ATOM 2401 O O . THR A 1 302 ? 19.481 2.063 -15.555 1.00 97.44 302 THR A O 1
ATOM 2404 N N . THR A 1 303 ? 19.819 4.125 -14.737 1.00 97.69 303 THR A N 1
ATOM 2405 C CA . THR A 1 303 ? 19.647 3.703 -13.341 1.00 97.69 303 THR A CA 1
ATOM 2406 C C . THR A 1 303 ? 18.223 3.236 -13.071 1.00 97.69 303 THR A C 1
ATOM 2408 O O . THR A 1 303 ? 18.045 2.234 -12.382 1.00 97.69 303 THR A O 1
ATOM 2411 N N . ILE A 1 304 ? 17.203 3.891 -13.641 1.00 97.81 304 ILE A N 1
ATOM 2412 C CA . ILE A 1 304 ? 15.812 3.446 -13.478 1.00 97.81 304 ILE A CA 1
ATOM 2413 C C . ILE A 1 304 ? 15.557 2.107 -14.182 1.00 97.81 304 ILE A C 1
ATOM 2415 O O . ILE A 1 304 ? 14.919 1.226 -13.604 1.00 97.81 304 ILE A O 1
ATOM 2419 N N . ALA A 1 305 ? 16.125 1.897 -15.375 1.00 98.12 305 ALA A N 1
ATOM 2420 C CA . ALA A 1 305 ? 16.018 0.626 -16.084 1.00 98.12 305 ALA A CA 1
ATOM 2421 C C . ALA A 1 305 ? 16.644 -0.522 -15.280 1.00 98.12 305 ALA A C 1
ATOM 2423 O O . ALA A 1 305 ? 16.038 -1.582 -15.157 1.00 98.12 305 ALA A O 1
ATOM 2424 N N . GLN A 1 306 ? 17.805 -0.301 -14.655 1.00 97.69 306 GLN A N 1
ATOM 2425 C CA . GLN A 1 306 ? 18.428 -1.282 -13.757 1.00 97.69 306 GLN A CA 1
ATOM 2426 C C . GLN A 1 306 ? 17.545 -1.633 -12.550 1.00 97.69 306 GLN A C 1
ATOM 2428 O O . GLN A 1 306 ? 17.549 -2.781 -12.108 1.00 97.69 306 GLN A O 1
ATOM 2433 N N . GLN A 1 307 ? 16.787 -0.668 -12.016 1.00 97.69 307 GLN A N 1
ATOM 2434 C CA . GLN A 1 307 ? 15.899 -0.911 -10.877 1.00 97.69 307 GLN A CA 1
ATOM 2435 C C . GLN A 1 307 ? 14.624 -1.678 -11.253 1.00 97.69 307 GLN A C 1
ATOM 2437 O O . GLN A 1 307 ? 14.139 -2.469 -10.442 1.00 97.69 307 GLN A O 1
ATOM 2442 N N . VAL A 1 308 ? 14.066 -1.436 -12.443 1.00 97.94 308 VAL A N 1
ATOM 2443 C CA . VAL A 1 308 ? 12.727 -1.919 -12.830 1.00 97.94 308 VAL A CA 1
ATOM 2444 C C . VAL A 1 308 ? 12.773 -3.157 -13.728 1.00 97.94 308 VAL A C 1
ATOM 2446 O O . VAL A 1 308 ? 11.922 -4.037 -13.587 1.00 97.94 308 VAL A O 1
ATOM 2449 N N . ALA A 1 309 ? 13.780 -3.287 -14.596 1.00 97.50 309 ALA A N 1
ATOM 2450 C CA . ALA A 1 309 ? 13.891 -4.407 -15.532 1.00 97.50 309 ALA A CA 1
ATOM 2451 C C . ALA A 1 309 ? 13.851 -5.801 -14.874 1.00 97.50 309 ALA A C 1
ATOM 2453 O O . ALA A 1 309 ? 13.219 -6.677 -15.463 1.00 97.50 309 ALA A O 1
ATOM 2454 N N . PRO A 1 310 ? 14.420 -6.041 -13.669 1.00 97.06 310 PRO A N 1
ATOM 2455 C CA . PRO A 1 310 ? 14.262 -7.332 -12.997 1.00 97.06 310 PRO A CA 1
ATOM 2456 C C . PRO A 1 310 ? 12.796 -7.718 -12.772 1.00 97.06 310 PRO A C 1
ATOM 2458 O O . PRO A 1 310 ? 12.448 -8.878 -12.947 1.00 97.06 310 PRO A O 1
ATOM 2461 N N . GLY A 1 311 ? 11.930 -6.752 -12.441 1.00 96.88 311 GLY A N 1
ATOM 2462 C CA . GLY A 1 311 ? 10.493 -6.991 -12.299 1.00 96.88 311 GLY A CA 1
ATOM 2463 C C . GLY A 1 311 ? 9.820 -7.293 -13.637 1.00 96.88 311 GLY A C 1
ATOM 2464 O O . GLY A 1 311 ? 9.016 -8.207 -13.723 1.00 96.88 311 GLY A O 1
ATOM 2465 N N . LEU A 1 312 ? 10.198 -6.583 -14.703 1.00 97.62 312 LEU A N 1
ATOM 2466 C CA . LEU A 1 312 ? 9.623 -6.783 -16.041 1.00 97.62 312 LEU A CA 1
ATOM 2467 C C . LEU A 1 312 ? 10.025 -8.117 -16.681 1.00 97.62 312 LEU A C 1
ATOM 2469 O O . LEU A 1 312 ? 9.228 -8.717 -17.399 1.00 97.62 312 LEU A O 1
ATOM 2473 N N . CYS A 1 313 ? 11.258 -8.568 -16.441 1.00 96.94 313 CYS A N 1
ATOM 2474 C CA . CYS A 1 313 ? 11.825 -9.764 -17.069 1.00 96.94 313 CYS A CA 1
ATOM 2475 C C . CYS A 1 313 ? 11.573 -11.051 -16.265 1.00 96.94 313 CYS A C 1
ATOM 2477 O O . CYS A 1 313 ? 11.879 -12.139 -16.753 1.00 96.94 313 CYS A O 1
ATOM 2479 N N . GLY A 1 314 ? 11.061 -10.950 -15.033 1.00 93.75 314 GLY A N 1
ATOM 2480 C CA . GLY A 1 314 ? 10.834 -12.095 -14.151 1.00 93.75 314 GLY A CA 1
ATOM 2481 C C . GLY A 1 314 ? 12.121 -12.877 -13.851 1.00 93.75 314 GLY A C 1
ATOM 2482 O O . GLY A 1 314 ? 13.139 -12.317 -13.441 1.00 93.75 314 GLY A O 1
ATOM 2483 N N . ARG A 1 315 ? 12.093 -14.201 -14.051 1.00 91.94 315 ARG A N 1
ATOM 2484 C CA . ARG A 1 315 ? 13.199 -15.134 -13.743 1.00 91.94 315 ARG A CA 1
ATOM 2485 C C . ARG A 1 315 ? 14.236 -15.255 -14.878 1.00 91.94 315 ARG A C 1
ATOM 2487 O O . ARG A 1 315 ? 14.639 -16.357 -15.236 1.00 91.94 315 ARG A O 1
ATOM 2494 N N . ALA A 1 316 ? 14.654 -14.131 -15.454 1.00 92.31 316 ALA A N 1
ATOM 2495 C CA . ALA A 1 316 ? 15.630 -14.087 -16.547 1.00 92.31 316 ALA A CA 1
ATOM 2496 C C . ALA A 1 316 ? 17.074 -14.412 -16.096 1.00 92.31 316 ALA A C 1
ATOM 2498 O O . ALA A 1 316 ? 17.465 -14.098 -14.968 1.00 92.31 316 ALA A O 1
ATOM 2499 N N . SER A 1 317 ? 17.887 -14.983 -16.999 1.00 94.25 317 SER A N 1
ATOM 2500 C CA . SER A 1 317 ? 19.341 -15.142 -16.804 1.00 94.25 317 SER A CA 1
ATOM 2501 C C . SER A 1 317 ? 20.051 -13.785 -16.704 1.00 94.25 317 SER A C 1
ATOM 2503 O O . SER A 1 317 ? 19.485 -12.735 -17.016 1.00 94.25 317 SER A O 1
ATOM 2505 N N . ARG A 1 318 ? 21.331 -13.783 -16.311 1.00 93.56 318 ARG A N 1
ATOM 2506 C CA . ARG A 1 318 ? 22.130 -12.549 -16.254 1.00 93.56 318 ARG A CA 1
ATOM 2507 C C . ARG A 1 318 ? 22.275 -11.887 -17.629 1.00 93.56 318 ARG A C 1
ATOM 2509 O O . ARG A 1 318 ? 22.156 -10.664 -17.703 1.00 93.56 318 ARG A O 1
ATOM 2516 N N . GLU A 1 319 ? 22.504 -12.654 -18.702 1.00 92.75 319 GLU A N 1
ATOM 2517 C CA . GLU A 1 319 ? 22.585 -12.079 -20.056 1.00 92.75 319 GLU A CA 1
ATOM 2518 C C . GLU A 1 319 ? 21.225 -11.547 -20.508 1.00 92.75 319 GLU A C 1
ATOM 2520 O O . GLU A 1 319 ? 21.118 -10.425 -20.999 1.00 92.75 319 GLU A O 1
ATOM 2525 N N . GLN A 1 320 ? 20.167 -12.324 -20.278 1.00 93.88 320 GLN A N 1
ATOM 2526 C CA . GLN A 1 320 ? 18.799 -11.930 -20.596 1.00 93.88 320 GLN A CA 1
ATOM 2527 C C . GLN A 1 320 ? 18.381 -10.654 -19.857 1.00 93.88 320 GLN A C 1
ATOM 2529 O O . GLN A 1 320 ? 17.743 -9.778 -20.439 1.00 93.88 320 GLN A O 1
ATOM 2534 N N . LEU A 1 321 ? 18.775 -10.505 -18.593 1.00 95.44 321 LEU A N 1
ATOM 2535 C CA . LEU A 1 321 ? 18.509 -9.296 -17.826 1.00 95.44 321 LEU A CA 1
ATOM 2536 C C . LEU A 1 321 ? 19.239 -8.083 -18.413 1.00 95.44 321 LEU A C 1
ATOM 2538 O O . LEU A 1 321 ? 18.663 -7.001 -18.444 1.00 95.44 321 LEU A O 1
ATOM 2542 N N . ALA A 1 322 ? 20.464 -8.238 -18.924 1.00 95.19 322 ALA A N 1
ATOM 2543 C CA . ALA A 1 322 ? 21.171 -7.144 -19.593 1.00 95.19 322 ALA A CA 1
ATOM 2544 C C . ALA A 1 322 ? 20.428 -6.668 -20.857 1.00 95.19 322 ALA A C 1
ATOM 2546 O O . ALA A 1 322 ? 20.306 -5.461 -21.079 1.00 95.19 322 ALA A O 1
ATOM 2547 N N . ILE A 1 323 ? 19.863 -7.602 -21.633 1.00 95.50 323 ILE A N 1
ATOM 2548 C CA . ILE A 1 323 ? 18.986 -7.309 -22.782 1.00 95.50 323 ILE A CA 1
ATOM 2549 C C . ILE A 1 323 ? 17.743 -6.539 -22.310 1.00 95.50 323 ILE A C 1
ATOM 2551 O O . ILE A 1 323 ? 17.415 -5.483 -22.855 1.00 95.50 323 ILE A O 1
ATOM 2555 N N . GLY A 1 324 ? 17.083 -7.021 -21.254 1.00 96.31 324 GLY A N 1
ATOM 2556 C CA . GLY A 1 324 ? 15.903 -6.377 -20.676 1.00 96.31 324 GLY A CA 1
ATOM 2557 C C . GLY A 1 324 ? 16.174 -4.968 -20.140 1.00 96.31 324 GLY A C 1
ATOM 2558 O O . GLY A 1 324 ? 15.393 -4.050 -20.394 1.00 96.31 324 GLY A O 1
ATOM 2559 N N . VAL A 1 325 ? 17.306 -4.762 -19.461 1.00 97.38 325 VAL A N 1
ATOM 2560 C CA . VAL A 1 325 ? 17.757 -3.443 -18.984 1.00 97.38 325 VAL A CA 1
ATOM 2561 C C . VAL A 1 325 ? 17.993 -2.502 -20.161 1.00 97.38 325 VAL A C 1
ATOM 2563 O O . VAL A 1 325 ? 17.505 -1.374 -20.135 1.00 97.38 325 VAL A O 1
ATOM 2566 N N . ARG A 1 326 ? 18.686 -2.958 -21.212 1.00 97.06 326 ARG A N 1
ATOM 2567 C CA . ARG A 1 326 ? 18.933 -2.146 -22.410 1.00 97.06 326 ARG A CA 1
ATOM 2568 C C . ARG A 1 326 ? 17.627 -1.739 -23.092 1.00 97.06 326 ARG A C 1
ATOM 2570 O O . ARG A 1 326 ? 17.459 -0.569 -23.417 1.00 97.06 326 ARG A O 1
ATOM 2577 N N . TYR A 1 327 ? 16.689 -2.674 -23.253 1.00 97.56 327 TYR A N 1
ATOM 2578 C CA . TYR A 1 327 ? 15.386 -2.381 -23.853 1.00 97.56 327 TYR A CA 1
ATOM 2579 C C . TYR A 1 327 ? 14.593 -1.385 -23.004 1.00 97.56 327 TYR A C 1
ATOM 2581 O O . TYR A 1 327 ? 14.096 -0.391 -23.523 1.00 97.56 327 TYR A O 1
ATOM 2589 N N . THR A 1 328 ? 14.527 -1.615 -21.691 1.00 97.88 328 THR A N 1
ATOM 2590 C CA . THR A 1 328 ? 13.809 -0.738 -20.754 1.00 97.88 328 THR A CA 1
ATOM 2591 C C . THR A 1 328 ? 14.394 0.674 -20.764 1.00 97.88 328 THR A C 1
ATOM 2593 O O . THR A 1 328 ? 13.644 1.645 -20.784 1.00 97.88 328 THR A O 1
ATOM 2596 N N . ARG A 1 329 ? 15.727 0.810 -20.815 1.00 97.94 329 ARG A N 1
ATOM 2597 C CA . ARG A 1 329 ? 16.400 2.108 -20.965 1.00 97.94 329 ARG A CA 1
ATOM 2598 C C . ARG A 1 329 ? 15.969 2.798 -22.260 1.00 97.94 329 ARG A C 1
ATOM 2600 O O . ARG A 1 329 ? 15.496 3.927 -22.196 1.00 97.94 329 ARG A O 1
ATOM 2607 N N . ASN A 1 330 ? 16.077 2.116 -23.404 1.00 96.81 330 ASN A N 1
ATOM 2608 C CA . ASN A 1 330 ? 15.706 2.681 -24.707 1.00 96.81 330 ASN A CA 1
ATOM 2609 C C . ASN A 1 330 ? 14.231 3.108 -24.748 1.00 96.81 330 ASN A C 1
ATOM 2611 O O . ASN A 1 330 ? 13.907 4.145 -25.323 1.00 96.81 330 ASN A O 1
ATOM 2615 N N . LEU A 1 331 ? 13.349 2.321 -24.125 1.00 97.31 331 LEU A N 1
ATOM 2616 C CA . LEU A 1 331 ? 11.923 2.609 -24.011 1.00 97.31 331 LEU A CA 1
ATOM 2617 C C . LEU A 1 331 ? 11.659 3.888 -23.205 1.00 97.31 331 LEU A C 1
ATOM 2619 O O . LEU A 1 331 ? 10.856 4.714 -23.632 1.00 97.31 331 LEU A O 1
ATOM 2623 N N . VAL A 1 332 ? 12.352 4.070 -22.078 1.00 97.69 332 VAL A N 1
ATOM 2624 C CA . VAL A 1 332 ? 12.224 5.267 -21.232 1.00 97.69 332 VAL A CA 1
ATOM 2625 C C . VAL A 1 332 ? 12.82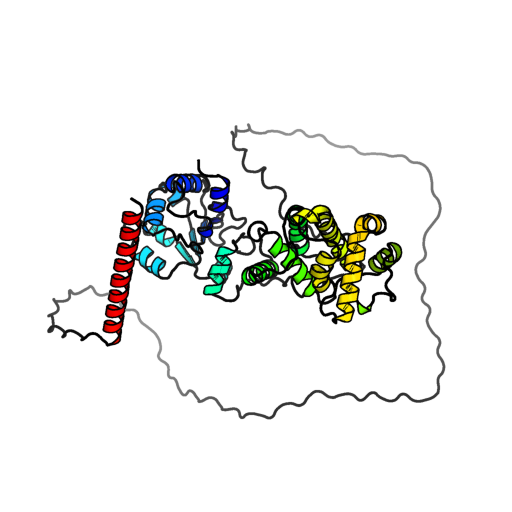8 6.503 -21.910 1.00 97.69 332 VAL A C 1
ATOM 2627 O O . VAL A 1 332 ? 12.199 7.557 -21.905 1.00 97.69 332 VAL A O 1
ATOM 2630 N N . GLU A 1 333 ? 14.010 6.389 -22.526 1.00 96.25 333 GLU A N 1
ATOM 2631 C CA . GLU A 1 333 ? 14.678 7.505 -23.225 1.00 96.25 333 GLU A CA 1
ATOM 2632 C C . GLU A 1 333 ? 13.847 8.023 -24.400 1.00 96.25 333 GLU A C 1
ATOM 2634 O O . GLU A 1 333 ? 13.696 9.229 -24.578 1.00 96.25 333 GLU A O 1
ATOM 2639 N N . ASN A 1 334 ? 13.263 7.108 -25.176 1.00 96.19 334 ASN A N 1
ATOM 2640 C CA . ASN A 1 334 ? 12.493 7.442 -26.371 1.00 96.19 334 ASN A CA 1
ATOM 2641 C C . ASN A 1 334 ? 10.986 7.565 -26.106 1.00 96.19 334 ASN A C 1
ATOM 2643 O O . ASN A 1 334 ? 10.201 7.645 -27.056 1.00 96.19 334 ASN A O 1
ATOM 2647 N N . TRP A 1 335 ? 10.559 7.594 -24.838 1.00 97.06 335 TRP A N 1
ATOM 2648 C CA . TRP A 1 335 ? 9.144 7.554 -24.467 1.00 97.06 335 TRP A CA 1
ATOM 2649 C C . TRP A 1 335 ? 8.266 8.610 -25.165 1.00 97.06 335 TRP A C 1
ATOM 2651 O O . TRP A 1 335 ? 7.193 8.239 -25.647 1.00 97.06 335 TRP A O 1
ATOM 2661 N N . PRO A 1 336 ? 8.678 9.888 -25.324 1.00 95.62 336 PRO A N 1
ATOM 2662 C CA . PRO A 1 336 ? 7.861 10.894 -26.014 1.00 95.62 336 PRO A CA 1
ATOM 2663 C C . PRO A 1 336 ? 7.551 10.561 -27.481 1.00 95.62 336 PRO A C 1
ATOM 2665 O O . PRO A 1 336 ? 6.514 10.975 -28.000 1.00 95.62 336 PRO A O 1
ATOM 2668 N N . SER A 1 337 ? 8.441 9.825 -28.150 1.00 96.25 337 SER A N 1
ATOM 2669 C CA . SER A 1 337 ? 8.260 9.374 -29.534 1.00 96.25 337 SER A CA 1
ATOM 2670 C C . SER A 1 337 ? 7.500 8.049 -29.587 1.00 96.25 337 SER A C 1
ATOM 2672 O O . SER A 1 337 ? 6.565 7.906 -30.371 1.00 96.25 337 SER A O 1
ATOM 2674 N N . VAL A 1 338 ? 7.849 7.100 -28.710 1.00 95.75 338 VAL A N 1
ATOM 2675 C CA . VAL A 1 338 ? 7.203 5.779 -28.635 1.00 95.75 338 VAL A CA 1
ATOM 2676 C C . VAL A 1 338 ? 5.729 5.910 -28.256 1.00 95.75 338 VAL A C 1
ATOM 2678 O O . VAL A 1 338 ? 4.883 5.350 -28.944 1.00 95.75 338 VAL A O 1
ATOM 2681 N N . SER A 1 339 ? 5.400 6.695 -27.224 1.00 95.38 339 SER A N 1
ATOM 2682 C CA . SER A 1 339 ? 4.019 6.898 -26.746 1.00 95.38 339 SER A CA 1
ATOM 2683 C C . SER A 1 339 ? 3.073 7.448 -27.817 1.00 95.38 339 SER A C 1
ATOM 2685 O O . SER A 1 339 ? 1.894 7.110 -27.813 1.00 95.38 339 SER A O 1
ATOM 2687 N N . LYS A 1 340 ? 3.579 8.244 -28.770 1.00 94.56 340 LYS A N 1
ATOM 2688 C CA . LYS A 1 340 ? 2.800 8.751 -29.914 1.00 94.56 340 LYS A CA 1
ATOM 2689 C C . LYS A 1 340 ? 2.599 7.704 -31.013 1.00 94.56 340 LYS A C 1
ATOM 2691 O O . LYS A 1 340 ? 1.617 7.777 -31.747 1.00 94.56 340 LYS A O 1
ATOM 2696 N N . ALA A 1 341 ? 3.535 6.767 -31.147 1.00 93.56 341 ALA A N 1
ATOM 2697 C CA . ALA A 1 341 ? 3.537 5.742 -32.188 1.00 93.56 341 ALA A CA 1
ATOM 2698 C C . ALA A 1 341 ? 2.771 4.467 -31.788 1.00 93.56 341 ALA A C 1
ATOM 2700 O O . ALA A 1 341 ? 2.316 3.720 -32.655 1.00 93.56 341 ALA A O 1
ATOM 2701 N N . VAL A 1 342 ? 2.623 4.198 -30.488 1.00 92.38 342 VAL A N 1
ATOM 2702 C CA . VAL A 1 342 ? 1.930 3.006 -29.981 1.00 92.38 342 VAL A CA 1
ATOM 2703 C C . VAL A 1 342 ? 0.487 3.322 -29.596 1.00 92.38 342 VAL A C 1
ATOM 2705 O O . VAL A 1 342 ? 0.177 4.389 -29.074 1.00 92.38 342 VAL A O 1
ATOM 2708 N N . ARG A 1 343 ? -0.416 2.367 -29.829 1.00 87.69 343 ARG A N 1
ATOM 2709 C CA . ARG A 1 343 ? -1.788 2.401 -29.310 1.00 87.69 343 ARG A CA 1
ATOM 2710 C C . ARG A 1 343 ? -1.980 1.217 -28.388 1.00 87.69 343 ARG A C 1
ATOM 2712 O O . ARG A 1 343 ? -1.643 0.097 -28.752 1.00 87.69 343 ARG A O 1
ATOM 2719 N N . VAL A 1 344 ? -2.534 1.474 -27.213 1.00 88.06 344 VAL A N 1
ATOM 2720 C CA . VAL A 1 344 ? -2.700 0.470 -26.165 1.00 88.06 344 VAL A CA 1
ATOM 2721 C C . VAL A 1 344 ? -4.179 0.236 -25.924 1.00 88.06 344 VAL A C 1
ATOM 2723 O O . VAL A 1 344 ? -4.960 1.181 -25.809 1.00 88.06 344 VAL A O 1
ATOM 2726 N N . ARG A 1 345 ? -4.567 -1.038 -25.846 1.00 84.44 345 ARG A N 1
ATOM 2727 C CA . ARG A 1 345 ? -5.928 -1.417 -25.474 1.00 84.44 345 ARG A CA 1
ATOM 2728 C C . ARG A 1 345 ? -6.106 -1.220 -23.970 1.00 84.44 345 ARG A C 1
ATOM 2730 O O . ARG A 1 345 ? -5.269 -1.668 -23.191 1.00 84.44 345 ARG A O 1
ATOM 2737 N N . LEU A 1 346 ? -7.183 -0.550 -23.575 1.00 84.56 346 LEU A N 1
ATOM 2738 C CA . LEU A 1 346 ? -7.520 -0.389 -22.164 1.00 84.56 346 LEU A CA 1
ATOM 2739 C C . LEU A 1 346 ? -8.028 -1.719 -21.584 1.00 84.56 346 LEU A C 1
ATOM 2741 O O . LEU A 1 346 ? -8.674 -2.478 -22.315 1.00 84.56 346 LEU A O 1
ATOM 2745 N N . PRO A 1 347 ? -7.748 -2.000 -20.298 1.00 83.25 347 PRO A N 1
ATOM 2746 C CA . PRO A 1 347 ? -8.327 -3.141 -19.606 1.00 83.25 347 PRO A CA 1
ATOM 2747 C C . PRO A 1 347 ? -9.845 -3.003 -19.558 1.00 83.25 347 PRO A C 1
ATOM 2749 O O . PRO A 1 347 ? -10.396 -1.899 -19.659 1.00 83.25 347 PRO A O 1
ATOM 2752 N N . HIS A 1 348 ? -10.527 -4.120 -19.340 1.00 75.69 348 HIS A N 1
ATOM 2753 C CA . HIS A 1 348 ? -11.922 -4.043 -18.964 1.00 75.69 348 HIS A CA 1
ATOM 2754 C C . HIS A 1 348 ? -12.052 -3.438 -17.576 1.00 75.69 348 HIS A C 1
ATOM 2756 O O . HIS A 1 348 ? -11.521 -3.921 -16.581 1.00 75.69 348 HIS A O 1
ATOM 2762 N N . THR A 1 349 ? -12.773 -2.327 -17.509 1.00 55.50 349 THR A N 1
ATOM 2763 C CA . THR A 1 349 ? -13.204 -1.765 -16.244 1.00 55.50 349 THR A CA 1
ATOM 2764 C C . THR A 1 349 ? -14.402 -2.567 -15.758 1.00 55.50 349 THR A C 1
ATOM 2766 O O . THR A 1 349 ? -15.555 -2.211 -16.003 1.00 55.50 349 THR A O 1
ATOM 2769 N N . TYR A 1 350 ? -14.158 -3.633 -14.994 1.00 46.78 350 TYR A N 1
ATOM 2770 C CA . TYR A 1 350 ? -15.130 -3.962 -13.960 1.00 46.78 350 TYR A CA 1
ATOM 2771 C C . TYR A 1 350 ? -15.144 -2.778 -12.999 1.00 46.78 350 TYR A C 1
ATOM 2773 O O . TYR A 1 350 ? -14.197 -2.550 -12.250 1.00 46.78 350 TYR A O 1
ATOM 2781 N N . SER A 1 351 ? -16.202 -1.970 -13.076 1.00 33.62 351 SER A N 1
ATOM 2782 C CA . SER A 1 351 ? -16.499 -0.935 -12.094 1.00 33.62 351 SER A CA 1
ATOM 2783 C C . SER A 1 351 ? -16.661 -1.593 -10.724 1.00 33.62 351 SER A C 1
ATOM 2785 O O . SER A 1 351 ? -17.756 -1.912 -10.269 1.00 33.62 351 SER A O 1
ATOM 2787 N N . HIS A 1 352 ? -15.555 -1.785 -10.020 1.00 38.31 352 HIS A N 1
ATOM 2788 C CA . HIS A 1 352 ? -15.569 -1.662 -8.581 1.00 38.31 352 HIS A CA 1
ATOM 2789 C C . HIS A 1 352 ? -15.451 -0.177 -8.297 1.00 38.31 352 HIS A C 1
ATOM 2791 O O . HIS A 1 352 ? -14.380 0.326 -7.983 1.00 38.31 352 HIS A O 1
ATOM 2797 N N . SER A 1 353 ? -16.578 0.523 -8.458 1.00 30.61 353 SER A N 1
ATOM 2798 C CA . SER A 1 353 ? -16.790 1.863 -7.930 1.00 30.61 353 SER A CA 1
ATOM 2799 C C . SER A 1 353 ? -16.438 1.859 -6.442 1.00 30.61 353 SER A C 1
ATOM 2801 O O . SER A 1 353 ? -17.268 1.569 -5.582 1.00 30.61 353 SER A O 1
ATOM 2803 N N . ARG A 1 354 ? -15.179 2.141 -6.133 1.00 43.88 354 ARG A N 1
ATOM 2804 C CA . ARG A 1 354 ? -14.706 2.487 -4.805 1.00 43.88 354 ARG A CA 1
ATOM 2805 C C . ARG A 1 354 ? -14.186 3.904 -4.943 1.00 43.88 354 ARG A C 1
ATOM 2807 O O . ARG A 1 354 ? -13.219 4.147 -5.648 1.00 43.88 354 ARG A O 1
ATOM 2814 N N . HIS A 1 355 ? -14.892 4.817 -4.283 1.00 41.19 355 HIS A N 1
ATOM 2815 C CA . HIS A 1 355 ? -14.610 6.249 -4.208 1.00 41.19 355 HIS A CA 1
ATOM 2816 C C . HIS A 1 355 ? -15.003 7.106 -5.423 1.00 41.19 355 HIS A C 1
ATOM 2818 O O . HIS A 1 355 ? -14.200 7.843 -5.978 1.00 41.19 355 HIS A O 1
ATOM 2824 N N . SER A 1 356 ? -16.307 7.183 -5.696 1.00 31.61 356 SER A N 1
ATOM 2825 C CA . SER A 1 356 ? -16.926 8.503 -5.858 1.00 31.61 356 SER A CA 1
ATOM 2826 C C . SER A 1 356 ? -18.309 8.525 -5.202 1.00 31.61 356 SER A C 1
ATOM 2828 O O . SER A 1 356 ? -19.057 7.555 -5.269 1.00 31.61 356 SER A O 1
ATOM 2830 N N . SER A 1 357 ? -18.627 9.655 -4.569 1.00 37.69 357 SER A N 1
ATOM 2831 C CA . SER A 1 357 ? -19.967 10.048 -4.104 1.00 37.69 357 SER A CA 1
ATOM 2832 C C . SER A 1 357 ? -20.468 9.463 -2.776 1.00 37.69 357 SER A C 1
ATOM 2834 O O . SER A 1 357 ? -21.418 8.691 -2.745 1.00 37.69 357 SER A O 1
ATOM 2836 N N . VAL A 1 358 ? -19.938 9.960 -1.650 1.00 38.25 358 VAL A N 1
ATOM 2837 C CA . VAL A 1 358 ? -20.754 10.176 -0.436 1.00 38.25 358 VAL A CA 1
ATOM 2838 C C . VAL A 1 358 ? -20.315 11.481 0.230 1.00 38.25 358 VAL A C 1
ATOM 2840 O O . VAL A 1 358 ? -19.568 11.471 1.202 1.00 38.25 358 VAL A O 1
ATOM 2843 N N . ASN A 1 359 ? -20.765 12.615 -0.306 1.00 33.38 359 ASN A N 1
ATOM 2844 C CA . ASN A 1 359 ? -20.778 13.873 0.450 1.00 33.38 359 ASN A CA 1
ATOM 2845 C C . ASN A 1 359 ? -22.130 14.610 0.410 1.00 33.38 359 ASN A C 1
ATOM 2847 O O . ASN A 1 359 ? -22.275 15.617 1.091 1.00 33.38 359 ASN A O 1
ATOM 2851 N N . ASP A 1 360 ? -23.153 14.074 -0.268 1.00 34.88 360 ASP A N 1
ATOM 2852 C CA . ASP A 1 360 ? -24.443 14.773 -0.414 1.00 34.88 360 ASP A CA 1
ATOM 2853 C C . ASP A 1 360 ? -25.528 14.382 0.601 1.00 34.88 360 ASP A C 1
ATOM 2855 O O . ASP A 1 360 ? -26.572 15.023 0.661 1.00 34.88 360 ASP A O 1
ATOM 2859 N N . ASN A 1 361 ? -25.302 13.389 1.467 1.00 28.70 361 ASN A N 1
ATOM 2860 C CA . ASN A 1 361 ? -26.349 12.909 2.387 1.00 28.70 361 ASN A CA 1
ATOM 2861 C C . ASN A 1 361 ? -26.165 13.302 3.858 1.00 28.70 361 ASN A C 1
ATOM 2863 O O . ASN A 1 361 ? -26.738 12.674 4.748 1.00 28.70 361 ASN A O 1
ATOM 2867 N N . LEU A 1 362 ? -25.424 14.374 4.137 1.00 31.80 362 LEU A N 1
ATOM 2868 C CA . LEU A 1 362 ? -25.315 14.910 5.496 1.00 31.80 362 LEU A CA 1
ATOM 2869 C C . LEU A 1 362 ? -25.611 16.407 5.584 1.00 31.80 362 LEU A C 1
ATOM 2871 O O . LEU A 1 362 ? -24.957 17.108 6.343 1.00 31.80 362 LEU A O 1
ATOM 2875 N N . MET A 1 363 ? -26.620 16.911 4.861 1.00 35.38 363 MET A N 1
ATOM 2876 C CA . MET A 1 363 ? -27.111 18.271 5.122 1.00 35.38 363 MET A CA 1
ATOM 2877 C C . MET A 1 363 ? -28.525 18.592 4.607 1.00 35.38 363 MET A C 1
ATOM 2879 O O . MET A 1 363 ? -28.720 19.634 4.008 1.00 35.38 363 MET A O 1
ATOM 2883 N N . VAL A 1 364 ? -29.564 17.795 4.900 1.00 29.06 364 VAL A N 1
ATOM 2884 C CA . VAL A 1 364 ? -30.948 18.323 4.840 1.00 29.06 364 VAL A CA 1
ATOM 2885 C C . VAL A 1 364 ? -31.833 17.688 5.911 1.00 29.06 364 VAL A C 1
ATOM 2887 O O . VAL A 1 364 ? -32.414 16.623 5.736 1.00 29.06 364 VAL A O 1
ATOM 2890 N N . SER A 1 365 ? -32.002 18.387 7.028 1.00 27.48 365 SER A N 1
ATOM 2891 C CA . SER A 1 365 ? -33.181 18.216 7.877 1.00 27.48 365 SER A CA 1
ATOM 2892 C C . SER A 1 365 ? -33.604 19.575 8.422 1.00 27.48 365 SER A C 1
ATOM 2894 O O . SER A 1 365 ? -33.254 19.956 9.539 1.00 27.48 365 SER A O 1
ATOM 2896 N N . LYS A 1 366 ? -34.368 20.310 7.608 1.00 30.16 366 LYS A N 1
ATOM 2897 C CA . LYS A 1 366 ? -35.264 21.376 8.062 1.00 30.16 366 LYS A CA 1
ATOM 2898 C C . LYS A 1 366 ? -36.684 21.090 7.561 1.00 30.16 366 LYS A C 1
ATOM 2900 O O . LYS A 1 366 ? -36.917 20.985 6.368 1.00 30.16 366 LYS A O 1
ATOM 2905 N N . GLN A 1 367 ? -37.574 20.968 8.547 1.00 30.56 367 GLN A N 1
ATOM 2906 C CA . GLN A 1 367 ? -39.015 21.249 8.546 1.00 30.56 367 GLN A CA 1
ATOM 2907 C C . GLN A 1 367 ? -39.914 20.521 7.528 1.00 30.56 367 GLN A C 1
ATOM 2909 O O . GLN A 1 367 ? -40.123 20.954 6.403 1.00 30.56 367 GLN A O 1
ATOM 2914 N N . ARG A 1 368 ? -40.573 19.463 8.022 1.00 27.02 368 ARG A N 1
ATOM 2915 C CA . ARG A 1 368 ? -41.859 18.970 7.508 1.00 27.02 368 ARG A CA 1
ATOM 2916 C C . ARG A 1 368 ? -42.977 19.927 7.938 1.00 27.02 368 ARG A C 1
ATOM 2918 O O . ARG A 1 368 ? -43.159 20.128 9.137 1.00 27.02 368 ARG A O 1
ATOM 2925 N N . GLN A 1 369 ? -43.750 20.433 6.981 1.00 29.53 369 GLN A N 1
ATOM 2926 C CA . GLN A 1 369 ? -45.135 20.869 7.190 1.00 29.53 369 GLN A CA 1
ATOM 2927 C C . GLN A 1 369 ? -46.103 19.851 6.551 1.00 29.53 369 GLN A C 1
ATOM 2929 O O . GLN A 1 369 ? -45.684 19.120 5.649 1.00 29.53 369 GLN A O 1
ATOM 2934 N N . PRO A 1 370 ? -47.349 19.724 7.049 1.00 31.42 370 PRO A N 1
ATOM 2935 C CA . PRO A 1 370 ? -48.260 18.645 6.671 1.00 31.42 370 PRO A CA 1
ATOM 2936 C C . PRO A 1 370 ? -49.084 18.982 5.416 1.00 31.42 370 PRO A C 1
ATOM 2938 O O . PRO A 1 370 ? -49.572 20.098 5.266 1.00 31.42 370 PRO A O 1
ATOM 2941 N N . ASN A 1 371 ? -49.277 17.995 4.536 1.00 31.73 371 ASN A N 1
ATOM 2942 C CA . ASN A 1 371 ? -50.164 18.105 3.372 1.00 31.73 371 ASN A CA 1
ATOM 2943 C C . ASN A 1 371 ? -51.651 17.997 3.782 1.00 31.73 371 ASN A C 1
ATOM 2945 O O . ASN A 1 371 ? -51.967 17.176 4.648 1.00 31.73 371 ASN A O 1
ATOM 2949 N N . PRO A 1 372 ? -52.569 18.741 3.133 1.00 36.09 372 PRO A N 1
ATOM 2950 C CA . PRO A 1 372 ? -54.015 18.560 3.285 1.00 36.09 372 PRO A CA 1
ATOM 2951 C C . PRO A 1 372 ? -54.564 17.404 2.406 1.00 36.09 372 PRO A C 1
ATOM 2953 O O . PRO A 1 372 ? -53.857 16.924 1.515 1.00 36.09 372 PRO A O 1
ATOM 2956 N N . PRO A 1 373 ? -55.795 16.911 2.675 1.00 35.59 373 PRO A N 1
ATOM 2957 C CA . PRO A 1 373 ? -56.279 15.609 2.203 1.00 35.59 373 PRO A CA 1
ATOM 2958 C C . PRO A 1 373 ? -56.927 15.658 0.800 1.00 35.59 373 PRO A C 1
ATOM 2960 O O . PRO A 1 373 ? -57.235 16.743 0.308 1.00 35.59 373 PRO A O 1
ATOM 2963 N N . PRO A 1 374 ? -57.164 14.498 0.147 1.00 46.62 374 PRO A N 1
ATOM 2964 C CA . PRO A 1 374 ? -57.637 14.433 -1.238 1.00 46.62 374 PRO A CA 1
ATOM 2965 C C . PRO A 1 374 ? -59.148 14.172 -1.354 1.00 46.62 374 PRO A C 1
ATOM 2967 O O . PRO A 1 374 ? -59.725 13.572 -0.447 1.00 46.62 374 PRO A O 1
ATOM 2970 N N . SER A 1 375 ? -59.748 14.548 -2.500 1.00 30.50 375 SER A N 1
ATOM 2971 C CA . SER A 1 375 ? -60.879 13.897 -3.228 1.00 30.50 375 SER A CA 1
ATOM 2972 C C . SER A 1 375 ? -61.518 14.863 -4.261 1.00 30.50 375 SER A C 1
ATOM 2974 O O . SER A 1 375 ? -61.385 16.069 -4.073 1.00 30.50 375 SER A O 1
ATOM 2976 N N . PRO A 1 376 ? -62.360 14.426 -5.234 1.00 39.41 376 PRO A N 1
ATOM 2977 C CA . PRO A 1 376 ? -62.333 13.191 -6.038 1.00 39.41 376 PRO A CA 1
ATOM 2978 C C . PRO A 1 376 ? -62.692 13.380 -7.551 1.00 39.41 376 PRO A C 1
ATOM 2980 O O . PRO A 1 376 ? -63.282 14.371 -7.963 1.00 39.41 376 PRO A O 1
ATOM 2983 N N . LEU A 1 377 ? -62.356 12.353 -8.349 1.00 31.70 377 LEU A N 1
ATOM 2984 C CA . LEU A 1 377 ? -62.984 11.811 -9.582 1.00 31.70 377 LEU A CA 1
ATOM 2985 C C . LEU A 1 377 ? -63.831 12.703 -10.527 1.00 31.70 377 LEU A C 1
ATOM 2987 O O . LEU A 1 377 ? -64.917 13.148 -10.162 1.00 31.70 377 LEU A O 1
ATOM 2991 N N . ARG A 1 378 ? -63.506 12.671 -11.838 1.00 28.28 378 ARG A N 1
ATOM 2992 C CA . ARG A 1 378 ? -64.539 12.544 -12.892 1.00 28.28 378 ARG A CA 1
ATOM 2993 C C . ARG A 1 378 ? -64.037 11.931 -14.212 1.00 28.28 378 ARG A C 1
ATOM 2995 O O . ARG A 1 378 ? -63.008 12.318 -14.750 1.00 28.28 378 ARG A O 1
ATOM 3002 N N . ASN A 1 379 ? -64.826 10.964 -14.682 1.00 30.00 379 ASN A N 1
ATOM 3003 C CA . ASN A 1 379 ? -64.758 10.176 -15.920 1.00 30.00 379 ASN A CA 1
ATOM 3004 C C . ASN A 1 379 ? -64.891 10.996 -17.217 1.00 30.00 379 ASN A C 1
ATOM 3006 O O . ASN A 1 379 ? -65.489 12.065 -17.168 1.00 30.00 379 ASN A O 1
ATOM 3010 N N . LEU A 1 380 ? -64.476 10.400 -18.355 1.00 29.30 380 LEU A N 1
ATOM 3011 C CA . LEU A 1 380 ? -65.159 10.303 -19.680 1.00 29.30 380 LEU A CA 1
ATOM 3012 C C . LEU A 1 380 ? -64.143 9.723 -20.708 1.00 29.30 380 LEU A C 1
ATOM 3014 O O . LEU A 1 380 ? -63.095 10.312 -20.915 1.00 29.30 380 LEU A O 1
ATOM 3018 N N . SER A 1 381 ? -64.224 8.465 -21.164 1.00 26.89 381 SER A N 1
ATOM 3019 C CA . SER A 1 381 ? -65.107 7.832 -22.175 1.00 26.89 381 SER A CA 1
ATOM 3020 C C . SER A 1 381 ? -64.706 8.033 -23.662 1.00 26.89 381 SER A C 1
ATOM 3022 O O . SER A 1 381 ? -64.872 9.113 -24.207 1.00 26.89 381 SER A O 1
ATOM 3024 N N . LYS A 1 382 ? -64.273 6.915 -24.285 1.00 30.22 382 LYS A N 1
ATOM 3025 C CA . LYS A 1 382 ? -64.530 6.367 -25.651 1.00 30.22 382 LYS A CA 1
ATOM 3026 C C . LYS A 1 382 ? -64.381 7.225 -26.934 1.00 30.22 382 LYS A C 1
ATOM 3028 O O . LYS A 1 382 ? -65.181 8.124 -27.155 1.00 30.22 382 LYS A O 1
ATOM 3033 N N . LYS A 1 383 ? -63.560 6.726 -27.885 1.00 27.09 383 LYS A N 1
ATOM 3034 C CA . LYS A 1 383 ? -63.855 6.337 -29.310 1.00 27.09 383 LYS A CA 1
ATOM 3035 C C . LYS A 1 383 ? -62.527 6.276 -30.106 1.00 27.09 383 LYS A C 1
ATOM 3037 O O . LYS A 1 383 ? -61.741 7.200 -29.998 1.00 27.09 383 LYS A O 1
ATOM 3042 N N . ASN A 1 384 ? -62.095 5.153 -30.688 1.00 25.94 384 ASN A N 1
ATOM 3043 C CA . ASN A 1 384 ? -62.483 4.491 -31.951 1.00 25.94 384 ASN A CA 1
ATOM 3044 C C . ASN A 1 384 ? -62.278 5.305 -33.257 1.00 25.94 384 ASN A C 1
ATOM 3046 O O . ASN A 1 384 ? -63.009 6.265 -33.476 1.00 25.94 384 ASN A O 1
ATOM 3050 N N . VAL A 1 385 ? -61.418 4.745 -34.139 1.00 27.80 385 VAL A N 1
ATOM 3051 C CA . VAL A 1 385 ? -61.594 4.518 -35.602 1.00 27.80 385 VAL A CA 1
ATOM 3052 C C . VAL A 1 385 ? -60.763 5.354 -36.617 1.00 27.80 385 VAL A C 1
ATOM 3054 O O . VAL A 1 385 ? -60.843 6.575 -36.658 1.00 27.80 385 VAL A O 1
ATOM 3057 N N . SER A 1 386 ? -60.075 4.588 -37.491 1.00 26.03 386 SER A N 1
ATOM 3058 C CA . SER A 1 386 ? -59.709 4.784 -38.918 1.00 26.03 386 SER A CA 1
ATOM 3059 C C . SER A 1 386 ? -58.414 5.476 -39.381 1.00 26.03 386 SER A C 1
ATOM 3061 O O . SER A 1 386 ? -58.199 6.665 -39.179 1.00 26.03 386 SER A O 1
ATOM 3063 N N . SER A 1 387 ? -57.643 4.699 -40.160 1.00 27.77 387 SER A N 1
ATOM 3064 C CA . SER A 1 387 ? -56.641 5.081 -41.180 1.00 27.77 387 SER A CA 1
ATOM 3065 C C . SER A 1 387 ? -57.292 5.638 -42.473 1.00 27.77 387 SER A C 1
ATOM 3067 O O . SER A 1 387 ? -58.523 5.617 -42.570 1.00 27.77 387 SER A O 1
ATOM 3069 N N . PRO A 1 388 ? -56.509 6.104 -43.481 1.00 41.50 388 PRO A N 1
ATOM 3070 C CA . PRO A 1 388 ? -56.086 5.194 -44.566 1.00 41.50 388 PRO A CA 1
ATOM 3071 C C . PRO A 1 388 ? -54.677 5.419 -45.191 1.00 41.50 388 PRO A C 1
ATOM 3073 O O . PRO A 1 388 ? -54.012 6.425 -44.968 1.00 41.50 388 PRO A O 1
ATOM 3076 N N . GLU A 1 389 ? -54.300 4.390 -45.964 1.00 31.92 389 GLU A N 1
ATOM 3077 C CA . GLU A 1 389 ? -53.190 4.051 -46.894 1.00 31.92 389 GLU A CA 1
ATOM 3078 C C . GLU A 1 389 ? -52.567 5.185 -47.769 1.00 31.92 389 GLU A C 1
ATOM 3080 O O . GLU A 1 389 ? -53.169 6.237 -47.935 1.00 31.92 389 GLU A O 1
ATOM 3085 N N . LEU A 1 390 ? -51.381 5.065 -48.416 1.00 30.16 390 LEU A N 1
ATOM 3086 C CA . LEU A 1 390 ? -51.066 4.116 -49.510 1.00 30.16 390 LEU A CA 1
ATOM 3087 C C . LEU A 1 390 ? -49.591 4.168 -50.019 1.00 30.16 390 LEU A C 1
ATOM 3089 O O . LEU A 1 390 ? -49.013 5.249 -50.117 1.00 30.16 390 LEU A O 1
ATOM 3093 N N . ARG A 1 391 ? -49.139 3.007 -50.552 1.00 26.94 391 ARG A N 1
ATOM 3094 C CA . ARG A 1 391 ? -48.037 2.693 -51.522 1.00 26.94 391 ARG A CA 1
ATOM 3095 C C . ARG A 1 391 ? -46.680 2.243 -50.949 1.00 26.94 391 ARG A C 1
ATOM 3097 O O . ARG A 1 391 ? -46.108 2.966 -50.154 1.00 26.94 391 ARG A O 1
ATOM 3104 N N . LYS A 1 392 ? -46.010 1.177 -51.419 1.00 30.34 392 LYS A N 1
ATOM 3105 C CA . LYS A 1 392 ? -46.285 -0.059 -52.206 1.00 30.34 392 LYS A CA 1
ATOM 3106 C C . LYS A 1 392 ? -44.902 -0.756 -52.335 1.00 30.34 392 LYS A C 1
ATOM 3108 O O . LYS A 1 392 ? -44.001 -0.122 -52.879 1.00 30.34 392 LYS A O 1
ATOM 3113 N N . ASP A 1 393 ? -44.744 -2.000 -51.870 1.00 34.62 393 ASP A N 1
ATOM 3114 C CA . ASP A 1 393 ? -43.610 -2.903 -52.204 1.00 34.62 393 ASP A CA 1
ATOM 3115 C C . ASP A 1 393 ? -43.752 -3.436 -53.654 1.00 34.62 393 ASP A C 1
ATOM 3117 O O . ASP A 1 393 ? -44.784 -3.125 -54.273 1.00 34.62 393 ASP A O 1
ATOM 3121 N N . PRO A 1 394 ? -42.793 -4.195 -54.259 1.00 46.94 394 PRO A N 1
ATOM 3122 C CA . PRO A 1 394 ? -42.485 -5.621 -53.925 1.00 46.94 394 PRO A CA 1
ATOM 3123 C C . PRO A 1 394 ? -40.983 -6.007 -54.166 1.00 46.94 394 PRO A C 1
ATOM 3125 O O . PRO A 1 394 ? -40.239 -5.208 -54.722 1.00 46.94 394 PRO A O 1
ATOM 3128 N N . PHE A 1 395 ? -40.353 -7.122 -53.758 1.00 31.84 395 PHE A N 1
ATOM 3129 C CA . PHE A 1 395 ? -40.615 -8.579 -53.775 1.00 31.84 395 PHE A CA 1
ATOM 3130 C C . PHE A 1 395 ? -39.592 -9.251 -52.801 1.00 31.84 395 PHE A C 1
ATOM 3132 O O . PHE A 1 395 ? -38.430 -8.856 -52.804 1.00 31.84 395 PHE A O 1
ATOM 3139 N N . ALA A 1 396 ? -39.992 -10.087 -51.830 1.00 31.38 396 ALA A N 1
ATOM 3140 C CA . ALA A 1 396 ? -40.190 -11.558 -51.855 1.00 31.38 396 ALA A CA 1
ATOM 3141 C C . ALA A 1 396 ? -38.960 -12.434 -51.465 1.00 31.38 396 ALA A C 1
ATOM 3143 O O . ALA A 1 396 ? -38.158 -12.802 -52.312 1.00 31.38 396 ALA A O 1
ATOM 3144 N N . ASP A 1 397 ? -38.872 -12.738 -50.160 1.00 32.00 397 ASP A N 1
ATOM 3145 C CA . ASP A 1 397 ? -38.897 -14.057 -49.479 1.00 32.00 397 ASP A CA 1
ATOM 3146 C C . ASP A 1 397 ? -37.912 -15.238 -49.752 1.00 32.00 397 ASP A C 1
ATOM 3148 O O . ASP A 1 397 ? -37.291 -15.333 -50.807 1.00 32.00 397 ASP A O 1
ATOM 3152 N N . PRO A 1 398 ? -37.733 -16.143 -48.746 1.00 47.25 398 PRO A N 1
ATOM 3153 C CA . PRO A 1 398 ? -36.473 -16.831 -48.422 1.00 47.25 398 PRO A CA 1
ATOM 3154 C C . PRO A 1 398 ? -36.482 -18.354 -48.679 1.00 47.25 398 PRO A C 1
ATOM 3156 O O . PRO A 1 398 ? -37.538 -18.963 -48.837 1.00 47.25 398 PRO A O 1
ATOM 3159 N N . ILE A 1 399 ? -35.308 -19.007 -48.629 1.00 31.27 399 ILE A N 1
ATOM 3160 C CA . ILE A 1 399 ? -35.181 -20.478 -48.689 1.00 31.27 399 ILE A CA 1
ATOM 3161 C C . ILE A 1 399 ? -34.222 -21.006 -47.602 1.00 31.27 399 ILE A C 1
ATOM 3163 O O . ILE A 1 399 ? -33.173 -20.426 -47.329 1.00 31.27 399 ILE A O 1
ATOM 3167 N N . ALA A 1 400 ? -34.654 -22.104 -46.975 1.00 33.06 400 ALA A N 1
ATOM 3168 C CA . ALA A 1 400 ? -34.034 -22.889 -45.904 1.00 33.06 400 ALA A CA 1
ATOM 3169 C C . ALA A 1 400 ? -32.997 -23.927 -46.446 1.00 33.06 400 ALA A C 1
ATOM 3171 O O . ALA A 1 400 ? -32.772 -23.972 -47.652 1.00 33.06 400 ALA A O 1
ATOM 3172 N N . PRO A 1 401 ? -32.329 -24.741 -45.597 1.00 42.75 401 PRO A N 1
ATOM 3173 C CA . PRO A 1 401 ? -31.040 -25.372 -45.903 1.00 42.75 401 PRO A CA 1
ATOM 3174 C C . PRO A 1 401 ? -31.151 -26.778 -46.517 1.00 42.75 401 PRO A C 1
ATOM 3176 O O . PRO A 1 401 ? -32.085 -27.521 -46.221 1.00 42.75 401 PRO A O 1
ATOM 3179 N N . GLU A 1 402 ? -30.135 -27.179 -47.289 1.00 30.80 402 GLU A N 1
ATOM 3180 C CA . GLU A 1 402 ? -30.035 -28.504 -47.911 1.00 30.80 402 GLU A CA 1
ATOM 3181 C C . GLU A 1 402 ? -28.790 -29.273 -47.423 1.00 30.80 402 GLU A C 1
ATOM 3183 O O . GLU A 1 402 ? -27.692 -28.728 -47.297 1.00 30.80 402 GLU A O 1
ATOM 3188 N N . GLN A 1 403 ? -29.001 -30.553 -47.108 1.00 30.05 403 GLN A N 1
ATOM 3189 C CA . GLN A 1 403 ? -27.994 -31.565 -46.787 1.00 30.05 403 GLN A CA 1
ATOM 3190 C C . GLN A 1 403 ? -27.374 -32.127 -48.075 1.00 30.05 403 GLN A C 1
ATOM 3192 O O . GLN A 1 403 ? -28.086 -32.264 -49.061 1.00 30.05 403 GLN A O 1
ATOM 3197 N N . LEU A 1 404 ? -26.133 -32.629 -48.035 1.00 28.73 404 LEU A N 1
ATOM 3198 C CA . LEU A 1 404 ? -25.767 -33.783 -48.868 1.00 28.73 404 LEU A CA 1
ATOM 3199 C C . LEU A 1 404 ? -24.658 -34.634 -48.228 1.00 28.73 404 LEU A C 1
ATOM 3201 O O . LEU A 1 404 ? -23.654 -34.132 -47.725 1.00 28.73 404 LEU A O 1
ATOM 3205 N N . GLN A 1 405 ? -24.884 -35.945 -48.256 1.00 29.78 405 GLN A N 1
ATOM 3206 C CA . GLN A 1 405 ? -24.041 -37.027 -47.756 1.00 29.78 405 GLN A CA 1
ATOM 3207 C C . GLN A 1 405 ? -23.280 -37.730 -48.903 1.00 29.78 405 GLN A C 1
ATOM 3209 O O . GLN A 1 405 ? -23.772 -37.816 -50.024 1.00 29.78 405 GLN A O 1
ATOM 3214 N N . THR A 1 406 ? -22.162 -38.376 -48.532 1.00 28.25 406 THR A N 1
ATOM 3215 C CA . THR A 1 406 ? -21.547 -39.616 -49.085 1.00 28.25 406 THR A CA 1
ATOM 3216 C C . THR A 1 406 ? -20.801 -39.615 -50.433 1.00 28.25 406 THR A C 1
ATOM 3218 O O . THR A 1 406 ? -21.406 -39.443 -51.482 1.00 28.25 406 THR A O 1
ATOM 3221 N N . ARG A 1 407 ? -19.524 -40.059 -50.419 1.00 25.52 407 ARG A N 1
ATOM 3222 C CA . ARG A 1 407 ? -19.104 -41.404 -50.898 1.00 25.52 407 ARG A CA 1
ATOM 3223 C C . ARG A 1 407 ? -17.650 -41.755 -50.517 1.00 25.52 407 ARG A C 1
ATOM 3225 O O . ARG A 1 407 ? -16.828 -40.876 -50.304 1.00 25.52 407 ARG A O 1
ATOM 3232 N N . ALA A 1 408 ? -17.399 -43.060 -50.402 1.00 27.06 408 ALA A N 1
ATOM 3233 C CA . ALA A 1 408 ? -16.225 -43.737 -49.842 1.00 27.06 408 ALA A CA 1
ATOM 3234 C C . ALA A 1 408 ? -15.280 -44.336 -50.916 1.00 27.06 408 ALA A C 1
ATOM 3236 O O . ALA A 1 408 ? -15.584 -44.241 -52.104 1.00 27.06 408 ALA A O 1
ATOM 3237 N N . THR A 1 409 ? -14.254 -45.072 -50.438 1.00 28.33 409 THR A N 1
ATOM 3238 C CA . THR A 1 409 ? -13.227 -45.938 -51.099 1.00 28.33 409 THR A CA 1
ATOM 3239 C C . THR A 1 409 ? -11.888 -45.226 -51.374 1.00 28.33 409 THR A C 1
ATOM 3241 O O . THR A 1 409 ? -11.907 -44.095 -51.831 1.00 28.33 409 THR A O 1
ATOM 3244 N N . SER A 1 410 ? -10.682 -45.743 -51.094 1.00 31.28 410 SER A N 1
ATOM 3245 C CA . SER A 1 410 ? -10.164 -47.045 -50.624 1.00 31.28 410 SER A CA 1
ATOM 3246 C C . SER A 1 410 ? -8.682 -46.881 -50.200 1.00 31.28 410 SER A C 1
ATOM 3248 O O . SER A 1 410 ? -7.932 -46.223 -50.915 1.00 31.28 410 SER A O 1
ATOM 3250 N N . ASP A 1 411 ? -8.273 -47.498 -49.086 1.00 29.48 411 ASP A N 1
ATOM 3251 C CA . ASP A 1 411 ? -6.870 -47.760 -48.660 1.00 29.48 411 ASP A CA 1
ATOM 3252 C C . ASP A 1 411 ? -6.279 -48.948 -49.475 1.00 29.48 411 ASP A C 1
ATOM 3254 O O . ASP A 1 411 ? -7.109 -49.666 -50.052 1.00 29.48 411 ASP A O 1
ATOM 3258 N N . PRO A 1 412 ? -4.946 -49.251 -49.545 1.00 43.84 412 PRO A N 1
ATOM 3259 C CA . PRO A 1 412 ? -4.076 -49.490 -48.365 1.00 43.84 412 PRO A CA 1
ATOM 3260 C C . PRO A 1 412 ? -2.543 -49.234 -48.514 1.00 43.84 412 PRO A C 1
ATOM 3262 O O . PRO A 1 412 ? -1.987 -49.400 -49.598 1.00 43.84 412 PRO A O 1
ATOM 3265 N N . SER A 1 413 ? -1.809 -48.980 -47.409 1.00 31.03 413 SER A N 1
ATOM 3266 C CA . SER A 1 413 ? -0.555 -49.704 -47.019 1.00 31.03 413 SER A CA 1
ATOM 3267 C C . SER A 1 413 ? 0.177 -49.153 -45.759 1.00 31.03 413 SER A C 1
ATOM 3269 O O . SER A 1 413 ? 0.833 -48.126 -45.833 1.00 31.03 413 SER A O 1
ATOM 3271 N N . LEU A 1 414 ? 0.095 -49.928 -44.652 1.00 33.75 414 LEU A N 1
ATOM 3272 C CA . LEU A 1 414 ? 1.093 -50.297 -43.598 1.00 33.75 414 LEU A CA 1
ATOM 3273 C C . LEU A 1 414 ? 1.977 -49.232 -42.872 1.00 33.75 414 LEU A C 1
ATOM 3275 O O . LEU A 1 414 ? 2.416 -48.266 -43.476 1.00 33.75 414 LEU A O 1
ATOM 3279 N N . PRO A 1 415 ? 2.511 -49.533 -41.663 1.00 33.75 415 PRO A N 1
ATOM 3280 C CA . PRO A 1 415 ? 1.860 -49.883 -40.397 1.00 33.75 415 PRO A CA 1
ATOM 3281 C C . PRO A 1 415 ? 2.225 -48.880 -39.267 1.00 33.75 415 PRO A C 1
ATOM 3283 O O . PRO A 1 415 ? 3.364 -48.434 -39.144 1.00 33.75 415 PRO A O 1
ATOM 3286 N N . PHE A 1 416 ? 1.261 -48.555 -38.404 1.00 29.38 416 PHE A N 1
ATOM 3287 C CA . PHE A 1 416 ? 1.467 -47.716 -37.216 1.00 29.38 416 PHE A CA 1
ATOM 3288 C C . PHE A 1 416 ? 2.008 -48.547 -36.038 1.00 29.38 416 PHE A C 1
ATOM 3290 O O . PHE A 1 416 ? 1.408 -49.554 -35.666 1.00 29.38 416 PHE A O 1
ATOM 3297 N N . GLU A 1 417 ? 3.115 -48.099 -35.438 1.00 34.97 417 GLU A N 1
ATOM 3298 C CA . GLU A 1 417 ? 3.589 -48.540 -34.121 1.00 34.97 417 GLU A CA 1
ATOM 3299 C C . GLU A 1 417 ? 2.638 -48.049 -33.014 1.00 34.97 417 GLU A C 1
ATOM 3301 O O . GLU A 1 417 ? 2.284 -46.870 -32.948 1.00 34.97 417 GLU A O 1
ATOM 3306 N N . GLU A 1 418 ? 2.247 -48.954 -32.116 1.00 33.41 418 GLU A N 1
ATOM 3307 C CA . GLU A 1 418 ? 1.494 -48.632 -30.902 1.00 33.41 418 GLU A CA 1
ATOM 3308 C C . GLU A 1 418 ? 2.360 -47.853 -29.891 1.00 33.41 418 GLU A C 1
ATOM 3310 O O . GLU A 1 418 ? 3.443 -48.315 -29.512 1.00 33.41 418 GLU A O 1
ATOM 3315 N N . PRO A 1 419 ? 1.879 -46.728 -29.333 1.00 38.00 419 PRO A N 1
ATOM 3316 C CA . PRO A 1 419 ? 2.458 -46.178 -28.120 1.00 38.00 419 PRO A CA 1
ATOM 3317 C C . PRO A 1 419 ? 2.001 -46.999 -26.904 1.00 38.00 419 PRO A C 1
ATOM 3319 O O . PRO A 1 419 ? 0.816 -47.081 -26.580 1.00 38.00 419 PRO A O 1
ATOM 3322 N N . LYS A 1 420 ? 2.980 -47.585 -26.204 1.00 34.84 420 LYS A N 1
ATOM 3323 C CA . LYS A 1 420 ? 2.834 -48.277 -24.914 1.00 34.84 420 LYS A CA 1
ATOM 3324 C C . LYS A 1 420 ? 1.942 -47.502 -23.937 1.00 34.84 420 LYS A C 1
ATOM 3326 O O . LYS A 1 420 ? 2.281 -46.406 -23.493 1.00 34.84 420 LYS A O 1
ATOM 3331 N N . VAL A 1 421 ? 0.856 -48.146 -23.522 1.00 34.62 421 VAL A N 1
ATOM 3332 C CA . VAL A 1 421 ? 0.019 -47.759 -22.383 1.00 34.62 421 VAL A CA 1
ATOM 3333 C C . VAL A 1 421 ? 0.835 -47.916 -21.091 1.00 34.62 421 VAL A C 1
ATOM 3335 O O . VAL A 1 421 ? 1.162 -49.031 -20.686 1.00 34.62 421 VAL A O 1
ATOM 3338 N N . MET A 1 422 ? 1.176 -46.806 -20.429 1.00 37.41 422 MET A N 1
ATOM 3339 C CA . MET A 1 422 ? 1.654 -46.830 -19.042 1.00 37.41 422 MET A CA 1
ATOM 3340 C C . MET A 1 422 ? 0.468 -47.104 -18.111 1.00 37.41 422 MET A C 1
ATOM 3342 O O . MET A 1 422 ? -0.463 -46.305 -18.023 1.00 37.41 422 MET A O 1
ATOM 3346 N N . GLY A 1 423 ? 0.508 -48.247 -17.425 1.00 45.31 423 GLY A N 1
ATOM 3347 C CA . GLY A 1 423 ? -0.442 -48.599 -16.373 1.00 45.31 423 GLY A CA 1
ATOM 3348 C C . GLY A 1 423 ? -0.334 -47.700 -15.126 1.00 45.31 423 GLY A C 1
ATOM 3349 O O . GLY A 1 423 ? 0.643 -46.963 -14.967 1.00 45.31 423 GLY A O 1
ATOM 3350 N N . PRO A 1 424 ? -1.339 -47.751 -14.234 1.00 51.34 424 PRO A N 1
ATOM 3351 C CA . PRO A 1 424 ? -1.387 -46.941 -13.018 1.00 51.34 424 PRO A CA 1
ATOM 3352 C C . PRO A 1 424 ? -0.292 -47.334 -12.002 1.00 51.34 424 PRO A C 1
ATOM 3354 O O . PRO A 1 424 ? 0.154 -48.484 -11.989 1.00 51.34 424 PRO A O 1
ATOM 3357 N N . PRO A 1 425 ? 0.146 -46.399 -11.133 1.00 48.00 425 PRO A N 1
ATOM 3358 C CA . PRO A 1 425 ? 1.241 -46.620 -10.187 1.00 48.00 425 PRO A CA 1
ATOM 3359 C C . PRO A 1 425 ? 0.891 -47.634 -9.075 1.00 48.00 425 PRO A C 1
ATOM 3361 O O . PRO A 1 425 ? -0.286 -47.828 -8.759 1.00 48.00 425 PRO A O 1
ATOM 3364 N N . PRO A 1 426 ? 1.902 -48.279 -8.455 1.00 44.53 426 PRO A N 1
ATOM 3365 C CA . PRO A 1 426 ? 1.712 -49.398 -7.535 1.00 44.53 426 PRO A CA 1
ATOM 3366 C C . PRO A 1 426 ? 1.194 -48.980 -6.149 1.00 44.53 426 PRO A C 1
ATOM 3368 O O . PRO A 1 426 ? 1.570 -47.951 -5.588 1.00 44.53 426 PRO A O 1
ATOM 3371 N N . VAL A 1 427 ? 0.353 -49.849 -5.585 1.00 43.19 427 VAL A N 1
ATOM 3372 C CA . VAL A 1 427 ? -0.243 -49.772 -4.242 1.00 43.19 427 VAL A CA 1
ATOM 3373 C C . VAL A 1 427 ? 0.787 -50.190 -3.169 1.00 43.19 427 VAL A C 1
ATOM 3375 O O . VAL A 1 427 ? 1.439 -51.221 -3.346 1.00 43.19 427 VAL A O 1
ATOM 3378 N N . PRO A 1 428 ? 0.935 -49.458 -2.045 1.00 47.84 428 PRO A N 1
ATOM 3379 C CA . PRO A 1 428 ? 1.807 -49.855 -0.934 1.00 47.84 428 PRO A CA 1
ATOM 3380 C C . PRO A 1 428 ? 1.216 -51.003 -0.079 1.00 47.84 428 PRO A C 1
ATOM 3382 O O . PRO A 1 428 ? -0.006 -51.164 -0.015 1.00 47.84 428 PRO A O 1
ATOM 3385 N N . PRO A 1 429 ? 2.055 -51.817 0.597 1.00 40.00 429 PRO A N 1
ATOM 3386 C CA . PRO A 1 429 ? 1.620 -53.028 1.292 1.00 40.00 429 PRO A CA 1
ATOM 3387 C C . PRO A 1 429 ? 0.838 -52.766 2.593 1.00 40.00 429 PRO A C 1
ATOM 3389 O O . PRO A 1 429 ? 1.029 -51.776 3.295 1.00 40.00 429 PRO A O 1
ATOM 3392 N N . LYS A 1 430 ? -0.051 -53.722 2.890 1.00 30.16 430 LYS A N 1
ATOM 3393 C CA . LYS A 1 430 ? -1.051 -53.755 3.969 1.00 30.16 430 LYS A CA 1
ATOM 3394 C C . LYS A 1 430 ? -0.437 -53.658 5.374 1.00 30.16 430 LYS A C 1
ATOM 3396 O O . LYS A 1 430 ? 0.398 -54.481 5.735 1.00 30.16 430 LYS A O 1
ATOM 3401 N N . ALA A 1 431 ? -0.962 -52.744 6.192 1.00 32.97 431 ALA A N 1
ATOM 3402 C CA . ALA A 1 431 ? -0.821 -52.758 7.647 1.00 32.97 431 ALA A CA 1
ATOM 3403 C C . ALA A 1 431 ? -2.089 -53.335 8.303 1.00 32.97 431 ALA A C 1
ATOM 3405 O O . ALA A 1 431 ? -3.217 -53.059 7.894 1.00 32.97 431 ALA A O 1
ATOM 3406 N N . THR A 1 432 ? -1.860 -54.181 9.299 1.00 31.39 432 THR A N 1
ATOM 3407 C CA . THR A 1 432 ? -2.807 -55.050 9.999 1.00 31.39 432 THR A CA 1
ATOM 3408 C C . THR A 1 432 ? -3.874 -54.277 10.780 1.00 31.39 432 THR A C 1
ATOM 3410 O O . THR A 1 432 ? -3.575 -53.387 11.571 1.00 31.39 432 THR A O 1
ATOM 3413 N N . VAL A 1 433 ? -5.132 -54.672 10.577 1.00 31.92 433 VAL A N 1
ATOM 3414 C CA . VAL A 1 433 ? -6.331 -54.183 11.270 1.00 31.92 433 VAL A CA 1
ATOM 3415 C C . VAL A 1 433 ? -6.391 -54.777 12.683 1.00 31.92 433 VAL A C 1
ATOM 3417 O O . VAL A 1 433 ? -6.495 -55.994 12.832 1.00 31.92 433 VAL A O 1
ATOM 3420 N N . LEU A 1 434 ? -6.376 -53.931 13.717 1.00 33.75 434 LEU A N 1
ATOM 3421 C CA . LEU A 1 434 ? -6.788 -54.310 15.073 1.00 33.75 434 LEU A CA 1
ATOM 3422 C C . LEU A 1 434 ? -8.299 -54.088 15.228 1.00 33.75 434 LEU A C 1
ATOM 3424 O O . LEU A 1 434 ? -8.826 -53.032 14.879 1.00 33.75 434 LEU A O 1
ATOM 3428 N N . LYS A 1 435 ? -8.986 -55.127 15.715 1.00 33.91 435 LYS A N 1
ATOM 3429 C CA . LYS A 1 435 ? -10.435 -55.177 15.941 1.00 33.91 435 LYS A CA 1
ATOM 3430 C C . LYS A 1 435 ? -10.861 -54.419 17.216 1.00 33.91 435 LYS A C 1
ATOM 3432 O O . LYS A 1 435 ? -10.040 -54.245 18.115 1.00 33.91 435 LYS A O 1
ATOM 3437 N N . PRO A 1 436 ? -12.143 -54.015 17.314 1.00 31.92 436 PRO A N 1
ATOM 3438 C CA . PRO A 1 436 ? -12.718 -53.315 18.463 1.00 31.92 436 PRO A CA 1
ATOM 3439 C C . PRO A 1 436 ? -13.014 -54.285 19.615 1.00 31.92 436 PRO A C 1
ATOM 3441 O O . PRO A 1 436 ? -13.445 -55.411 19.372 1.00 31.92 436 PRO A O 1
ATOM 3444 N N . ILE A 1 437 ? -12.827 -53.839 20.858 1.00 35.03 437 ILE A N 1
ATOM 3445 C CA . ILE A 1 437 ? -13.217 -54.594 22.057 1.00 35.03 437 ILE A CA 1
ATOM 3446 C C . ILE A 1 437 ? -14.711 -54.380 22.341 1.00 35.03 437 ILE A C 1
ATOM 3448 O O . ILE A 1 437 ? -15.223 -53.262 22.277 1.00 35.03 437 ILE A O 1
ATOM 3452 N N . GLU A 1 438 ? -15.375 -55.499 22.622 1.00 30.95 438 GLU A N 1
ATOM 3453 C CA . GLU A 1 438 ? -16.803 -55.702 22.847 1.00 30.95 438 GLU A CA 1
ATOM 3454 C C . GLU A 1 438 ? -17.358 -55.006 24.099 1.00 30.95 438 GLU A C 1
ATOM 3456 O O . GLU A 1 438 ? -16.737 -54.967 25.160 1.00 30.95 438 GLU A O 1
ATOM 3461 N N . ASN A 1 439 ? -18.598 -54.530 23.962 1.00 28.14 439 ASN A N 1
ATOM 3462 C CA . ASN A 1 439 ? -19.510 -54.180 25.045 1.00 28.14 439 ASN A CA 1
ATOM 3463 C C . ASN A 1 439 ? -20.458 -55.367 25.304 1.00 28.14 439 ASN A C 1
ATOM 3465 O O . ASN A 1 439 ? -21.224 -55.752 24.423 1.00 28.14 439 ASN A O 1
ATOM 3469 N N . THR A 1 440 ? -20.495 -55.850 26.541 1.00 31.38 440 THR A N 1
ATOM 3470 C CA . THR A 1 440 ? -21.571 -56.658 27.152 1.00 31.38 440 THR A CA 1
ATOM 3471 C C . THR A 1 440 ? -21.849 -56.002 28.511 1.00 31.38 440 THR A C 1
ATOM 3473 O O . THR A 1 440 ? -20.893 -55.670 29.200 1.00 31.38 440 THR A O 1
ATOM 3476 N N . SER A 1 441 ? -23.044 -55.725 29.030 1.00 30.75 441 SER A N 1
ATOM 3477 C CA . SER A 1 441 ? -24.436 -56.076 28.730 1.00 30.75 441 SER A CA 1
ATOM 3478 C C . SER A 1 441 ? -25.328 -55.234 29.676 1.00 30.75 441 SER A C 1
ATOM 3480 O O . SER A 1 441 ? -24.906 -54.878 30.776 1.00 30.75 441 SER A O 1
ATOM 3482 N N . ARG A 1 442 ? -26.554 -54.902 29.252 1.00 30.02 442 ARG A N 1
ATOM 3483 C CA . ARG A 1 442 ? -27.591 -54.138 29.992 1.00 30.02 442 ARG A CA 1
ATOM 3484 C C . ARG A 1 442 ? -28.429 -55.069 30.905 1.00 30.02 442 ARG A C 1
ATOM 3486 O O . ARG A 1 442 ? -28.535 -56.246 30.573 1.00 30.02 442 ARG A O 1
ATOM 3493 N N . PRO A 1 443 ? -29.058 -54.574 31.995 1.00 33.25 443 PRO A N 1
ATOM 3494 C CA . PRO A 1 443 ? -30.540 -54.471 32.019 1.00 33.25 443 PRO A CA 1
ATOM 3495 C C . PRO A 1 443 ? -31.037 -53.182 32.735 1.00 33.25 443 PRO A C 1
ATOM 3497 O O . PRO A 1 443 ? -30.515 -52.783 33.766 1.00 33.25 443 PRO A O 1
ATOM 3500 N N . GLU A 1 444 ? -31.812 -52.305 32.085 1.00 32.09 444 GLU A N 1
ATOM 3501 C CA . GLU A 1 444 ? -33.276 -52.098 32.219 1.00 32.09 444 GLU A CA 1
ATOM 3502 C C . GLU A 1 444 ? -33.838 -51.868 33.639 1.00 32.09 444 GLU A C 1
ATOM 3504 O O . GLU A 1 444 ? -34.008 -52.815 34.395 1.00 32.09 444 GLU A O 1
ATOM 3509 N N . VAL A 1 445 ? -34.271 -50.625 33.934 1.00 33.28 445 VAL A N 1
ATOM 3510 C CA . VAL A 1 445 ? -35.295 -50.311 34.957 1.00 33.28 445 VAL A CA 1
ATOM 3511 C C . VAL A 1 445 ? -36.191 -49.141 34.492 1.00 33.28 445 VAL A C 1
ATOM 3513 O O . VAL A 1 445 ? -35.717 -48.149 33.938 1.00 33.28 445 VAL A O 1
ATOM 3516 N N . LYS A 1 446 ? -37.503 -49.321 34.706 1.00 33.03 446 LYS A N 1
ATOM 3517 C CA . LYS A 1 446 ? -38.684 -48.498 34.352 1.00 33.03 446 LYS A CA 1
ATOM 3518 C C . LYS A 1 446 ? -38.811 -47.173 35.154 1.00 33.03 446 LYS A C 1
ATOM 3520 O O . LYS A 1 446 ? -38.108 -47.005 36.146 1.00 33.03 446 LYS A O 1
ATOM 3525 N N . PRO A 1 447 ? -39.713 -46.231 34.776 1.00 41.94 447 PRO A N 1
ATOM 3526 C CA . PRO A 1 447 ? -39.705 -44.860 35.305 1.00 41.94 447 PRO A CA 1
ATOM 3527 C C . PRO A 1 447 ? -40.766 -44.529 36.388 1.00 41.94 447 PRO A C 1
ATOM 3529 O O . PRO A 1 447 ? -41.834 -45.138 36.418 1.00 41.94 447 PRO A O 1
ATOM 3532 N N . LYS A 1 448 ? -40.495 -43.408 37.103 1.00 32.72 448 LYS A N 1
ATOM 3533 C CA . LYS A 1 448 ? -41.346 -42.519 37.965 1.00 32.72 448 LYS A CA 1
ATOM 3534 C C . LYS A 1 448 ? -41.479 -42.911 39.461 1.00 32.72 448 LYS A C 1
ATOM 3536 O O . LYS A 1 448 ? -41.381 -44.098 39.734 1.00 32.72 448 LYS A O 1
ATOM 3541 N N . PRO A 1 449 ? -41.727 -41.974 40.428 1.00 36.19 449 PRO A N 1
ATOM 3542 C CA . PRO A 1 449 ? -42.405 -40.666 40.292 1.00 36.19 449 PRO A CA 1
ATOM 3543 C C . PRO A 1 449 ? -41.831 -39.449 41.080 1.00 36.19 449 PRO A C 1
ATOM 3545 O O . PRO A 1 449 ? -40.843 -39.524 41.800 1.00 36.19 449 PRO A O 1
ATOM 3548 N N . LYS A 1 450 ? -42.496 -38.292 40.897 1.00 41.25 450 LYS A N 1
ATOM 3549 C CA . LYS A 1 450 ? -42.276 -36.979 41.543 1.00 41.25 450 LYS A CA 1
ATOM 3550 C C . LYS A 1 450 ? -42.640 -36.987 43.040 1.00 41.25 450 LYS A C 1
ATOM 3552 O O . LYS A 1 450 ? -43.714 -37.473 43.384 1.00 41.25 450 LYS A O 1
ATOM 3557 N N . VAL A 1 451 ? -41.846 -36.314 43.883 1.00 37.81 451 VAL A N 1
ATOM 3558 C CA . VAL A 1 451 ? -42.182 -35.983 45.287 1.00 37.81 451 VAL A CA 1
ATOM 3559 C C . VAL A 1 451 ? -41.929 -34.488 45.572 1.00 37.81 451 VAL A C 1
ATOM 3561 O O . VAL A 1 451 ? -41.027 -33.880 45.000 1.00 37.81 451 VAL A O 1
ATOM 3564 N N . LYS A 1 452 ? -42.812 -33.901 46.393 1.00 37.19 452 LYS A N 1
ATOM 3565 C CA . LYS A 1 452 ? -42.997 -32.474 46.747 1.00 37.19 452 LYS A CA 1
ATOM 3566 C C . LYS A 1 452 ? -41.917 -31.907 47.705 1.00 37.19 452 LYS A C 1
ATOM 3568 O O . LYS A 1 452 ? -41.224 -32.690 48.347 1.00 37.19 452 LYS A O 1
ATOM 3573 N N . PRO A 1 453 ? -41.796 -30.565 47.842 1.00 42.12 453 PRO A N 1
ATOM 3574 C CA . PRO A 1 453 ? -40.711 -29.915 48.586 1.00 42.12 453 PRO A CA 1
ATOM 3575 C C . PRO A 1 453 ? -40.978 -29.795 50.100 1.00 42.12 453 PRO A C 1
ATOM 3577 O O . PRO A 1 453 ? -42.090 -29.466 50.512 1.00 42.12 453 PRO A O 1
ATOM 3580 N N . LEU A 1 454 ? -39.933 -29.988 50.915 1.00 39.66 454 LEU A N 1
ATOM 3581 C CA . LEU A 1 454 ? -39.906 -29.758 52.369 1.00 39.66 454 LEU A CA 1
ATOM 3582 C C . LEU A 1 454 ? -39.015 -28.543 52.717 1.00 39.66 454 LEU A C 1
ATOM 3584 O O . LEU A 1 454 ? -38.021 -28.275 52.045 1.00 39.66 454 LEU A O 1
ATOM 3588 N N . LYS A 1 455 ? -39.443 -27.781 53.735 1.00 40.38 455 LYS A N 1
ATOM 3589 C CA . LYS A 1 455 ? -38.910 -26.484 54.212 1.00 40.38 455 LYS A CA 1
ATOM 3590 C C . LYS A 1 455 ? -37.498 -26.575 54.836 1.00 40.38 455 LYS A C 1
ATOM 3592 O O . LYS A 1 455 ? -37.108 -27.652 55.270 1.00 40.38 455 LYS A O 1
ATOM 3597 N N . PRO A 1 456 ? -36.757 -25.447 54.928 1.00 41.38 456 PRO A N 1
ATOM 3598 C CA . PRO A 1 456 ? -35.359 -25.429 55.356 1.00 41.38 456 PRO A CA 1
ATOM 3599 C C . PRO A 1 456 ? -35.196 -25.425 56.885 1.00 41.38 456 PRO A C 1
ATOM 3601 O O . PRO A 1 456 ? -35.810 -24.616 57.582 1.00 41.38 456 PRO A O 1
ATOM 3604 N N . GLU A 1 457 ? -34.305 -26.280 57.380 1.00 40.53 457 GLU A N 1
ATOM 3605 C CA . GLU A 1 457 ? -33.824 -26.315 58.765 1.00 40.53 457 GLU A CA 1
ATOM 3606 C C . GLU A 1 457 ? -32.474 -25.568 58.865 1.00 40.53 457 GLU A C 1
ATOM 3608 O O . GLU A 1 457 ? -31.644 -25.630 57.953 1.00 40.53 457 GLU A O 1
ATOM 3613 N N . LYS A 1 458 ? -32.279 -24.774 59.929 1.00 47.47 458 LYS A N 1
ATOM 3614 C CA . LYS A 1 458 ? -31.104 -23.899 60.131 1.00 47.47 458 LYS A CA 1
ATOM 3615 C C . LYS A 1 458 ? -29.842 -24.723 60.444 1.00 47.47 458 LYS A C 1
ATOM 3617 O O . LYS A 1 458 ? -29.913 -25.565 61.332 1.00 47.47 458 LYS A O 1
ATOM 3622 N N . PRO A 1 459 ? -28.670 -24.434 59.845 1.00 39.94 459 PRO A N 1
ATOM 3623 C CA . PRO A 1 459 ? -27.425 -25.063 60.271 1.00 39.94 459 PRO A CA 1
ATOM 3624 C C . PRO A 1 459 ? -26.779 -24.329 61.461 1.00 39.94 459 PRO A C 1
ATOM 3626 O O . PRO A 1 459 ? -26.651 -23.102 61.466 1.00 39.94 459 PRO A O 1
ATOM 3629 N N . GLU A 1 460 ? -26.348 -25.116 62.447 1.00 46.66 460 GLU A N 1
ATOM 3630 C CA . GLU A 1 460 ? -25.547 -24.746 63.622 1.00 46.66 460 GLU A CA 1
ATOM 3631 C C . GLU A 1 460 ? -24.158 -24.159 63.271 1.00 46.66 460 GLU A C 1
ATOM 3633 O O . GLU A 1 460 ? -23.617 -24.416 62.187 1.00 46.66 460 GLU A O 1
ATOM 3638 N N . PRO A 1 461 ? -23.532 -23.378 64.179 1.00 43.38 461 PRO A N 1
ATOM 3639 C CA . PRO A 1 461 ? -22.247 -22.737 63.921 1.00 43.38 461 PRO A CA 1
ATOM 3640 C C . PRO A 1 461 ? -21.095 -23.753 63.879 1.00 43.38 461 PRO A C 1
ATOM 3642 O O . PRO A 1 461 ? -20.848 -24.508 64.819 1.00 43.38 461 PRO A O 1
ATOM 3645 N N . ARG A 1 462 ? -20.337 -23.737 62.777 1.00 39.19 462 ARG A N 1
ATOM 3646 C CA . ARG A 1 462 ? -19.158 -24.591 62.572 1.00 39.19 462 ARG A CA 1
ATOM 3647 C C . ARG A 1 462 ? -18.015 -24.191 63.514 1.00 39.19 462 ARG A C 1
ATOM 3649 O O . ARG A 1 462 ? -17.570 -23.045 63.505 1.00 39.19 462 ARG A O 1
ATOM 3656 N N . ARG A 1 463 ? -17.499 -25.162 64.274 1.00 41.72 463 ARG A N 1
ATOM 3657 C CA . ARG A 1 463 ? -16.266 -25.048 65.072 1.00 41.72 463 ARG A CA 1
ATOM 3658 C C . ARG A 1 463 ? -15.042 -24.938 64.150 1.00 41.72 463 ARG A C 1
ATOM 3660 O O . ARG A 1 463 ? -14.880 -25.741 63.233 1.00 41.72 463 ARG A O 1
ATOM 3667 N N . PHE A 1 464 ? -14.183 -23.951 64.403 1.00 40.62 464 PHE A N 1
ATOM 3668 C CA . PHE A 1 464 ? -12.898 -23.771 63.721 1.00 40.62 464 PHE A CA 1
ATOM 3669 C C . PHE A 1 464 ? -11.880 -24.826 64.187 1.00 40.62 464 PHE A C 1
ATOM 3671 O O . PHE A 1 464 ? -11.647 -24.974 65.384 1.00 40.62 464 PHE A O 1
ATOM 3678 N N . GLY A 1 465 ? -11.262 -25.540 63.241 1.00 49.69 465 GLY A N 1
ATOM 3679 C CA . GLY A 1 465 ? -10.078 -26.375 63.479 1.00 49.69 465 GLY A CA 1
ATOM 3680 C C . GLY A 1 465 ? -8.774 -25.553 63.520 1.00 49.69 465 GLY A C 1
ATOM 3681 O O . GLY A 1 465 ? -8.771 -24.388 63.113 1.00 49.69 465 GLY A O 1
ATOM 3682 N N . PRO A 1 466 ? -7.659 -26.127 64.013 1.00 46.94 466 PRO A N 1
ATOM 3683 C CA . PRO A 1 466 ? -6.423 -25.390 64.276 1.00 46.94 466 PRO A CA 1
ATOM 3684 C C . PRO A 1 466 ? -5.708 -24.894 63.003 1.00 46.94 466 PRO A C 1
ATOM 3686 O O . PRO A 1 466 ? -5.698 -25.551 61.964 1.00 46.94 466 PRO A O 1
ATOM 3689 N N . ARG A 1 467 ? -5.093 -23.705 63.125 1.00 43.00 467 ARG A N 1
ATOM 3690 C CA . ARG A 1 467 ? -4.349 -22.947 62.097 1.00 43.00 467 ARG A CA 1
ATOM 3691 C C . ARG A 1 467 ? -3.350 -23.811 61.309 1.00 43.00 467 ARG A C 1
ATOM 3693 O O . ARG A 1 467 ? -2.448 -24.412 61.890 1.00 43.00 467 ARG A O 1
ATOM 3700 N N . ALA A 1 468 ? -3.443 -23.763 59.979 1.00 39.25 468 ALA A N 1
ATOM 3701 C CA . ALA A 1 468 ? -2.425 -24.295 59.076 1.00 39.25 468 ALA A CA 1
ATOM 3702 C C . ALA A 1 468 ? -1.112 -23.493 59.187 1.00 39.25 468 ALA A C 1
ATOM 3704 O O . ALA A 1 468 ? -1.119 -22.260 59.198 1.00 39.25 468 ALA A O 1
ATOM 3705 N N . LYS A 1 469 ? 0.011 -24.215 59.281 1.00 43.91 469 LYS A N 1
ATOM 3706 C CA . LYS A 1 469 ? 1.380 -23.682 59.339 1.00 43.91 469 LYS A CA 1
ATOM 3707 C C . LYS A 1 469 ? 1.743 -22.958 58.033 1.00 43.91 469 LYS A C 1
ATOM 3709 O O . LYS A 1 469 ? 1.305 -23.355 56.956 1.00 43.91 469 LYS A O 1
ATOM 3714 N N . SER A 1 470 ? 2.551 -21.903 58.146 1.00 45.84 470 SER A N 1
ATOM 3715 C CA . SER A 1 470 ? 3.055 -21.103 57.027 1.00 45.84 470 SER A CA 1
ATOM 3716 C C . SER A 1 470 ? 3.818 -21.968 56.019 1.00 45.84 470 SER A C 1
ATOM 3718 O O . SER A 1 470 ? 4.768 -22.670 56.359 1.00 45.84 470 SER A O 1
ATOM 3720 N N . VAL A 1 471 ? 3.399 -21.913 54.755 1.00 45.56 471 VAL A N 1
ATOM 3721 C CA . VAL A 1 471 ? 4.104 -22.559 53.644 1.00 45.56 471 VAL A CA 1
ATOM 3722 C C . VAL A 1 471 ? 5.366 -21.747 53.352 1.00 45.56 471 VAL A C 1
ATOM 3724 O O . VAL A 1 471 ? 5.291 -20.547 53.083 1.00 45.56 471 VAL A O 1
ATOM 3727 N N . SER A 1 472 ? 6.534 -22.385 53.434 1.00 53.66 472 SER A N 1
ATOM 3728 C CA . SER A 1 472 ? 7.813 -21.768 53.082 1.00 53.66 472 SER A CA 1
ATOM 3729 C C . SER A 1 472 ? 7.846 -21.417 51.590 1.00 53.66 472 SER A C 1
ATOM 3731 O O . SER A 1 472 ? 7.340 -22.157 50.743 1.00 53.66 472 SER A O 1
ATOM 3733 N N . SER A 1 473 ? 8.413 -20.252 51.254 1.00 53.72 473 SER A N 1
ATOM 3734 C CA . SER A 1 473 ? 8.407 -19.770 49.873 1.00 53.72 473 SER A CA 1
ATOM 3735 C C . SER A 1 473 ? 9.202 -20.708 48.964 1.00 53.72 473 SER A C 1
ATOM 3737 O O . SER A 1 473 ? 10.378 -21.006 49.186 1.00 53.72 473 SER A O 1
ATOM 3739 N N . THR A 1 474 ? 8.534 -21.189 47.917 1.00 70.44 474 THR A N 1
ATOM 3740 C CA . THR A 1 474 ? 9.129 -22.028 46.879 1.00 70.44 474 THR A CA 1
ATOM 3741 C C . THR A 1 474 ? 10.291 -21.272 46.228 1.00 70.44 474 THR A C 1
ATOM 3743 O O . THR A 1 474 ? 10.224 -20.053 46.069 1.00 70.44 474 THR A O 1
ATOM 3746 N N . ARG A 1 475 ? 11.346 -21.974 45.791 1.00 58.47 475 ARG A N 1
ATOM 3747 C CA . ARG A 1 475 ? 12.554 -21.397 45.153 1.00 58.47 475 ARG A CA 1
ATOM 3748 C C . ARG A 1 475 ? 12.233 -20.373 44.045 1.00 58.47 475 ARG A C 1
ATOM 3750 O O . ARG A 1 475 ? 12.915 -19.363 43.908 1.00 58.47 475 ARG A O 1
ATOM 3757 N N . ARG A 1 476 ? 11.125 -20.592 43.328 1.00 53.25 476 ARG A N 1
ATOM 3758 C CA . ARG A 1 476 ? 10.570 -19.696 42.301 1.00 53.25 476 ARG A CA 1
ATOM 3759 C C . ARG A 1 476 ? 10.046 -18.363 42.859 1.00 53.25 476 ARG A C 1
ATOM 3761 O O . ARG A 1 476 ? 10.242 -17.336 42.229 1.00 53.25 476 ARG A O 1
ATOM 3768 N N . GLY A 1 477 ? 9.430 -18.358 44.041 1.00 61.62 477 GLY A N 1
ATOM 3769 C CA . GLY A 1 477 ? 8.960 -17.141 44.712 1.00 61.62 477 GLY A CA 1
ATOM 3770 C C . GLY A 1 477 ? 10.105 -16.254 45.207 1.00 61.62 477 GLY A C 1
ATOM 3771 O O . GLY A 1 477 ? 10.005 -15.035 45.122 1.00 61.62 477 GLY A O 1
ATOM 3772 N N . LYS A 1 478 ? 11.223 -16.856 45.640 1.00 67.94 478 LYS A N 1
ATOM 3773 C CA . LYS A 1 478 ? 12.439 -16.111 46.009 1.00 67.94 478 LYS A CA 1
ATOM 3774 C C . LYS A 1 478 ? 13.086 -15.437 44.796 1.00 67.94 478 LYS A C 1
ATOM 3776 O O . LYS A 1 478 ? 13.362 -14.248 44.863 1.00 67.94 478 LYS A O 1
ATOM 3781 N N . MET A 1 479 ? 13.211 -16.148 43.672 1.00 64.38 479 MET A N 1
ATOM 3782 C CA . MET A 1 479 ? 13.718 -15.565 42.418 1.00 64.38 479 MET A CA 1
ATOM 3783 C C . MET A 1 479 ? 12.835 -14.432 41.878 1.00 64.38 479 MET A C 1
ATOM 3785 O O . MET A 1 479 ? 13.348 -13.453 41.350 1.00 64.38 479 MET A O 1
ATOM 3789 N N . VAL A 1 480 ? 11.509 -14.540 42.011 1.00 65.62 480 VAL A N 1
ATOM 3790 C CA . VAL A 1 480 ? 10.590 -13.472 41.581 1.00 65.62 480 VAL A CA 1
ATOM 3791 C C . VAL A 1 480 ? 10.723 -12.231 42.468 1.00 65.62 480 VAL A C 1
ATOM 3793 O O . VAL A 1 480 ? 10.724 -11.120 41.946 1.00 65.62 480 VAL A O 1
ATOM 3796 N N . ALA A 1 481 ? 10.886 -12.401 43.782 1.00 69.19 481 ALA A N 1
ATOM 3797 C CA . ALA A 1 481 ? 11.136 -11.284 44.694 1.00 69.19 481 ALA A CA 1
ATOM 3798 C C . ALA A 1 481 ? 12.502 -10.619 44.437 1.00 69.19 481 ALA A C 1
ATOM 3800 O O . ALA A 1 481 ? 12.613 -9.398 44.475 1.00 69.19 481 ALA A O 1
ATOM 3801 N N . GLU A 1 482 ? 13.526 -11.411 44.119 1.00 77.56 482 GLU A N 1
ATOM 3802 C CA . GLU A 1 482 ? 14.868 -10.920 43.791 1.00 77.56 482 GLU A CA 1
ATOM 3803 C C . GLU A 1 482 ? 14.895 -10.157 42.455 1.00 77.56 482 GLU A C 1
ATOM 3805 O O . GLU A 1 482 ? 15.487 -9.083 42.365 1.00 77.56 482 GLU A O 1
ATOM 3810 N N . LEU A 1 483 ? 14.167 -10.640 41.442 1.00 68.44 483 LEU A N 1
ATOM 3811 C CA . LEU A 1 483 ? 13.967 -9.920 40.180 1.00 68.44 483 LEU A CA 1
ATOM 3812 C C . LEU A 1 483 ? 13.180 -8.619 40.366 1.00 68.44 483 LEU A C 1
ATOM 3814 O O . LEU A 1 483 ? 13.518 -7.620 39.736 1.00 68.44 483 LEU A O 1
ATOM 3818 N N . ALA A 1 484 ? 12.152 -8.614 41.221 1.00 71.88 484 ALA A N 1
ATOM 3819 C CA . ALA A 1 484 ? 11.396 -7.402 41.532 1.00 71.88 484 ALA A CA 1
ATOM 3820 C C . ALA A 1 484 ? 12.290 -6.346 42.200 1.00 71.88 484 ALA A C 1
ATOM 3822 O O . ALA A 1 484 ? 12.285 -5.191 41.779 1.00 71.88 484 ALA A O 1
ATOM 3823 N N . LYS A 1 485 ? 13.134 -6.770 43.149 1.00 82.12 485 LYS A N 1
ATOM 3824 C CA . LYS A 1 485 ? 14.103 -5.897 43.819 1.00 82.12 485 LYS A CA 1
ATOM 3825 C C . LYS A 1 485 ? 15.146 -5.328 42.847 1.00 82.12 485 LYS A C 1
ATOM 3827 O O . LYS A 1 485 ? 15.385 -4.128 42.839 1.00 82.12 485 LYS A O 1
ATOM 3832 N N . LEU A 1 486 ? 15.690 -6.154 41.948 1.00 80.12 486 LEU A N 1
ATOM 3833 C CA . LEU A 1 486 ? 16.619 -5.704 40.898 1.00 80.12 486 LEU A CA 1
ATOM 3834 C C . LEU A 1 486 ? 15.991 -4.688 39.928 1.00 80.12 486 LEU A C 1
ATOM 3836 O O . LEU A 1 486 ? 16.694 -3.828 39.393 1.00 80.12 486 LEU A O 1
ATOM 3840 N N . TYR A 1 487 ? 14.684 -4.790 39.675 1.00 78.12 487 TYR A N 1
ATOM 3841 C CA . TYR A 1 487 ? 13.954 -3.820 38.859 1.00 78.12 487 TYR A CA 1
ATOM 3842 C C . TYR A 1 487 ? 13.743 -2.492 39.592 1.00 78.12 487 TYR A C 1
ATOM 3844 O O . TYR A 1 487 ? 13.937 -1.440 38.980 1.00 78.12 487 TYR A O 1
ATOM 3852 N N . GLU A 1 488 ? 13.395 -2.528 40.880 1.00 81.88 488 GLU A N 1
ATOM 3853 C CA . GLU A 1 488 ? 13.290 -1.325 41.715 1.00 81.88 488 GLU A CA 1
ATOM 3854 C C . GLU A 1 488 ? 14.639 -0.603 41.811 1.00 81.88 488 GLU A C 1
ATOM 3856 O O . GLU A 1 488 ? 14.708 0.588 41.500 1.00 81.88 488 GLU A O 1
ATOM 3861 N N . ASP A 1 489 ? 15.726 -1.328 42.087 1.00 82.56 489 ASP A N 1
ATOM 3862 C CA . ASP A 1 489 ? 17.073 -0.756 42.201 1.00 82.56 489 ASP A CA 1
ATOM 3863 C C . ASP A 1 489 ? 17.539 -0.114 40.879 1.00 82.56 489 ASP A C 1
ATOM 3865 O O . ASP A 1 489 ? 18.082 0.995 40.870 1.00 82.56 489 ASP A O 1
ATOM 3869 N N . LYS A 1 490 ? 17.265 -0.752 39.729 1.00 82.50 490 LYS A N 1
ATOM 3870 C CA . LYS A 1 490 ? 17.558 -0.164 38.409 1.00 82.50 490 LYS A CA 1
ATOM 3871 C C . LYS A 1 490 ? 16.704 1.062 38.103 1.00 82.50 490 LYS A C 1
ATOM 3873 O O . LYS A 1 490 ? 17.206 2.004 37.491 1.00 82.50 490 LYS A O 1
ATOM 3878 N N . SER A 1 491 ? 15.433 1.059 38.503 1.00 74.81 491 SER A N 1
ATOM 3879 C CA . SER A 1 491 ? 14.550 2.213 38.308 1.00 74.81 491 SER A CA 1
ATOM 3880 C C . SER A 1 491 ? 15.003 3.414 39.139 1.00 74.81 491 SER A C 1
ATOM 3882 O O . SER A 1 491 ? 15.033 4.534 38.632 1.00 74.81 491 SER A O 1
ATOM 3884 N N . HIS A 1 492 ? 15.467 3.169 40.367 1.00 80.94 492 HIS A N 1
ATOM 3885 C CA . HIS A 1 492 ? 16.017 4.193 41.242 1.00 80.94 492 HIS A CA 1
ATOM 3886 C C . HIS A 1 492 ? 17.334 4.758 40.690 1.00 80.94 492 HIS A C 1
ATOM 3888 O O . HIS A 1 492 ? 17.501 5.972 40.613 1.00 80.94 492 HIS A O 1
ATOM 3894 N N . ALA A 1 493 ? 18.242 3.901 40.210 1.00 78.44 493 ALA A N 1
ATOM 3895 C CA . ALA A 1 493 ? 19.486 4.344 39.576 1.00 78.44 493 ALA A CA 1
ATOM 3896 C C . ALA A 1 493 ? 19.240 5.186 38.307 1.00 78.44 493 ALA A C 1
ATOM 3898 O O . ALA A 1 493 ? 19.913 6.192 38.089 1.00 78.44 493 ALA A O 1
ATOM 3899 N N . ALA A 1 494 ? 18.249 4.815 37.490 1.00 76.75 494 ALA A N 1
ATOM 3900 C CA . ALA A 1 494 ? 17.857 5.596 36.319 1.00 76.75 494 ALA A CA 1
ATOM 3901 C C . ALA A 1 494 ? 17.288 6.971 36.706 1.00 76.75 494 ALA A C 1
ATOM 3903 O O . ALA A 1 494 ? 17.596 7.965 36.052 1.00 76.75 494 ALA A O 1
ATOM 3904 N N . GLN A 1 495 ? 16.509 7.043 37.788 1.00 80.25 495 GLN A N 1
ATOM 3905 C CA . GLN A 1 495 ? 15.967 8.301 38.299 1.00 80.25 495 GLN A CA 1
ATOM 3906 C C . GLN A 1 495 ? 17.082 9.238 38.790 1.00 80.25 495 GLN A C 1
ATOM 3908 O O . GLN A 1 495 ? 17.101 10.411 38.427 1.00 80.25 495 GLN A O 1
ATOM 3913 N N . VAL A 1 496 ? 18.068 8.699 39.513 1.00 82.56 496 VAL A N 1
ATOM 3914 C CA . VAL A 1 496 ? 19.245 9.452 39.976 1.00 82.56 496 VAL A CA 1
ATOM 3915 C C . VAL A 1 496 ? 20.072 9.992 38.803 1.00 82.56 496 VAL A C 1
ATOM 3917 O O . VAL A 1 496 ? 20.531 11.130 38.853 1.00 82.56 496 VAL A O 1
ATOM 3920 N N . LEU A 1 497 ? 20.230 9.223 37.719 1.00 75.31 497 LEU A N 1
ATOM 3921 C CA . LEU A 1 497 ? 20.922 9.691 36.509 1.00 75.31 497 LEU A CA 1
ATOM 3922 C C . LEU A 1 497 ? 20.180 10.842 35.819 1.00 75.31 497 LEU A C 1
ATOM 3924 O O . LEU A 1 497 ? 20.811 11.806 35.389 1.00 75.31 497 LEU A O 1
ATOM 3928 N N . VAL A 1 498 ? 18.848 10.777 35.759 1.00 82.00 498 VAL A N 1
ATOM 3929 C CA . VAL A 1 498 ? 18.015 11.858 35.206 1.00 82.00 498 VAL A CA 1
ATOM 3930 C C . VAL A 1 498 ? 18.127 13.132 36.050 1.00 82.00 498 VAL A C 1
ATOM 3932 O O . VAL A 1 498 ? 18.204 14.232 35.499 1.00 82.00 498 VAL A O 1
ATOM 3935 N N . ASP A 1 499 ? 18.177 13.004 37.374 1.00 80.94 499 ASP A N 1
ATOM 3936 C CA . ASP A 1 499 ? 18.298 14.149 38.281 1.00 80.94 499 ASP A CA 1
ATOM 3937 C C . ASP A 1 499 ? 19.719 14.755 38.279 1.00 80.94 499 ASP A C 1
ATOM 3939 O O . ASP A 1 499 ? 19.877 15.979 38.365 1.00 80.94 499 ASP A O 1
ATOM 3943 N N . LEU A 1 500 ? 20.753 13.932 38.057 1.00 78.50 500 LEU A N 1
ATOM 3944 C CA . LEU A 1 500 ? 22.128 14.378 37.796 1.00 78.50 500 LEU A CA 1
ATOM 3945 C C . LEU A 1 500 ? 22.252 15.126 36.461 1.00 78.50 500 LEU A C 1
ATOM 3947 O O . LEU A 1 500 ? 22.897 16.172 36.402 1.00 78.50 500 LEU A O 1
ATOM 3951 N N . GLU A 1 501 ? 21.615 14.641 35.391 1.00 74.12 501 GLU A N 1
ATOM 3952 C CA . GLU A 1 501 ? 21.597 15.340 34.098 1.00 74.12 501 GLU A CA 1
ATOM 3953 C C . GLU A 1 501 ? 20.857 16.680 34.164 1.00 74.12 501 GLU A C 1
ATOM 3955 O O . GLU A 1 501 ? 21.260 17.636 33.500 1.00 74.12 501 GLU A O 1
ATOM 3960 N N . ARG A 1 502 ? 19.802 16.776 34.982 1.00 75.50 502 ARG A N 1
ATOM 3961 C CA . ARG A 1 502 ? 19.093 18.040 35.238 1.00 75.50 502 ARG A CA 1
ATOM 3962 C C . ARG A 1 502 ? 19.954 19.030 36.011 1.00 75.50 502 ARG A C 1
ATOM 3964 O O . ARG A 1 502 ? 20.029 20.184 35.609 1.00 75.50 502 ARG A O 1
ATOM 3971 N N . SER A 1 503 ? 20.648 18.567 37.049 1.00 74.88 503 SER A N 1
ATOM 3972 C CA . SER A 1 503 ? 21.560 19.401 37.847 1.00 74.88 503 SER A CA 1
ATOM 3973 C C . SER A 1 503 ? 22.788 19.877 37.064 1.00 74.88 503 SER A C 1
ATOM 3975 O O . SER A 1 503 ? 23.406 20.856 37.448 1.00 74.88 503 SER A O 1
ATOM 3977 N N . ARG A 1 504 ? 23.150 19.199 35.966 1.00 68.38 504 ARG A N 1
ATOM 3978 C CA . ARG A 1 504 ? 24.261 19.585 35.078 1.00 68.38 504 ARG A CA 1
ATOM 3979 C C . ARG A 1 504 ? 23.844 20.555 33.960 1.00 68.38 504 ARG A C 1
ATOM 3981 O O . ARG A 1 504 ? 24.702 21.044 33.230 1.00 68.38 504 ARG A O 1
ATOM 3988 N N . ARG A 1 505 ? 22.535 20.763 33.770 1.00 66.00 505 ARG A N 1
ATOM 3989 C CA . ARG A 1 505 ? 21.944 21.674 32.769 1.00 66.00 505 ARG A CA 1
ATOM 3990 C C . ARG A 1 505 ? 21.362 22.956 33.379 1.00 66.00 505 ARG A C 1
ATOM 3992 O O . ARG A 1 505 ? 21.016 23.851 32.611 1.00 66.00 505 ARG A O 1
ATOM 3999 N N . ALA A 1 506 ? 21.216 23.006 34.701 1.00 56.25 506 ALA A N 1
ATOM 4000 C CA . ALA A 1 506 ? 21.023 24.228 35.481 1.00 56.25 506 ALA A CA 1
ATOM 4001 C C . ALA A 1 506 ? 22.396 24.799 35.851 1.00 56.25 506 ALA A C 1
ATOM 4003 O O . ALA A 1 506 ? 22.493 26.042 35.934 1.00 56.25 506 ALA A O 1
#